Protein 2Q09 (pdb70)

Solvent-accessible surface area: 16206 Å² total

Nearest PDB structures (foldseek):
  2oof-assembly1_A  TM=1.002E+00  e=4.320E-77  unidentified
  2puz-assembly1_A  TM=9.728E-01  e=2.117E-51  Agrobacterium fabrum str. C58
  2g3f-assembly1_A  TM=9.228E-01  e=9.499E-41  Bacillus subtilis
  3qz6-assembly1_A  TM=4.431E-01  e=3.974E-03  Desulfitobacterium hafniense DCB-2
  4tv5-assembly1_A  TM=4.306E-01  e=1.084E-01  Staphylococcus aureus subsp. aureus str. Newman

Organism: Aeromonas hydrophila subsp. hydrophila (strain ATCC 7966 / DSM 30187 / BCRC 13018 / CCUG 14551 / JCM 1027 / KCTC 2358 / NCIMB 9240 / NCTC 8049) (NCBI:txid380703)

CATH classification: 2.30.40.10 (+1 more: 3.20.20.140)

B-factor: mean 30.78, std 9.33, range [15.66, 74.88]

Structure (mmCIF, N/CA/C/O backbone):
data_2Q09
#
_entry.id   2Q09
#
_cell.length_a   95.910
_cell.length_b   95.910
_cell.length_c   115.473
_cell.angle_alpha   90.00
_cell.angle_beta   90.00
_cell.angle_gamma   120.00
#
_symmetry.space_group_name_H-M   'P 32 2 1'
#
loop_
_entity.id
_entity.type
_entity.pdbx_description
1 polymer Imidazolonepropionase
2 non-polymer 'FE (III) ION'
3 non-polymer '3-[(4S)-2,5-DIOXOIMIDAZOLIDIN-4-YL]PROPANOIC ACID'
4 water water
#
loop_
_atom_site.group_PDB
_atom_site.id
_atom_site.type_symbol
_atom_site.label_atom_id
_atom_site.label_alt_id
_atom_site.label_comp_id
_atom_site.label_asym_id
_atom_site.label_entity_id
_atom_site.label_seq_id
_atom_site.pdbx_PDB_ins_code
_atom_site.Cartn_x
_atom_site.Cartn_y
_atom_site.Cartn_z
_atom_site.occupancy
_atom_site.B_iso_or_equiv
_atom_site.auth_seq_id
_atom_site.auth_comp_id
_atom_site.auth_asym_id
_atom_site.auth_atom_id
_atom_site.pdbx_PDB_model_num
ATOM 1 N N . ASN A 1 4 ? 30.770 6.709 25.206 1.00 58.06 4 ASN A N 1
ATOM 2 C CA . ASN A 1 4 ? 29.405 6.309 25.670 1.00 57.60 4 ASN A CA 1
ATOM 3 C C . ASN A 1 4 ? 28.368 7.396 25.376 1.00 56.99 4 ASN A C 1
ATOM 4 O O . ASN A 1 4 ? 27.912 8.102 26.272 1.00 56.93 4 ASN A O 1
ATOM 9 N N . CYS A 1 5 ? 27.994 7.510 24.104 1.00 55.63 5 CYS A N 1
ATOM 10 C CA . CYS A 1 5 ? 27.015 8.495 23.655 1.00 53.95 5 CYS A CA 1
ATOM 11 C C . CYS A 1 5 ? 26.104 7.948 22.551 1.00 52.39 5 CYS A C 1
ATOM 12 O O . CYS A 1 5 ? 26.510 7.085 21.772 1.00 52.06 5 CYS A O 1
ATOM 15 N N . GLU A 1 6 ? 24.876 8.455 22.490 1.00 51.02 6 GLU A N 1
ATOM 16 C CA . GLU A 1 6 ? 23.891 7.993 21.512 1.00 49.76 6 GLU A CA 1
ATOM 17 C C . GLU A 1 6 ? 24.190 8.213 20.034 1.00 48.26 6 GLU A C 1
ATOM 18 O O . GLU A 1 6 ? 23.900 7.344 19.211 1.00 47.48 6 GLU A O 1
ATOM 24 N N . ARG A 1 7 ? 24.767 9.359 19.692 1.00 46.76 7 ARG A N 1
ATOM 25 C CA . ARG A 1 7 ? 25.044 9.660 18.296 1.00 44.82 7 ARG A CA 1
ATOM 26 C C . ARG A 1 7 ? 26.507 10.014 18.084 1.00 42.48 7 ARG A C 1
ATOM 27 O O . ARG A 1 7 ? 27.138 10.618 18.944 1.00 41.67 7 ARG A O 1
ATOM 35 N N . VAL A 1 8 ? 27.048 9.622 16.934 1.00 40.07 8 VAL A N 1
ATOM 36 C CA . VAL A 1 8 ? 28.445 9.906 16.626 1.00 38.40 8 VAL A CA 1
ATOM 37 C C . VAL A 1 8 ? 28.657 10.268 15.161 1.00 37.10 8 VAL A C 1
ATOM 38 O O . VAL A 1 8 ? 28.139 9.609 14.259 1.00 36.61 8 VAL A O 1
ATOM 42 N N . TRP A 1 9 ? 29.408 11.341 14.948 1.00 35.63 9 TRP A N 1
ATOM 43 C CA . TRP A 1 9 ? 29.742 11.817 13.617 1.00 35.31 9 TRP A CA 1
ATOM 44 C C . TRP A 1 9 ? 31.208 11.478 13.393 1.00 34.50 9 TRP A C 1
ATOM 45 O O . TRP A 1 9 ? 32.089 12.040 14.043 1.00 34.21 9 TRP A O 1
ATOM 56 N N . LEU A 1 10 ? 31.466 10.546 12.485 1.00 34.21 10 LEU A N 1
ATOM 57 C CA . LEU A 1 10 ? 32.833 10.133 12.198 1.00 33.50 10 LEU A CA 1
ATOM 58 C C . LEU A 1 10 ? 33.479 10.956 11.092 1.00 33.86 10 LEU A C 1
ATOM 59 O O . LEU A 1 10 ? 32.803 11.477 10.203 1.00 33.20 10 LEU A O 1
ATOM 64 N N . ASN A 1 11 ? 34.802 11.048 11.158 1.00 32.80 11 ASN A N 1
ATOM 65 C CA . ASN A 1 11 ? 35.596 11.768 10.180 1.00 32.32 11 ASN A CA 1
ATOM 66 C C . ASN A 1 11 ? 35.148 13.192 9.873 1.00 30.27 11 ASN A C 1
ATOM 67 O O . ASN A 1 11 ? 34.876 13.525 8.723 1.00 29.07 11 ASN A O 1
ATOM 72 N N . VAL A 1 12 ? 35.064 14.023 10.901 1.00 30.26 12 VAL A N 1
ATOM 73 C CA . VAL A 1 12 ? 34.706 15.420 10.701 1.00 29.84 12 VAL A CA 1
ATOM 74 C C . VAL A 1 12 ? 35.978 16.244 10.880 1.00 28.89 12 VAL A C 1
ATOM 75 O O . VAL A 1 12 ? 36.805 15.930 11.736 1.00 27.95 12 VAL A O 1
ATOM 79 N N . THR A 1 13 ? 36.148 17.271 10.051 1.00 27.12 13 THR A N 1
ATOM 80 C CA . THR A 1 13 ? 37.299 18.167 10.155 1.00 26.31 13 THR A CA 1
ATOM 81 C C . THR A 1 13 ? 36.745 19.365 10.919 1.00 25.85 13 THR A C 1
ATOM 82 O O . THR A 1 13 ? 36.168 20.280 10.337 1.00 24.34 13 THR A O 1
ATOM 86 N N . PRO A 1 14 ? 36.941 19.379 12.242 1.00 26.14 14 PRO A N 1
ATOM 87 C CA . PRO A 1 14 ? 36.458 20.432 13.129 1.00 25.69 14 PRO A CA 1
ATOM 88 C C . PRO A 1 14 ? 37.135 21.791 13.166 1.00 25.90 14 PRO A C 1
ATOM 89 O 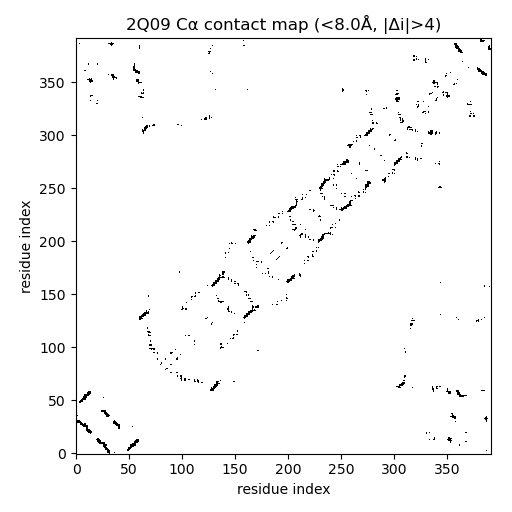O . PRO A 1 14 ? 38.338 21.896 13.383 1.00 25.31 14 PRO A O 1
ATOM 93 N N . ALA A 1 15 ? 36.336 22.826 12.934 1.00 23.79 15 ALA A N 1
ATOM 94 C CA . ALA A 1 15 ? 36.798 24.205 13.036 1.00 23.86 15 ALA A CA 1
ATOM 95 C C . ALA A 1 15 ? 36.143 24.511 14.375 1.00 23.33 15 ALA A C 1
ATOM 96 O O . ALA A 1 15 ? 35.014 24.992 14.420 1.00 22.73 15 ALA A O 1
ATOM 98 N N . THR A 1 16 ? 36.849 24.206 15.455 1.00 23.23 16 THR A N 1
ATOM 99 C CA . THR A 1 16 ? 36.313 24.364 16.798 1.00 23.30 16 THR A CA 1
ATOM 100 C C . THR A 1 16 ? 35.990 25.772 17.228 1.00 23.54 16 THR A C 1
ATOM 101 O O . THR A 1 16 ? 35.117 25.965 18.078 1.00 24.07 16 THR A O 1
ATOM 105 N N . LEU A 1 17 ? 36.681 26.751 16.652 1.00 22.68 17 LEU A N 1
ATOM 106 C CA . LEU A 1 17 ? 36.468 28.139 17.047 1.00 22.52 17 LEU A CA 1
ATOM 107 C C . LEU A 1 17 ? 36.691 28.261 18.561 1.00 24.49 17 LEU A C 1
ATOM 108 O O . LEU A 1 17 ? 36.080 29.102 19.231 1.00 24.40 17 LEU A O 1
ATOM 113 N N . ARG A 1 18 ? 37.575 27.419 19.094 1.00 25.87 18 ARG A N 1
ATOM 114 C CA . ARG A 1 18 ? 37.886 27.455 20.523 1.00 28.13 18 ARG A CA 1
ATOM 115 C C . ARG A 1 18 ? 38.564 28.778 20.881 1.00 28.16 18 ARG A C 1
ATOM 116 O O . ARG A 1 18 ? 39.431 29.260 20.154 1.00 27.66 18 ARG A O 1
ATOM 124 N N . SER A 1 19 ? 38.172 29.356 22.010 1.00 26.84 19 SER A N 1
ATOM 125 C CA . SER A 1 19 ? 38.734 30.627 22.461 1.00 28.90 19 SER A CA 1
ATOM 126 C C . SER A 1 19 ? 40.239 30.579 22.728 1.00 29.67 19 SER A C 1
ATOM 127 O O . SER A 1 19 ? 40.917 31.599 22.672 1.00 29.44 19 SER A O 1
ATOM 130 N N . ASP A 1 20 ? 40.764 29.393 23.006 1.00 31.25 20 ASP A N 1
ATOM 131 C CA . ASP A 1 20 ? 42.183 29.261 23.303 1.00 32.20 20 ASP A CA 1
ATOM 132 C C . ASP A 1 20 ? 42.999 28.776 22.114 1.00 31.72 20 ASP A C 1
ATOM 133 O O . ASP A 1 20 ? 44.201 28.531 22.246 1.00 32.12 20 ASP A O 1
ATOM 138 N N . LEU A 1 21 ? 42.352 28.634 20.959 1.00 30.47 21 LEU A N 1
ATOM 139 C CA . LEU A 1 21 ? 43.045 28.191 19.755 1.00 28.00 21 LEU A CA 1
ATOM 140 C C . LEU A 1 21 ? 43.081 29.295 18.707 1.00 28.78 21 LEU A C 1
ATOM 141 O O . LEU A 1 21 ? 42.110 30.036 18.542 1.00 28.45 21 LEU A O 1
ATOM 146 N N . ALA A 1 22 ? 44.196 29.388 17.992 1.00 26.91 22 ALA A N 1
ATOM 147 C CA . ALA A 1 22 ? 44.371 30.411 16.969 1.00 27.47 22 ALA A CA 1
ATOM 148 C C . ALA A 1 22 ? 43.417 30.272 15.786 1.00 26.58 22 ALA A C 1
ATOM 149 O O . ALA A 1 22 ? 42.952 29.177 15.463 1.00 24.99 22 ALA A O 1
ATOM 151 N N . ASP A 1 23 ? 43.138 31.406 15.152 1.00 25.82 23 ASP A N 1
ATOM 152 C CA . ASP A 1 23 ? 42.264 31.464 13.991 1.00 26.29 23 ASP A CA 1
ATOM 153 C C . ASP A 1 23 ? 40.933 30.734 14.185 1.00 22.97 23 ASP A C 1
ATOM 154 O O . ASP A 1 23 ? 40.139 31.097 15.058 1.00 25.48 23 ASP A O 1
ATOM 159 N N . TYR A 1 24 ? 40.698 29.712 13.368 1.00 20.93 24 TYR A N 1
ATOM 160 C CA . TYR A 1 24 ? 39.457 28.936 13.405 1.00 20.00 24 TYR A CA 1
ATOM 161 C C . TYR A 1 24 ? 39.495 27.759 14.369 1.00 22.34 24 TYR A C 1
ATOM 162 O O . TYR A 1 24 ? 38.487 27.072 14.554 1.00 19.65 24 TYR A O 1
ATOM 171 N N . GLY A 1 25 ? 40.652 27.516 14.975 1.00 20.60 25 GLY A N 1
ATOM 172 C CA . GLY A 1 25 ? 40.762 26.386 15.876 1.00 22.48 25 GLY A CA 1
ATOM 173 C C . GLY A 1 25 ? 40.529 25.092 15.114 1.00 23.22 25 GLY A C 1
ATOM 174 O O . GLY A 1 25 ? 39.924 24.160 15.641 1.00 23.72 25 GLY A O 1
ATOM 175 N N . LEU A 1 26 ? 40.998 25.041 13.866 1.00 23.86 26 LEU A N 1
ATOM 176 C CA . LEU A 1 26 ? 40.840 23.854 13.023 1.00 24.62 26 LEU A CA 1
ATOM 177 C C . LEU A 1 26 ? 41.746 22.730 13.512 1.00 26.12 26 LEU A C 1
ATOM 178 O O . LEU A 1 26 ? 42.896 22.974 13.883 1.00 25.40 26 LEU A O 1
ATOM 183 N N . LEU A 1 27 ? 41.226 21.506 13.497 1.00 26.15 27 LEU A N 1
ATOM 184 C CA . LEU A 1 27 ? 41.983 20.335 13.941 1.00 27.42 27 LEU A CA 1
ATOM 185 C C . LEU A 1 27 ? 41.950 19.245 12.875 1.00 28.45 27 LEU A C 1
ATOM 186 O O . LEU A 1 27 ? 41.220 19.352 11.879 1.00 27.12 27 LEU A O 1
ATOM 191 N N . GLU A 1 28 ? 42.744 18.199 13.097 1.00 28.89 28 GLU A N 1
ATOM 192 C CA . GLU A 1 28 ? 42.794 17.062 12.188 1.00 30.14 28 GLU A CA 1
ATOM 193 C C . GLU A 1 28 ? 41.431 16.385 12.295 1.00 28.74 28 GLU A C 1
ATOM 194 O O . GLU A 1 28 ? 40.655 16.700 13.186 1.00 27.71 28 GLU A O 1
ATOM 200 N N . PRO A 1 29 ? 41.122 15.445 11.393 1.00 29.36 29 PRO A N 1
ATOM 201 C CA . PRO A 1 29 ? 39.829 14.756 11.447 1.00 29.56 29 PRO A CA 1
ATOM 202 C C . PRO A 1 29 ? 39.550 14.169 12.832 1.00 30.71 29 PRO A C 1
ATOM 203 O O . PRO A 1 29 ? 40.436 13.589 13.468 1.00 30.43 29 PRO A O 1
ATOM 207 N N . HIS A 1 30 ? 38.318 14.337 13.300 1.00 29.96 30 HIS A N 1
ATOM 208 C CA . HIS A 1 30 ? 37.907 13.841 14.608 1.00 30.16 30 HIS A CA 1
ATOM 209 C C . HIS A 1 30 ? 36.592 13.086 14.532 1.00 31.32 30 HIS A C 1
ATOM 210 O O . HIS A 1 30 ? 35.971 12.978 13.479 1.00 32.51 30 HIS A O 1
ATOM 217 N N . ALA A 1 31 ? 36.179 12.577 15.686 1.00 31.66 31 ALA A N 1
ATOM 218 C CA . ALA A 1 31 ? 34.920 11.869 15.838 1.00 32.27 31 ALA A CA 1
ATOM 219 C C . ALA A 1 31 ? 34.176 12.708 16.867 1.00 31.73 31 ALA A C 1
ATOM 220 O O . ALA A 1 31 ? 34.727 13.021 17.921 1.00 33.03 31 ALA A O 1
ATOM 222 N N . LEU A 1 32 ? 32.945 13.095 16.560 1.00 32.10 32 LEU A N 1
ATOM 223 C CA . LEU A 1 32 ? 32.167 13.907 17.489 1.00 31.95 32 LEU A CA 1
ATOM 224 C C . LEU A 1 32 ? 30.959 13.122 17.988 1.00 32.08 32 LEU A C 1
ATOM 225 O O . LEU A 1 32 ? 30.096 12.730 17.205 1.00 32.23 32 LEU A O 1
ATOM 230 N N . GLY A 1 33 ? 30.911 12.892 19.297 1.00 32.64 33 GLY A N 1
ATOM 231 C CA . GLY A 1 33 ? 29.809 12.149 19.883 1.00 32.66 33 GLY A CA 1
ATOM 232 C C . GLY A 1 33 ? 28.969 13.040 20.775 1.00 32.60 33 GLY A C 1
ATOM 233 O O . GLY A 1 33 ? 29.494 13.916 21.460 1.00 33.22 33 GLY A O 1
ATOM 234 N N . VAL A 1 34 ? 27.660 12.836 20.766 1.00 32.84 34 VAL A N 1
ATOM 235 C CA . VAL A 1 34 ? 26.799 13.661 21.592 1.00 34.24 34 VAL A CA 1
ATOM 236 C C . VAL A 1 34 ? 26.045 12.834 22.621 1.00 35.24 34 VAL A C 1
ATOM 237 O O . VAL A 1 34 ? 25.725 11.668 22.395 1.00 35.98 34 VAL A O 1
ATOM 241 N N . HIS A 1 35 ? 25.780 13.445 23.768 1.00 36.64 35 HIS A N 1
ATOM 242 C CA . HIS A 1 35 ? 25.036 12.777 24.817 1.00 37.94 35 HIS A CA 1
ATOM 243 C C . HIS A 1 35 ? 24.131 13.784 25.496 1.00 37.47 35 HIS A C 1
ATOM 244 O O . HIS A 1 35 ? 24.593 14.800 26.013 1.00 36.69 35 HIS A O 1
ATOM 251 N N . GLU A 1 36 ? 22.838 13.497 25.479 1.00 37.77 36 GLU A N 1
ATOM 252 C CA . GLU A 1 36 ? 21.852 14.368 26.092 1.00 39.16 36 GLU A CA 1
ATOM 253 C C . GLU A 1 36 ? 22.013 15.825 25.663 1.00 37.45 36 GLU A C 1
ATOM 254 O O . GLU A 1 36 ? 22.184 16.722 26.491 1.00 37.49 36 GLU A O 1
ATOM 260 N N . GLY A 1 37 ? 21.961 16.037 24.351 1.00 35.80 37 GLY A N 1
ATOM 261 C CA . GLY A 1 37 ? 22.056 17.369 23.774 1.00 34.47 37 GLY A CA 1
ATOM 262 C C . GLY A 1 37 ? 23.384 18.100 23.859 1.00 33.00 37 GLY A C 1
ATOM 263 O O . GLY A 1 37 ? 23.462 19.265 23.481 1.00 31.01 37 GLY A O 1
ATOM 264 N N . ARG A 1 38 ? 24.428 17.435 24.344 1.00 32.38 38 ARG A N 1
ATOM 265 C CA . ARG A 1 38 ? 25.729 18.074 24.464 1.00 32.38 38 ARG A CA 1
ATOM 266 C C . ARG A 1 38 ? 26.850 17.294 23.806 1.00 32.55 38 ARG A C 1
ATOM 267 O O . ARG A 1 38 ? 26.733 16.091 23.568 1.00 30.56 38 ARG A O 1
ATOM 275 N N . ILE A 1 39 ? 27.938 17.999 23.505 1.00 31.67 39 ILE A N 1
ATOM 276 C CA . ILE A 1 39 ? 29.099 17.364 22.909 1.00 32.20 39 ILE A CA 1
ATOM 277 C C . ILE A 1 39 ? 29.710 16.549 24.046 1.00 33.95 39 ILE A C 1
ATOM 278 O O . ILE A 1 39 ? 30.176 17.107 25.048 1.00 33.10 39 ILE A O 1
ATOM 283 N N . HIS A 1 40 ? 29.681 15.233 23.891 1.00 35.94 40 HIS A N 1
ATOM 284 C CA . HIS A 1 40 ? 30.192 14.333 24.914 1.00 38.19 40 HIS A CA 1
ATOM 285 C C . HIS A 1 40 ? 31.664 14.008 24.733 1.00 38.13 40 HIS A C 1
ATOM 286 O O . HIS A 1 40 ? 32.387 13.788 25.704 1.00 38.76 40 HIS A O 1
ATOM 293 N N . ALA A 1 41 ? 32.110 13.973 23.483 1.00 37.71 41 ALA A N 1
ATOM 294 C CA . ALA A 1 41 ? 33.504 13.671 23.205 1.00 36.69 41 ALA A CA 1
ATOM 295 C C . ALA A 1 41 ? 33.961 14.108 21.817 1.00 36.25 41 ALA A C 1
ATOM 296 O O . ALA A 1 41 ? 33.184 14.124 20.860 1.00 35.55 41 ALA A O 1
ATOM 298 N N . LEU A 1 42 ? 35.237 14.472 21.742 1.00 35.51 42 LEU A N 1
ATOM 299 C CA . LEU A 1 42 ? 35.891 14.884 20.508 1.00 37.11 42 LEU A CA 1
ATOM 300 C C . LEU A 1 42 ? 37.216 14.148 20.483 1.00 36.97 42 LEU A C 1
ATOM 301 O O . LEU A 1 42 ? 38.158 14.514 21.183 1.00 38.55 42 LEU A O 1
ATOM 306 N N . VAL A 1 43 ? 37.282 13.107 19.662 1.00 37.69 43 VAL A N 1
ATOM 307 C CA . VAL A 1 43 ? 38.470 12.271 19.563 1.00 36.88 43 VAL A CA 1
ATOM 308 C C . VAL A 1 43 ? 39.053 12.170 18.158 1.00 35.81 43 VAL A C 1
ATOM 309 O O . VAL A 1 43 ? 38.345 11.857 17.203 1.00 35.76 43 VAL A O 1
ATOM 313 N N . PRO A 1 44 ? 40.358 12.433 18.014 1.00 36.03 44 PRO A N 1
ATOM 314 C CA . PRO A 1 44 ? 40.991 12.346 16.696 1.00 36.11 44 PRO A CA 1
ATOM 315 C C . PRO A 1 44 ? 40.755 10.966 16.095 1.00 37.30 44 PRO A C 1
ATOM 316 O O . PRO A 1 44 ? 40.734 9.969 16.813 1.00 38.33 44 PRO A O 1
ATOM 328 N N . GLN A 1 46 ? 42.695 9.144 14.303 1.00 45.48 46 GLN A N 1
ATOM 329 C CA . GLN A 1 46 ? 43.845 8.248 14.391 1.00 47.27 46 GLN A CA 1
ATOM 330 C C . GLN A 1 46 ? 43.795 7.402 15.659 1.00 48.22 46 GLN A C 1
ATOM 331 O O . GLN A 1 46 ? 44.412 6.343 15.733 1.00 49.18 46 GLN A O 1
ATOM 337 N N . ASP A 1 47 ? 43.056 7.873 16.659 1.00 48.02 47 ASP A N 1
ATOM 338 C CA . ASP A 1 47 ? 42.903 7.152 17.919 1.00 48.69 47 ASP A CA 1
ATOM 339 C C . ASP A 1 47 ? 41.725 6.192 17.824 1.00 49.18 47 ASP A C 1
ATOM 340 O O . ASP A 1 47 ? 41.199 5.754 18.843 1.00 50.19 47 ASP A O 1
ATOM 345 N N . LEU A 1 48 ? 41.304 5.874 16.606 1.00 49.26 48 LEU A N 1
ATOM 346 C CA . LEU A 1 48 ? 40.181 4.968 16.405 1.00 49.41 48 LEU A CA 1
ATOM 347 C C . LEU A 1 48 ? 40.358 4.112 15.159 1.00 49.90 48 LEU A C 1
ATOM 348 O O . LEU A 1 48 ? 41.014 4.513 14.205 1.00 50.46 48 LEU A O 1
ATOM 353 N N . LYS A 1 49 ? 39.761 2.924 15.165 1.00 50.24 49 LYS A N 1
ATOM 354 C CA . LYS A 1 49 ? 39.857 2.021 14.024 1.00 49.72 49 LYS A CA 1
ATOM 355 C C . LYS A 1 49 ? 38.697 1.027 13.992 1.00 49.46 49 LYS A C 1
ATOM 356 O O . LYS A 1 49 ? 37.716 1.158 14.721 1.00 48.28 49 LYS A O 1
ATOM 358 N N . TYR A 1 52 ? 30.436 0.173 13.470 1.00 46.55 52 TYR A N 1
ATOM 359 C CA . TYR A 1 52 ? 31.393 1.018 14.176 1.00 47.07 52 TYR A CA 1
ATOM 360 C C . TYR A 1 52 ? 30.920 1.377 15.585 1.00 47.63 52 TYR A C 1
ATOM 361 O O . TYR A 1 52 ? 31.729 1.793 16.415 1.00 50.20 52 TYR A O 1
ATOM 370 N N . PRO A 1 53 ? 29.612 1.249 15.883 1.00 46.72 53 PRO A N 1
ATOM 371 C CA . PRO A 1 53 ? 28.387 0.783 15.209 1.00 46.79 53 PRO A CA 1
ATOM 372 C C . PRO A 1 53 ? 28.009 1.419 13.862 1.00 47.34 53 PRO A C 1
ATOM 373 O O . PRO A 1 53 ? 28.656 2.353 13.387 1.00 48.53 53 PRO A O 1
ATOM 377 N N . ALA A 1 54 ? 26.936 0.901 13.266 1.00 47.32 54 ALA A N 1
ATOM 378 C CA . ALA A 1 54 ? 26.473 1.366 11.966 1.00 46.67 54 ALA A CA 1
ATOM 379 C C . ALA A 1 54 ? 25.549 2.575 11.959 1.00 45.41 54 ALA A C 1
ATOM 380 O O . ALA A 1 54 ? 25.264 3.118 10.897 1.00 45.49 54 ALA A O 1
ATOM 382 N N . HIS A 1 55 ? 25.064 3.000 13.120 1.00 44.77 55 HIS A N 1
ATOM 383 C CA . HIS A 1 55 ? 24.207 4.178 13.137 1.00 44.68 55 HIS A CA 1
ATOM 384 C C . HIS A 1 55 ? 25.106 5.404 13.239 1.00 44.34 55 HIS A C 1
ATOM 385 O O . HIS A 1 55 ? 24.636 6.539 13.239 1.00 45.10 55 HIS A O 1
ATOM 392 N N . TRP A 1 56 ? 26.409 5.149 13.335 1.00 43.49 56 TRP A N 1
ATOM 393 C CA . TRP A 1 56 ? 27.411 6.204 13.406 1.00 42.29 56 TRP A CA 1
ATOM 394 C C . TRP A 1 56 ? 27.575 6.744 11.995 1.00 42.25 56 TRP A C 1
ATOM 395 O O . TRP A 1 56 ? 27.813 5.984 11.057 1.00 42.10 56 TRP A O 1
ATOM 406 N N . GLN A 1 57 ? 27.447 8.055 11.839 1.00 42.06 57 GLN A N 1
ATOM 407 C CA . GLN A 1 57 ? 27.546 8.666 10.523 1.00 41.57 57 GLN A CA 1
ATOM 408 C C . GLN A 1 57 ? 28.934 9.140 10.116 1.00 40.99 57 GLN A C 1
ATOM 409 O O . GLN A 1 57 ? 29.552 9.948 10.797 1.00 41.14 57 GLN A O 1
ATOM 415 N N . ASP A 1 58 ? 29.407 8.629 8.982 1.00 40.08 58 ASP A N 1
ATOM 416 C CA . ASP A 1 58 ? 30.725 8.971 8.448 1.00 38.77 58 ASP A CA 1
ATOM 417 C C . ASP A 1 58 ? 30.635 10.205 7.556 1.00 36.60 58 ASP A C 1
ATOM 418 O O . ASP A 1 58 ? 30.116 10.135 6.452 1.00 35.44 58 ASP A O 1
ATOM 431 N N . LYS A 1 60 ? 33.057 11.636 6.176 1.00 32.20 60 LYS A N 1
ATOM 432 C CA . LYS A 1 60 ? 34.139 11.555 5.202 1.00 31.75 60 LYS A CA 1
ATOM 433 C C . LYS A 1 60 ? 35.039 12.787 5.111 1.00 30.35 60 LYS A C 1
ATOM 434 O O . LYS A 1 60 ? 35.431 13.200 4.013 1.00 29.90 60 LYS A O 1
ATOM 440 N N . GLY A 1 61 ? 35.371 13.371 6.255 1.00 29.08 61 GLY A N 1
ATOM 441 C CA . GLY A 1 61 ? 36.251 14.525 6.258 1.00 28.33 61 GLY A CA 1
ATOM 442 C C . GLY A 1 61 ? 35.625 15.899 6.088 1.00 28.66 61 GLY A C 1
ATOM 443 O O . GLY A 1 61 ? 36.351 16.892 6.109 1.00 27.45 61 GLY A O 1
ATOM 444 N N . LYS A 1 62 ? 34.303 15.969 5.931 1.00 27.39 62 LYS A N 1
ATOM 445 C CA . LYS A 1 62 ? 33.633 17.264 5.755 1.00 26.33 62 LYS A CA 1
ATOM 446 C C . LYS A 1 62 ? 33.900 18.188 6.935 1.00 24.38 62 LYS A C 1
ATOM 447 O O . LYS A 1 62 ? 33.989 17.760 8.087 1.00 22.78 62 LYS A O 1
ATOM 453 N N . LEU A 1 63 ? 33.989 19.474 6.632 1.00 24.47 63 LEU A N 1
ATOM 454 C CA . LEU A 1 63 ? 34.219 20.501 7.635 1.00 23.01 63 LEU A CA 1
ATOM 455 C C . LEU A 1 63 ? 33.017 20.631 8.579 1.00 22.83 63 LEU A C 1
ATOM 456 O O . LEU A 1 63 ? 31.863 20.618 8.136 1.00 23.05 63 LEU A O 1
ATOM 461 N N . VAL A 1 64 ? 33.286 20.766 9.874 1.00 23.14 64 VAL A N 1
ATOM 462 C CA . VAL A 1 64 ? 32.214 20.954 10.842 1.00 23.64 64 VAL A CA 1
ATOM 463 C C . VAL A 1 64 ? 32.529 22.198 11.666 1.00 23.80 64 VAL A C 1
ATOM 464 O O . VAL A 1 64 ? 33.680 22.449 12.012 1.00 23.51 64 VAL A O 1
ATOM 468 N N . THR A 1 65 ? 31.503 22.983 11.959 1.00 22.97 65 THR A N 1
ATOM 469 C CA . THR A 1 65 ? 31.674 24.211 12.730 1.00 21.15 65 THR A CA 1
ATOM 470 C C . THR A 1 65 ? 30.510 24.336 13.708 1.00 20.33 65 THR A C 1
ATOM 471 O O . THR A 1 65 ? 29.524 23.621 13.615 1.00 22.33 65 THR A O 1
ATOM 475 N N . PRO A 1 66 ? 30.618 25.256 14.667 1.00 19.42 66 PRO A N 1
ATOM 476 C CA . PRO A 1 66 ? 29.524 25.447 15.626 1.00 20.64 66 PRO A CA 1
ATOM 477 C C . PRO A 1 66 ? 28.373 26.050 14.811 1.00 20.84 66 PRO A C 1
ATOM 478 O O . PRO A 1 66 ? 28.610 26.555 13.701 1.00 20.88 66 PRO A O 1
ATOM 482 N N . GLY A 1 67 ? 27.144 25.970 15.318 1.00 20.43 67 GLY A N 1
ATOM 483 C CA . GLY A 1 67 ? 26.024 26.541 14.590 1.00 21.15 67 GLY A CA 1
ATOM 484 C C . GLY A 1 67 ? 26.192 28.047 14.603 1.00 20.40 67 GLY A C 1
ATOM 485 O O . GLY A 1 67 ? 26.725 28.590 15.570 1.00 21.90 67 GLY A O 1
ATOM 486 N N . LEU A 1 68 ? 25.741 28.736 13.563 1.00 20.28 68 LEU A N 1
ATOM 487 C CA . LEU A 1 68 ? 25.898 30.186 13.526 1.00 20.91 68 LEU A CA 1
ATOM 488 C C . LEU A 1 68 ? 24.871 30.859 14.436 1.00 21.84 68 LEU A C 1
ATOM 489 O O . LEU A 1 68 ? 23.789 30.317 14.694 1.00 20.40 68 LEU A O 1
ATOM 494 N N . ILE A 1 69 ? 25.236 32.037 14.928 1.00 20.49 69 ILE A N 1
ATOM 495 C CA . ILE A 1 69 ? 24.380 32.798 15.822 1.00 21.29 69 ILE A CA 1
ATOM 496 C C . ILE A 1 69 ? 24.192 34.234 15.327 1.00 21.20 69 ILE A C 1
ATOM 497 O O . ILE A 1 69 ? 25.180 34.933 15.090 1.00 22.20 69 ILE A O 1
ATOM 502 N N . ASP A 1 70 ? 22.934 34.657 15.192 1.00 21.32 70 ASP A N 1
ATOM 503 C CA . ASP A 1 70 ? 22.578 36.017 14.750 1.00 20.98 70 ASP A CA 1
ATOM 504 C C . ASP A 1 70 ? 22.015 36.681 16.007 1.00 21.46 70 ASP A C 1
ATOM 505 O O . ASP A 1 70 ? 20.840 36.511 16.341 1.00 21.62 70 ASP A O 1
ATOM 510 N N . CYS A 1 71 ? 22.858 37.440 16.697 1.00 19.34 71 CYS A N 1
ATOM 511 C CA . CYS A 1 71 ? 22.491 38.048 17.971 1.00 20.23 71 CYS A CA 1
ATOM 512 C C . CYS A 1 71 ? 21.772 39.391 17.991 1.00 21.27 71 CYS A C 1
ATOM 513 O O . CYS A 1 71 ? 21.622 39.978 19.063 1.00 21.82 71 CYS A O 1
ATOM 516 N N . HIS A 1 72 ? 21.317 39.872 16.839 1.00 20.81 72 HIS A N 1
ATOM 517 C CA . HIS A 1 72 ? 20.631 41.155 16.797 1.00 22.66 72 HIS A CA 1
ATOM 518 C C . HIS A 1 72 ? 19.675 41.255 15.616 1.00 23.66 72 HIS A C 1
ATOM 519 O O . HIS A 1 72 ? 20.082 41.613 14.512 1.00 23.73 72 HIS A O 1
ATOM 526 N N . THR A 1 73 ? 18.408 40.908 15.831 1.00 21.79 73 THR A N 1
ATOM 527 C CA . THR A 1 73 ? 17.438 41.033 14.750 1.00 21.39 73 THR A CA 1
ATOM 528 C C . THR A 1 73 ? 16.100 41.590 15.209 1.00 21.81 73 THR A C 1
ATOM 529 O O . THR A 1 73 ? 15.777 41.563 16.399 1.00 20.06 73 THR A O 1
ATOM 533 N N . HIS A 1 74 ? 15.352 42.109 14.240 1.00 19.82 74 HIS A N 1
ATOM 534 C CA . HIS A 1 74 ? 14.014 42.657 14.441 1.00 21.30 74 HIS A CA 1
ATOM 535 C C . HIS A 1 74 ? 13.186 41.930 13.377 1.00 20.38 74 HIS A C 1
ATOM 536 O O . HIS A 1 74 ? 12.364 42.555 12.725 1.00 21.23 74 HIS A O 1
ATOM 543 N N . LEU A 1 75 ? 13.384 40.625 13.201 1.00 19.25 75 LEU A N 1
ATOM 544 C CA . LEU A 1 75 ? 12.675 39.907 12.141 1.00 19.74 75 LEU A CA 1
ATOM 545 C C . LEU A 1 75 ? 11.162 39.772 12.273 1.00 19.75 75 LEU A C 1
ATOM 546 O O . LEU A 1 75 ? 10.496 39.366 11.315 1.00 20.71 75 LEU A O 1
ATOM 551 N N . ILE A 1 76 ? 10.618 40.103 13.439 1.00 18.66 76 ILE A N 1
ATOM 552 C CA . ILE A 1 76 ? 9.170 40.036 13.629 1.00 17.91 76 ILE A CA 1
ATOM 553 C C . ILE A 1 76 ? 8.558 41.404 13.323 1.00 18.69 76 ILE A C 1
ATOM 554 O O . ILE A 1 76 ? 8.859 42.393 14.004 1.00 19.19 76 ILE A O 1
ATOM 559 N N . PHE A 1 77 ? 7.706 41.462 12.307 1.00 18.53 77 PHE A N 1
ATOM 560 C CA . PHE A 1 77 ? 7.080 42.726 11.949 1.00 20.13 77 PHE A CA 1
ATOM 561 C C . PHE A 1 77 ? 6.081 42.517 10.828 1.00 19.65 77 PHE A C 1
ATOM 562 O O . PHE A 1 77 ? 6.137 41.505 10.116 1.00 19.84 77 PHE A O 1
ATOM 570 N N . ALA A 1 78 ? 5.167 43.474 10.692 1.00 19.68 78 ALA A N 1
ATOM 571 C CA . ALA A 1 78 ? 4.166 43.434 9.629 1.00 21.84 78 ALA A CA 1
ATOM 572 C C . ALA A 1 78 ? 4.365 44.653 8.738 1.00 21.35 78 ALA A C 1
ATOM 573 O O . ALA A 1 78 ? 5.164 45.535 9.055 1.00 21.08 78 ALA A O 1
ATOM 575 N N . GLY A 1 79 ? 3.637 44.701 7.628 1.00 22.18 79 GLY A N 1
ATOM 576 C CA . GLY A 1 79 ? 3.742 45.828 6.722 1.00 21.73 79 GLY A CA 1
ATOM 577 C C . GLY A 1 79 ? 4.980 45.801 5.846 1.00 23.07 79 GLY A C 1
ATOM 578 O O . GLY A 1 79 ? 5.810 44.882 5.931 1.00 24.00 79 GLY A O 1
ATOM 579 N N . SER A 1 80 ? 5.109 46.818 4.998 1.00 23.26 80 SER A N 1
ATOM 580 C CA . SER A 1 80 ? 6.254 46.928 4.103 1.00 24.33 80 SER A CA 1
ATOM 581 C C . SER A 1 80 ? 6.622 48.396 3.896 1.00 24.05 80 SER A C 1
ATOM 582 O O . SER A 1 80 ? 5.753 49.240 3.650 1.00 23.77 80 SER A O 1
ATOM 585 N N . ARG A 1 81 ? 7.916 48.691 3.985 1.00 23.23 81 ARG A N 1
ATOM 586 C CA . ARG A 1 81 ? 8.403 50.049 3.802 1.00 22.88 81 ARG A CA 1
ATOM 587 C C . ARG A 1 81 ? 8.967 50.206 2.385 1.00 23.03 81 ARG A C 1
ATOM 588 O O . ARG A 1 81 ? 9.603 51.213 2.070 1.00 23.14 81 ARG A O 1
ATOM 596 N N . ALA A 1 82 ? 8.727 49.208 1.538 1.00 21.80 82 ALA A N 1
ATOM 597 C CA . ALA A 1 82 ? 9.224 49.210 0.163 1.00 22.98 82 ALA A CA 1
ATOM 598 C C . ALA A 1 82 ? 8.717 50.385 -0.673 1.00 25.53 82 ALA A C 1
ATOM 599 O O . ALA A 1 82 ? 9.487 51.050 -1.374 1.00 23.94 82 ALA A O 1
ATOM 601 N N . GLU A 1 83 ? 7.411 50.632 -0.616 1.00 27.16 83 GLU A N 1
ATOM 602 C CA . GLU A 1 83 ? 6.831 51.727 -1.386 1.00 28.94 83 GLU A CA 1
ATOM 603 C C . GLU A 1 83 ? 7.398 53.062 -0.940 1.00 28.26 83 GLU A C 1
ATOM 604 O O . GLU A 1 83 ? 7.659 53.950 -1.750 1.00 28.29 83 GLU A O 1
ATOM 610 N N . GLU A 1 84 ? 7.580 5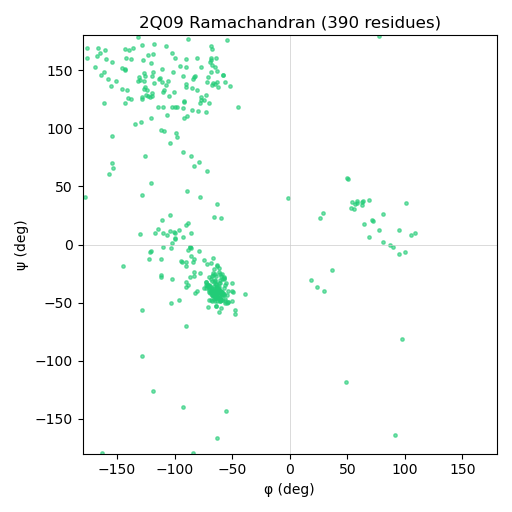3.198 0.365 1.00 26.39 84 GLU A N 1
ATOM 611 C CA . GLU A 1 84 ? 8.140 54.407 0.936 1.00 26.81 84 GLU A CA 1
ATOM 612 C C . GLU A 1 84 ? 9.554 54.598 0.381 1.00 26.40 84 GLU A C 1
ATOM 613 O O . GLU A 1 84 ? 9.952 55.717 0.038 1.00 24.82 84 GLU A O 1
ATOM 619 N N . PHE A 1 85 ? 10.312 53.503 0.314 1.00 24.07 85 PHE A N 1
ATOM 620 C CA . PHE A 1 85 ? 11.682 53.538 -0.203 1.00 21.76 85 PHE A CA 1
ATOM 621 C C . PHE A 1 85 ? 11.663 54.011 -1.656 1.00 21.55 85 PHE A C 1
ATOM 622 O O . PHE A 1 85 ? 12.444 54.872 -2.063 1.00 20.41 85 PHE A O 1
ATOM 630 N N . GLU A 1 86 ? 10.761 53.429 -2.437 1.00 22.44 86 GLU A N 1
ATOM 631 C CA . GLU A 1 86 ? 10.623 53.786 -3.840 1.00 23.63 86 GLU A CA 1
ATOM 632 C C . GLU A 1 86 ? 10.375 55.291 -3.988 1.00 23.60 86 GLU A C 1
ATOM 633 O O . GLU A 1 86 ? 11.004 55.959 -4.806 1.00 23.47 86 GLU A O 1
ATOM 639 N N . LEU A 1 87 ? 9.454 55.816 -3.188 1.00 24.94 87 LEU A N 1
ATOM 640 C CA . LEU A 1 87 ? 9.135 57.243 -3.242 1.00 25.93 87 LEU A CA 1
ATOM 641 C C . LEU A 1 87 ? 10.360 58.096 -2.971 1.00 26.25 87 LEU A C 1
ATOM 642 O O . LEU A 1 87 ? 10.574 59.120 -3.626 1.00 25.60 87 LEU A O 1
ATOM 647 N N . ARG A 1 88 ? 11.160 57.675 -1.995 1.00 24.85 88 ARG A N 1
ATOM 648 C CA . ARG A 1 88 ? 12.379 58.393 -1.659 1.00 24.85 88 ARG A CA 1
ATOM 649 C C . ARG A 1 88 ? 13.360 58.357 -2.821 1.00 23.20 88 ARG A C 1
ATOM 650 O O . ARG A 1 88 ? 13.991 59.360 -3.142 1.00 23.23 88 ARG A O 1
ATOM 658 N N . GLN A 1 89 ? 13.508 57.185 -3.429 1.00 21.58 89 GLN A N 1
ATOM 659 C CA . GLN A 1 89 ? 14.419 57.033 -4.556 1.00 21.45 89 GLN A CA 1
ATOM 660 C C . GLN A 1 89 ? 13.963 57.935 -5.704 1.00 21.21 89 GLN A C 1
ATOM 661 O O . GLN A 1 89 ? 14.787 58.442 -6.466 1.00 20.57 89 GLN A O 1
ATOM 667 N N . LYS A 1 90 ? 12.648 58.120 -5.820 1.00 21.38 90 LYS A N 1
ATOM 668 C CA . LYS A 1 90 ? 12.082 58.964 -6.869 1.00 25.32 90 LYS A CA 1
ATOM 669 C C . LYS A 1 90 ? 12.287 60.443 -6.563 1.00 25.19 90 LYS A C 1
ATOM 670 O O . LYS A 1 90 ? 12.084 61.288 -7.429 1.00 26.82 90 LYS A O 1
ATOM 676 N N . GLY A 1 91 ? 12.669 60.757 -5.327 1.00 24.59 91 GLY A N 1
ATOM 677 C CA . GLY A 1 91 ? 12.909 62.145 -4.975 1.00 25.22 91 GLY A CA 1
ATOM 678 C C . GLY A 1 91 ? 11.853 62.829 -4.119 1.00 26.01 91 GLY A C 1
ATOM 679 O O . GLY A 1 91 ? 11.907 64.043 -3.913 1.00 26.06 91 GLY A O 1
ATOM 680 N N . VAL A 1 92 ? 10.885 62.069 -3.625 1.00 25.93 92 VAL A N 1
ATOM 681 C CA . VAL A 1 92 ? 9.856 62.649 -2.770 1.00 27.78 92 VAL A CA 1
ATOM 682 C C . VAL A 1 92 ? 10.495 62.964 -1.410 1.00 30.32 92 VAL A C 1
ATOM 683 O O . VAL A 1 92 ? 11.143 62.109 -0.808 1.00 29.89 92 VAL A O 1
ATOM 687 N N . PRO A 1 93 ? 10.325 64.201 -0.917 1.00 31.91 93 PRO A N 1
ATOM 688 C CA . PRO A 1 93 ? 10.877 64.657 0.366 1.00 32.56 93 PRO A CA 1
ATOM 689 C C . PRO A 1 93 ? 10.430 63.776 1.526 1.00 32.83 93 PRO A C 1
ATOM 690 O O . PRO A 1 93 ? 9.276 63.365 1.587 1.00 30.69 93 PRO A O 1
ATOM 694 N N . TYR A 1 94 ? 11.342 63.493 2.453 1.00 36.57 94 TYR A N 1
ATOM 695 C CA . TYR A 1 94 ? 10.983 62.667 3.599 1.00 39.61 94 TYR A CA 1
ATOM 696 C C . TYR A 1 94 ? 9.868 63.320 4.414 1.00 39.51 94 TYR A C 1
ATOM 697 O O . TYR A 1 94 ? 9.053 62.632 5.024 1.00 39.72 94 TYR A O 1
ATOM 706 N N . ALA A 1 95 ? 9.829 64.650 4.420 1.00 39.56 95 ALA A N 1
ATOM 707 C CA . ALA A 1 95 ? 8.800 65.373 5.157 1.00 39.57 95 ALA A CA 1
ATOM 708 C C . ALA A 1 95 ? 7.419 64.946 4.684 1.00 39.92 95 ALA A C 1
ATOM 709 O O . ALA A 1 95 ? 6.521 64.728 5.489 1.00 39.47 95 ALA A O 1
ATOM 711 N N . GLU A 1 96 ? 7.252 64.820 3.373 1.00 39.25 96 GLU A N 1
ATOM 712 C CA . GLU A 1 96 ? 5.974 64.415 2.803 1.00 38.94 96 GLU A CA 1
ATOM 713 C C . GLU A 1 96 ? 5.653 62.978 3.206 1.00 39.05 96 GLU A C 1
ATOM 714 O O . GLU A 1 96 ? 4.519 62.668 3.571 1.00 39.04 96 GLU A O 1
ATOM 720 N N . ILE A 1 97 ? 6.650 62.103 3.133 1.00 39.98 97 ILE A N 1
ATOM 721 C CA . ILE A 1 97 ? 6.474 60.703 3.498 1.00 39.93 97 ILE A CA 1
ATOM 722 C C . ILE A 1 97 ? 6.100 60.603 4.972 1.00 40.94 97 ILE A C 1
ATOM 723 O O . ILE A 1 97 ? 5.204 59.850 5.346 1.00 40.81 97 ILE A O 1
ATOM 728 N N . ALA A 1 98 ? 6.789 61.374 5.804 1.00 41.05 98 ALA A N 1
ATOM 729 C CA . ALA A 1 98 ? 6.539 61.363 7.237 1.00 43.06 98 ALA A CA 1
ATOM 730 C C . ALA A 1 98 ? 5.179 61.947 7.607 1.00 43.82 98 ALA A C 1
ATOM 731 O O . ALA A 1 98 ? 4.439 61.339 8.376 1.00 43.95 98 ALA A O 1
ATOM 733 N N . ARG A 1 99 ? 4.836 63.112 7.065 1.00 45.41 99 ARG A N 1
ATOM 734 C CA . ARG A 1 99 ? 3.550 63.720 7.393 1.00 47.43 99 ARG A CA 1
ATOM 735 C C . ARG A 1 99 ? 2.394 62.780 7.073 1.00 47.48 99 ARG A C 1
ATOM 736 O O . ARG A 1 99 ? 1.342 62.848 7.699 1.00 46.97 99 ARG A O 1
ATOM 744 N N . LYS A 1 100 ? 2.591 61.894 6.100 1.00 47.77 100 LYS A N 1
ATOM 745 C CA . LYS A 1 100 ? 1.562 60.924 5.741 1.00 48.42 100 LYS A CA 1
ATOM 746 C C . LYS A 1 100 ? 1.739 59.650 6.568 1.00 48.37 100 LYS A C 1
ATOM 747 O O . LYS A 1 100 ? 1.205 58.600 6.226 1.00 48.73 100 LYS A O 1
ATOM 753 N N . GLY A 1 101 ? 2.510 59.748 7.647 1.00 47.18 101 GLY A N 1
ATOM 754 C CA . GLY A 1 101 ? 2.721 58.606 8.524 1.00 45.60 101 GLY A CA 1
ATOM 755 C C . GLY A 1 101 ? 3.755 57.565 8.130 1.00 44.96 101 GLY A C 1
ATOM 756 O O . GLY A 1 101 ? 3.640 56.408 8.527 1.00 45.11 101 GLY A O 1
ATOM 757 N N . GLY A 1 102 ? 4.762 57.953 7.355 1.00 43.13 102 GLY A N 1
ATOM 758 C CA . GLY A 1 102 ? 5.791 57.011 6.951 1.00 40.25 102 GLY A CA 1
ATOM 759 C C . GLY A 1 102 ? 6.871 56.870 8.008 1.00 38.58 102 GLY A C 1
ATOM 760 O O . GLY A 1 102 ? 6.799 57.506 9.065 1.00 39.19 102 GLY A O 1
ATOM 761 N N . GLY A 1 103 ? 7.871 56.035 7.732 1.00 35.47 103 GLY A N 1
ATOM 762 C CA . GLY A 1 103 ? 8.946 55.841 8.688 1.00 32.56 103 GLY A CA 1
ATOM 763 C C . GLY A 1 103 ? 8.666 54.683 9.626 1.00 29.97 103 GLY A C 1
ATOM 764 O O . GLY A 1 103 ? 7.794 53.858 9.360 1.00 29.36 103 GLY A O 1
ATOM 765 N N . ILE A 1 104 ? 9.397 54.615 10.731 1.00 27.92 104 ILE A N 1
ATOM 766 C CA . ILE A 1 104 ? 9.210 53.531 11.677 1.00 28.57 104 ILE A CA 1
ATOM 767 C C . ILE A 1 104 ? 7.785 53.461 12.224 1.00 27.19 104 ILE A C 1
ATOM 768 O O . ILE A 1 104 ? 7.333 52.395 12.629 1.00 25.93 104 ILE A O 1
ATOM 773 N N . ILE A 1 105 ? 7.073 54.582 12.235 1.00 26.08 105 ILE A N 1
ATOM 774 C CA . ILE A 1 105 ? 5.712 54.557 12.746 1.00 26.10 105 ILE A CA 1
ATOM 775 C C . ILE A 1 105 ? 4.795 53.706 11.866 1.00 25.57 105 ILE A C 1
ATOM 776 O O . ILE A 1 105 ? 3.867 53.075 12.377 1.00 24.48 105 ILE A O 1
ATOM 781 N N . SER A 1 106 ? 5.041 53.660 10.556 1.00 23.64 106 SER A N 1
ATOM 782 C CA . SER A 1 106 ? 4.180 52.834 9.717 1.00 23.31 106 SER A CA 1
ATOM 783 C C . SER A 1 106 ? 4.364 51.356 10.079 1.00 22.42 106 SER A C 1
ATOM 784 O O . SER A 1 106 ? 3.409 50.577 10.062 1.00 19.47 106 SER A O 1
ATOM 787 N N . THR A 1 107 ? 5.585 50.962 10.419 1.00 22.50 107 THR A N 1
ATOM 788 C CA . THR A 1 107 ? 5.820 49.575 10.800 1.00 21.32 107 THR A CA 1
ATOM 789 C C . THR A 1 107 ? 5.109 49.308 12.130 1.00 22.57 107 THR A C 1
ATOM 790 O O . THR A 1 107 ? 4.578 48.221 12.364 1.00 22.78 107 THR A O 1
ATOM 794 N N . VAL A 1 108 ? 5.117 50.301 13.011 1.00 21.82 108 VAL A N 1
ATOM 795 C CA . VAL A 1 108 ? 4.452 50.162 14.301 1.00 23.02 108 VAL A CA 1
ATOM 796 C C . VAL A 1 108 ? 2.939 49.986 14.121 1.00 22.24 108 VAL A C 1
ATOM 797 O O . VAL A 1 108 ? 2.318 49.106 14.725 1.00 22.02 108 VAL A O 1
ATOM 801 N N . ARG A 1 109 ? 2.338 50.813 13.274 1.00 23.64 109 ARG A N 1
ATOM 802 C CA . ARG A 1 109 ? 0.902 50.700 13.046 1.00 25.19 109 ARG A CA 1
ATOM 803 C C . ARG A 1 109 ? 0.553 49.356 12.404 1.00 24.38 109 ARG A C 1
ATOM 804 O O . ARG A 1 109 ? -0.408 48.694 12.803 1.00 23.52 109 ARG A O 1
ATOM 812 N N . ALA A 1 110 ? 1.331 48.953 11.410 1.00 22.74 110 ALA A N 1
ATOM 813 C CA . ALA A 1 110 ? 1.077 47.684 10.742 1.00 23.07 110 ALA A CA 1
ATOM 814 C C . ALA A 1 110 ? 1.240 46.515 11.714 1.00 21.96 110 ALA A C 1
ATOM 815 O O . ALA A 1 110 ? 0.466 45.554 11.683 1.00 21.27 110 ALA A O 1
ATOM 817 N N . THR A 1 111 ? 2.255 46.588 12.574 1.00 21.54 111 THR A N 1
ATOM 818 C CA . THR A 1 111 ? 2.510 45.505 13.519 1.00 21.49 111 THR A CA 1
ATOM 819 C C . THR A 1 111 ? 1.466 45.463 14.641 1.00 22.30 111 THR A C 1
ATOM 820 O O . THR A 1 111 ? 1.059 44.385 15.067 1.00 22.17 111 THR A O 1
ATOM 824 N N . ARG A 1 112 ? 1.018 46.625 15.107 1.00 23.24 112 ARG A N 1
ATOM 825 C CA . ARG A 1 112 ? -0.017 46.658 16.146 1.00 22.91 112 ARG A CA 1
ATOM 826 C C . ARG A 1 112 ? -1.293 46.046 15.575 1.00 24.36 112 ARG A C 1
ATOM 827 O O . ARG A 1 112 ? -1.995 45.281 16.238 1.00 22.95 112 ARG A O 1
ATOM 835 N N . ALA A 1 113 ? -1.589 46.409 14.333 1.00 24.37 113 ALA A N 1
ATOM 836 C CA . ALA A 1 113 ? -2.780 45.929 13.655 1.00 25.54 113 ALA A CA 1
ATOM 837 C C . ALA A 1 113 ? -2.724 44.449 13.294 1.00 25.89 113 ALA A C 1
ATOM 838 O O . ALA A 1 113 ? -3.766 43.791 13.198 1.00 24.18 113 ALA A O 1
ATOM 840 N N . ALA A 1 114 ? -1.520 43.926 13.092 1.00 23.66 114 ALA A N 1
ATOM 841 C CA . ALA A 1 114 ? -1.387 42.520 12.743 1.00 23.28 114 ALA A CA 1
ATOM 842 C C . ALA A 1 114 ? -1.716 41.666 13.957 1.00 23.97 114 ALA A C 1
ATOM 843 O O . ALA A 1 114 ? -1.395 42.034 15.085 1.00 26.00 114 ALA A O 1
ATOM 845 N N . SER A 1 115 ? -2.341 40.519 13.727 1.00 23.17 115 SER A N 1
ATOM 846 C CA . SER A 1 115 ? -2.671 39.617 14.820 1.00 23.28 115 SER A CA 1
ATOM 847 C C . SER A 1 115 ? -1.421 38.819 15.168 1.00 24.03 115 SER A C 1
ATOM 848 O O . SER A 1 115 ? -0.495 38.721 14.358 1.00 22.08 115 SER A O 1
ATOM 851 N N . GLU A 1 116 ? -1.404 38.243 16.366 1.00 23.31 116 GLU A N 1
ATOM 852 C CA . GLU A 1 116 ? -0.277 37.431 16.801 1.00 23.91 116 GLU A CA 1
ATOM 853 C C . GLU A 1 116 ? -0.055 36.292 15.803 1.00 24.18 116 GLU A C 1
ATOM 854 O O . GLU A 1 116 ? 1.079 35.994 15.431 1.00 21.96 116 GLU A O 1
ATOM 860 N N . ASP A 1 117 ? -1.146 35.663 15.364 1.00 22.51 117 ASP A N 1
ATOM 861 C CA . ASP A 1 117 ? -1.046 34.562 14.406 1.00 23.51 117 ASP A CA 1
ATOM 862 C C . ASP A 1 117 ? -0.486 35.037 13.067 1.00 23.21 117 ASP A C 1
ATOM 863 O O . ASP A 1 117 ? 0.245 34.299 12.405 1.00 24.00 117 ASP A O 1
ATOM 868 N N . GLN A 1 118 ? -0.839 36.255 12.662 1.00 22.11 118 GLN A N 1
ATOM 869 C CA . GLN A 1 118 ? -0.356 36.809 11.396 1.00 23.30 118 GLN A CA 1
ATOM 870 C C . GLN A 1 118 ? 1.150 37.107 11.450 1.00 22.65 118 GLN A C 1
ATOM 871 O O . GLN A 1 118 ? 1.868 36.866 10.484 1.00 22.14 118 GLN A O 1
ATOM 877 N N . LEU A 1 119 ? 1.622 37.653 12.568 1.00 21.65 119 LEU A N 1
ATOM 878 C CA . LEU A 1 119 ? 3.046 37.960 12.713 1.00 21.78 119 LEU A CA 1
ATOM 879 C C . LEU A 1 119 ? 3.874 36.681 12.665 1.00 22.33 119 LEU A C 1
ATOM 880 O O . LEU A 1 119 ? 4.967 36.657 12.102 1.00 24.30 119 LEU A O 1
ATOM 885 N N . PHE A 1 120 ? 3.337 35.617 13.252 1.00 22.43 120 PHE A N 1
ATOM 886 C CA . PHE A 1 120 ? 3.997 34.317 13.276 1.00 22.39 120 PHE A CA 1
ATOM 887 C C . PHE A 1 120 ? 4.157 33.791 11.852 1.00 23.41 120 PHE A C 1
ATOM 888 O O . PHE A 1 120 ? 5.239 33.354 11.456 1.00 23.01 120 PHE A O 1
ATOM 896 N N . GLU A 1 121 ? 3.069 33.836 11.088 1.00 23.02 121 GLU A N 1
ATOM 897 C CA . GLU A 1 121 ? 3.079 33.374 9.707 1.00 23.84 121 GLU A CA 1
ATOM 898 C C . GLU A 1 121 ? 4.013 34.223 8.837 1.00 23.15 121 GLU A C 1
ATOM 899 O O . GLU A 1 121 ? 4.624 33.716 7.900 1.00 23.06 121 GLU A O 1
ATOM 905 N N . LEU A 1 122 ? 4.101 35.516 9.134 1.00 23.34 122 LEU A N 1
ATOM 906 C CA . LEU A 1 122 ? 4.971 36.415 8.378 1.00 22.08 122 LEU A CA 1
ATOM 907 C C . LEU A 1 122 ? 6.446 36.167 8.697 1.00 22.13 122 LEU A C 1
ATOM 908 O O . LEU A 1 122 ? 7.320 36.333 7.839 1.00 20.92 122 LEU A O 1
ATOM 913 N N . ALA A 1 123 ? 6.714 35.769 9.932 1.00 21.00 123 ALA A N 1
ATOM 914 C CA . ALA A 1 123 ? 8.083 35.525 10.373 1.00 21.77 123 ALA A CA 1
ATOM 915 C C . ALA A 1 123 ? 8.644 34.151 10.012 1.00 21.28 123 ALA A C 1
ATOM 916 O O . ALA A 1 123 ? 9.863 34.002 9.893 1.00 21.06 123 ALA A O 1
ATOM 918 N N . LEU A 1 124 ? 7.774 33.150 9.869 1.00 21.84 124 LEU A N 1
ATOM 919 C CA . LEU A 1 124 ? 8.230 31.799 9.535 1.00 23.96 124 LEU A CA 1
ATOM 920 C C . LEU A 1 124 ? 9.232 31.743 8.375 1.00 23.15 124 LEU A C 1
ATOM 921 O O . LEU A 1 124 ? 10.350 31.274 8.545 1.00 24.92 124 LEU A O 1
ATOM 926 N N . PRO A 1 125 ? 8.839 32.215 7.179 1.00 22.86 125 PRO A N 1
ATOM 927 C CA . PRO A 1 125 ? 9.738 32.193 6.016 1.00 23.56 125 PRO A CA 1
ATOM 928 C C . PRO A 1 125 ? 11.057 32.931 6.230 1.00 22.51 125 PRO A C 1
ATOM 929 O O . PRO A 1 125 ? 12.074 32.574 5.633 1.00 21.81 125 PRO A O 1
ATOM 933 N N . ARG A 1 126 ? 11.040 33.960 7.070 1.00 22.43 126 ARG A N 1
ATOM 934 C CA . ARG A 1 126 ? 12.255 34.717 7.347 1.00 21.13 126 ARG A CA 1
ATOM 935 C C . ARG A 1 126 ? 13.212 33.848 8.165 1.00 22.53 126 ARG A C 1
ATOM 936 O O . ARG A 1 126 ? 14.398 33.749 7.852 1.00 20.60 126 ARG A O 1
ATOM 944 N N . VAL A 1 127 ? 12.695 33.215 9.210 1.00 21.08 127 VAL A N 1
ATOM 945 C CA . VAL A 1 127 ? 13.524 32.353 10.042 1.00 22.25 127 VAL A CA 1
ATOM 946 C C . VAL A 1 127 ? 14.035 31.155 9.248 1.00 22.20 127 VAL A C 1
ATOM 947 O O . VAL A 1 127 ? 15.149 30.692 9.476 1.00 22.49 127 VAL A O 1
ATOM 951 N N . LYS A 1 128 ? 13.235 30.662 8.308 1.00 22.89 128 LYS A N 1
ATOM 952 C CA . LYS A 1 128 ? 13.657 29.513 7.515 1.00 23.28 128 LYS A CA 1
ATOM 953 C C . LYS A 1 128 ? 14.865 29.838 6.651 1.00 22.92 128 LYS A C 1
ATOM 954 O O . LYS A 1 128 ? 15.694 28.967 6.378 1.00 22.96 128 LYS A O 1
ATOM 960 N N . SER A 1 129 ? 14.976 31.088 6.211 1.00 21.83 129 SER A N 1
ATOM 961 C CA . SER A 1 129 ? 16.130 31.468 5.405 1.00 23.10 129 SER A CA 1
ATOM 962 C C . SER A 1 129 ? 17.387 31.473 6.272 1.00 22.01 129 SER A C 1
ATOM 963 O O . SER A 1 129 ? 18.467 31.092 5.821 1.00 22.48 129 SER A O 1
ATOM 966 N N . LEU A 1 130 ? 17.252 31.913 7.516 1.00 19.73 130 LEU A N 1
ATOM 967 C CA . LEU A 1 130 ? 18.405 31.931 8.411 1.00 20.29 130 LEU A CA 1
ATOM 968 C C . LEU A 1 130 ? 18.790 30.483 8.726 1.00 21.53 130 LEU A C 1
ATOM 969 O O . LEU A 1 130 ? 19.971 30.136 8.767 1.00 21.42 130 LEU A O 1
ATOM 974 N N . ILE A 1 131 ? 17.787 29.639 8.951 1.00 21.48 131 ILE A N 1
ATOM 975 C CA . ILE A 1 131 ? 18.023 28.229 9.258 1.00 22.64 131 ILE A CA 1
ATOM 976 C C . ILE A 1 131 ? 18.894 27.541 8.203 1.00 23.30 131 ILE A C 1
ATOM 977 O O . ILE A 1 131 ? 19.887 26.890 8.539 1.00 22.67 131 ILE A O 1
ATOM 982 N N . ARG A 1 132 ? 18.541 27.694 6.935 1.00 21.96 132 ARG A N 1
ATOM 983 C CA . ARG A 1 132 ? 19.319 27.052 5.884 1.00 23.74 132 ARG A CA 1
ATO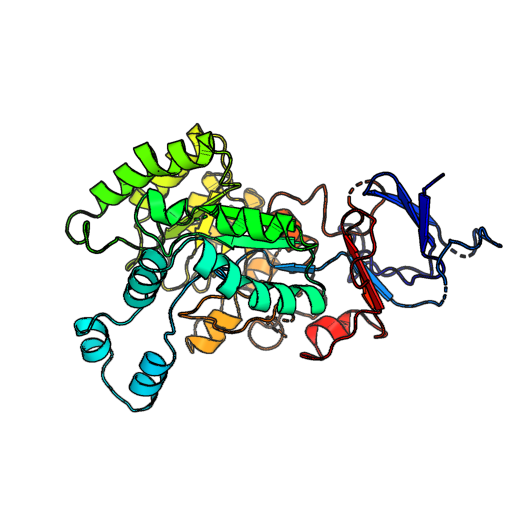M 984 C C . ARG A 1 132 ? 20.722 27.626 5.693 1.00 23.86 132 ARG A C 1
ATOM 985 O O . ARG A 1 132 ? 21.562 26.997 5.045 1.00 23.93 132 ARG A O 1
ATOM 993 N N . GLU A 1 133 ? 20.978 28.810 6.245 1.00 22.68 133 GLU A N 1
ATOM 994 C CA . GLU A 1 133 ? 22.306 29.409 6.164 1.00 23.37 133 GLU A CA 1
ATOM 995 C C . GLU A 1 133 ? 23.175 28.822 7.267 1.00 24.03 133 GLU A C 1
ATOM 996 O O . GLU A 1 133 ? 24.388 29.027 7.284 1.00 26.03 133 GLU A O 1
ATOM 1002 N N . GLY A 1 134 ? 22.545 28.131 8.212 1.00 22.80 134 GLY A N 1
ATOM 1003 C CA . GLY A 1 134 ? 23.291 27.540 9.308 1.00 21.83 134 GLY A CA 1
ATOM 1004 C C . GLY A 1 134 ? 23.081 28.225 10.651 1.00 19.80 134 GLY A C 1
ATOM 1005 O O . GLY A 1 134 ? 23.787 27.926 11.609 1.00 19.25 134 GLY A O 1
ATOM 1006 N N . VAL A 1 135 ? 22.119 29.139 10.740 1.00 18.60 135 VAL A N 1
ATOM 1007 C CA . VAL A 1 135 ? 21.873 29.822 12.012 1.00 19.56 135 VAL A CA 1
ATOM 1008 C C . VAL A 1 135 ? 21.098 28.885 12.942 1.00 19.55 135 VAL A C 1
ATOM 1009 O O . VAL A 1 135 ? 20.029 28.392 12.583 1.00 21.41 135 VAL A O 1
ATOM 1013 N N . THR A 1 136 ? 21.639 28.636 14.130 1.00 19.62 136 THR A N 1
ATOM 1014 C CA . THR A 1 136 ? 20.993 27.731 15.078 1.00 20.90 136 THR A CA 1
ATOM 1015 C C . THR A 1 136 ? 20.458 28.450 16.308 1.00 20.75 136 THR A C 1
ATOM 1016 O O . THR A 1 136 ? 19.694 27.879 17.085 1.00 21.46 136 THR A O 1
ATOM 1020 N N . THR A 1 137 ? 20.867 29.702 16.486 1.00 20.67 137 THR A N 1
ATOM 1021 C CA . THR A 1 137 ? 20.384 30.534 17.587 1.00 21.36 137 THR A CA 1
ATOM 1022 C C . THR A 1 137 ? 20.186 31.939 17.031 1.00 21.78 137 THR A C 1
ATOM 1023 O O . THR A 1 137 ? 21.101 32.510 16.426 1.00 20.80 137 THR A O 1
ATOM 1027 N N . VAL A 1 138 ? 18.992 32.488 17.212 1.00 19.54 138 VAL A N 1
ATOM 1028 C CA . VAL A 1 138 ? 18.703 33.832 16.726 1.00 20.18 138 VAL A CA 1
ATOM 1029 C C . VAL A 1 138 ? 18.075 34.662 17.839 1.00 21.67 138 VAL A C 1
ATOM 1030 O O . VAL A 1 138 ? 17.294 34.151 18.636 1.00 21.44 138 VAL A O 1
ATOM 1034 N N . GLU A 1 139 ? 18.450 35.936 17.906 1.00 22.03 139 GLU A N 1
ATOM 1035 C CA . GLU A 1 139 ? 17.898 36.853 18.896 1.00 21.27 139 GLU A CA 1
ATOM 1036 C C . GLU A 1 139 ? 16.841 37.690 18.174 1.00 22.80 139 GLU A C 1
ATOM 1037 O O . GLU A 1 139 ? 17.098 38.216 17.082 1.00 21.78 139 GLU A O 1
ATOM 1043 N N . ILE A 1 140 ? 15.658 37.801 18.772 1.00 21.57 140 ILE A N 1
ATOM 1044 C CA . ILE A 1 140 ? 14.568 38.566 18.179 1.00 20.44 140 ILE A CA 1
ATOM 1045 C C . ILE A 1 140 ? 14.064 39.614 19.167 1.00 22.23 140 ILE A C 1
ATOM 1046 O O . ILE A 1 140 ? 13.755 39.302 20.321 1.00 21.65 140 ILE A O 1
ATOM 1051 N N . LYS A 1 141 ? 13.984 40.856 18.710 1.00 22.14 141 LYS A N 1
ATOM 1052 C CA . LYS A 1 141 ? 13.534 41.950 19.561 1.00 23.09 141 LYS A CA 1
ATOM 1053 C C . LYS A 1 141 ? 12.074 42.315 19.330 1.00 23.49 141 LYS A C 1
ATOM 1054 O O . LYS A 1 141 ? 11.486 41.960 18.302 1.00 23.91 141 LYS A O 1
ATOM 1060 N N . SER A 1 142 ? 11.487 43.000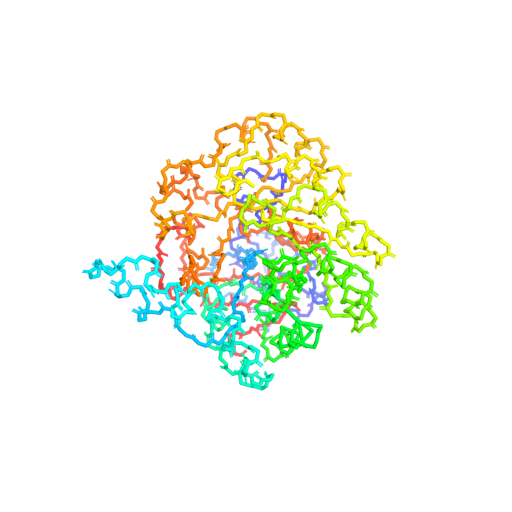 20.307 1.00 23.77 142 SER A N 1
ATOM 1061 C CA . SER A 1 142 ? 10.121 43.489 20.173 1.00 24.42 142 SER A CA 1
ATOM 1062 C C . SER A 1 142 ? 10.404 44.894 19.632 1.00 24.89 142 SER A C 1
ATOM 1063 O O . SER A 1 142 ? 11.289 45.051 18.795 1.00 26.57 142 SER A O 1
ATOM 1066 N N . GLY A 1 143 ? 9.679 45.912 20.074 1.00 23.90 143 GLY A N 1
ATOM 1067 C CA . GLY A 1 143 ? 9.984 47.249 19.592 1.00 23.65 143 GLY A CA 1
ATOM 1068 C C . GLY A 1 143 ? 9.130 47.845 18.487 1.00 24.30 143 GLY A C 1
ATOM 1069 O O . GLY A 1 143 ? 9.317 49.005 18.126 1.00 25.47 143 GLY A O 1
ATOM 1070 N N . TYR A 1 144 ? 8.220 47.068 17.919 1.00 23.04 144 TYR A N 1
ATOM 1071 C CA . TYR A 1 144 ? 7.339 47.591 16.879 1.00 22.65 144 TYR A CA 1
ATOM 1072 C C . TYR A 1 144 ? 5.888 47.596 17.369 1.00 23.41 144 TYR A C 1
ATOM 1073 O O . TYR A 1 144 ? 4.954 47.764 16.574 1.00 22.53 144 TYR A O 1
ATOM 1082 N N . GLY A 1 145 ? 5.718 47.412 18.681 1.00 23.06 145 GLY A N 1
ATOM 1083 C CA . GLY A 1 145 ? 4.388 47.397 19.266 1.00 23.99 145 GLY A CA 1
ATOM 1084 C C . GLY A 1 145 ? 4.115 48.716 19.967 1.00 23.70 145 GLY A C 1
ATOM 1085 O O . GLY A 1 145 ? 3.088 49.356 19.744 1.00 23.35 145 GLY A O 1
ATOM 1086 N N . LEU A 1 146 ? 5.055 49.128 20.809 1.00 22.67 146 LEU A N 1
ATOM 1087 C CA . LEU A 1 146 ? 4.947 50.380 21.549 1.00 23.49 146 LEU A CA 1
ATOM 1088 C C . LEU A 1 146 ? 3.659 50.552 22.374 1.00 24.91 146 LEU A C 1
ATOM 1089 O O . LEU A 1 146 ? 3.098 51.655 22.475 1.00 24.02 146 LEU A O 1
ATOM 1094 N N . THR A 1 147 ? 3.200 49.437 22.938 1.00 24.65 147 THR A N 1
ATOM 1095 C CA . THR A 1 147 ? 2.046 49.382 23.845 1.00 25.97 147 THR A CA 1
ATOM 1096 C C . THR A 1 147 ? 2.388 48.133 24.644 1.00 25.64 147 THR A C 1
ATOM 1097 O O . THR A 1 147 ? 3.153 47.297 24.163 1.00 25.73 147 THR A O 1
ATOM 1101 N N . LEU A 1 148 ? 1.851 47.987 25.848 1.00 25.51 148 LEU A N 1
ATOM 1102 C CA . LEU A 1 148 ? 2.168 46.801 26.629 1.00 24.18 148 LEU A CA 1
ATOM 1103 C C . LEU A 1 148 ? 1.749 45.523 25.906 1.00 24.23 148 LEU A C 1
ATOM 1104 O O . LEU A 1 148 ? 2.570 44.621 25.712 1.00 22.31 148 LEU A O 1
ATOM 1109 N N . GLU A 1 149 ? 0.483 45.439 25.510 1.00 23.69 149 GLU A N 1
ATOM 1110 C CA . GLU A 1 149 ? -0.006 44.239 24.837 1.00 23.86 149 GLU A CA 1
ATOM 1111 C C . GLU A 1 149 ? 0.721 43.908 23.534 1.00 23.65 149 GLU A C 1
ATOM 1112 O O . GLU A 1 149 ? 1.004 42.745 23.251 1.00 23.09 149 GLU A O 1
ATOM 1118 N N . ASP A 1 150 ? 1.013 44.921 22.729 1.00 23.26 150 ASP A N 1
ATOM 1119 C CA . ASP A 1 150 ? 1.678 44.654 21.459 1.00 24.80 150 ASP A CA 1
ATOM 1120 C C . ASP A 1 150 ? 3.142 44.246 21.620 1.00 24.38 150 ASP A C 1
ATOM 1121 O O . ASP A 1 150 ? 3.634 43.406 20.872 1.00 25.91 150 ASP A O 1
ATOM 1126 N N . GLU A 1 151 ? 3.841 44.818 22.597 1.00 24.52 151 GLU A N 1
ATOM 1127 C CA . GLU A 1 151 ? 5.231 44.430 22.832 1.00 24.23 151 GLU A CA 1
ATOM 1128 C C . GLU A 1 151 ? 5.298 42.952 23.257 1.00 24.32 151 GLU A C 1
ATOM 1129 O O . GLU A 1 151 ? 6.116 42.188 22.751 1.00 23.82 151 GLU A O 1
ATOM 1135 N N . LEU A 1 152 ? 4.436 42.549 24.186 1.00 22.81 152 LEU A N 1
ATOM 1136 C CA . LEU A 1 152 ? 4.424 41.156 24.639 1.00 22.95 152 LEU A CA 1
ATOM 1137 C C . LEU A 1 152 ? 3.930 40.222 23.538 1.00 22.61 152 LEU A C 1
ATOM 1138 O O . LEU A 1 152 ? 4.323 39.056 23.480 1.00 21.66 152 LEU A O 1
ATOM 1143 N N . LYS A 1 153 ? 3.067 40.737 22.664 1.00 22.00 153 LYS A N 1
ATOM 1144 C CA . LYS A 1 153 ? 2.550 39.947 21.552 1.00 23.69 153 LYS A CA 1
ATOM 1145 C C . LYS A 1 153 ? 3.738 39.509 20.694 1.00 21.59 153 LYS A C 1
ATOM 1146 O O . LYS A 1 153 ? 3.815 38.375 20.246 1.00 21.47 153 LYS A O 1
ATOM 1160 N N . LEU A 1 155 ? 6.894 39.250 21.658 1.00 19.49 155 LEU A N 1
ATOM 1161 C CA . LEU A 1 155 ? 7.705 38.298 22.411 1.00 20.59 155 LEU A CA 1
ATOM 1162 C C . LEU A 1 155 ? 7.071 36.914 22.372 1.00 20.27 155 LEU A C 1
ATOM 1163 O O . LEU A 1 155 ? 7.777 35.908 22.322 1.00 19.99 155 LEU A O 1
ATOM 1168 N N . ARG A 1 156 ? 5.741 36.857 22.400 1.00 21.48 156 ARG A N 1
ATOM 1169 C CA . ARG A 1 156 ? 5.067 35.566 22.341 1.00 22.72 156 ARG A CA 1
ATOM 1170 C C . ARG A 1 156 ? 5.281 34.921 20.977 1.00 21.02 156 ARG A C 1
ATOM 1171 O O . ARG A 1 156 ? 5.455 33.714 20.883 1.00 19.85 156 ARG A O 1
ATOM 1179 N N . VAL A 1 157 ? 5.246 35.720 19.914 1.00 20.23 157 VAL A N 1
ATOM 1180 C CA . VAL A 1 157 ? 5.465 35.177 18.579 1.00 20.86 157 VAL A CA 1
ATOM 1181 C C . VAL A 1 157 ? 6.889 34.617 18.512 1.00 20.42 157 VAL A C 1
ATOM 1182 O O . VAL A 1 157 ? 7.123 33.571 17.907 1.00 20.63 157 VAL A O 1
ATOM 1186 N N . ALA A 1 158 ? 7.831 35.322 19.131 1.00 20.46 158 ALA A N 1
ATOM 1187 C CA . ALA A 1 158 ? 9.221 34.875 19.137 1.00 21.62 158 ALA A CA 1
ATOM 1188 C C . ALA A 1 158 ? 9.322 33.497 19.809 1.00 21.96 158 ALA A C 1
ATOM 1189 O O . ALA A 1 158 ? 9.947 32.584 19.270 1.00 22.45 158 ALA A O 1
ATOM 1191 N N . ARG A 1 159 ? 8.703 33.349 20.977 1.00 22.06 159 ARG A N 1
ATOM 1192 C CA . ARG A 1 159 ? 8.712 32.064 21.673 1.00 23.54 159 ARG A CA 1
ATOM 1193 C C . ARG A 1 159 ? 8.074 31.001 20.782 1.00 23.71 159 ARG A C 1
ATOM 1194 O O . ARG A 1 159 ? 8.545 29.868 20.742 1.00 24.38 159 ARG A O 1
ATOM 1202 N N . ARG A 1 160 ? 6.989 31.359 20.094 1.00 23.55 160 ARG A N 1
ATOM 1203 C CA . ARG A 1 160 ? 6.302 30.416 19.202 1.00 25.12 160 ARG A CA 1
ATOM 1204 C C . ARG A 1 160 ? 7.223 29.917 18.097 1.00 24.35 160 ARG A C 1
ATOM 1205 O O . ARG A 1 160 ? 7.200 28.741 17.730 1.00 24.28 160 ARG A O 1
ATOM 1213 N N . LEU A 1 161 ? 8.031 30.821 17.550 1.00 23.15 161 LEU A N 1
ATOM 1214 C CA . LEU A 1 161 ? 8.954 30.452 16.485 1.00 23.69 161 LEU A CA 1
ATOM 1215 C C . LEU A 1 161 ? 9.977 29.448 16.998 1.00 23.45 161 LEU A C 1
ATOM 1216 O O . LEU A 1 161 ? 10.303 28.480 16.309 1.00 24.83 161 LEU A O 1
ATOM 1221 N N . GLY A 1 162 ? 10.464 29.678 18.214 1.00 24.75 162 GLY A N 1
ATOM 1222 C CA . GLY A 1 162 ? 11.447 28.786 18.805 1.00 26.43 162 GLY A CA 1
ATOM 1223 C C . GLY A 1 162 ? 10.875 27.410 19.096 1.00 27.58 162 GLY A C 1
ATOM 1224 O O . GLY A 1 162 ? 11.605 26.426 19.168 1.00 28.01 162 GLY A O 1
ATOM 1225 N N . GLU A 1 163 ? 9.561 27.337 19.263 1.00 29.10 163 GLU A N 1
ATOM 1226 C CA . GLU A 1 163 ? 8.907 26.061 19.542 1.00 30.07 163 GLU A CA 1
ATOM 1227 C C . GLU A 1 163 ? 8.535 25.331 18.259 1.00 28.72 163 GLU A C 1
ATOM 1228 O O . GLU A 1 163 ? 8.594 24.102 18.196 1.00 28.23 163 GLU A O 1
ATOM 1234 N N . ALA A 1 164 ? 8.164 26.091 17.236 1.00 27.33 164 ALA A N 1
ATOM 1235 C CA . ALA A 1 164 ? 7.752 25.507 15.965 1.00 27.38 164 ALA A CA 1
ATOM 1236 C C . ALA A 1 164 ? 8.885 25.127 15.014 1.00 27.14 164 ALA A C 1
ATOM 1237 O O . ALA A 1 164 ? 8.703 24.254 14.158 1.00 26.87 164 ALA A O 1
ATOM 1239 N N . LEU A 1 165 ? 10.045 25.761 15.155 1.00 27.11 165 LEU A N 1
ATOM 1240 C CA . LEU A 1 165 ? 11.171 25.478 14.268 1.00 26.43 165 LEU A CA 1
ATOM 1241 C C . LEU A 1 165 ? 12.392 24.991 15.044 1.00 26.50 165 LEU A C 1
ATOM 1242 O O . LEU A 1 165 ? 12.533 25.280 16.234 1.00 25.73 165 LEU A O 1
ATOM 1247 N N . PRO A 1 166 ? 13.289 24.247 14.375 1.00 25.86 166 PRO A N 1
ATOM 1248 C CA . PRO A 1 166 ? 14.500 23.725 15.018 1.00 26.32 166 PRO A CA 1
ATOM 1249 C C . PRO A 1 166 ? 15.568 24.814 15.132 1.00 25.34 166 PRO A C 1
ATOM 1250 O O . PRO A 1 166 ? 16.590 24.777 14.441 1.00 26.40 166 PRO A O 1
ATOM 1254 N N . ILE A 1 167 ? 15.326 25.772 16.020 1.00 24.81 167 ILE A N 1
ATOM 1255 C CA . ILE A 1 167 ? 16.249 26.886 16.195 1.00 24.49 167 ILE A CA 1
ATOM 1256 C C . ILE A 1 167 ? 16.041 27.491 17.585 1.00 24.26 167 ILE A C 1
ATOM 1257 O O . ILE A 1 167 ? 14.911 27.556 18.071 1.00 23.52 167 ILE A O 1
ATOM 1262 N N . ARG A 1 168 ? 17.126 27.916 18.229 1.00 23.08 168 ARG A N 1
ATOM 1263 C CA . ARG A 1 168 ? 17.028 28.520 19.553 1.00 22.45 168 ARG A CA 1
ATOM 1264 C C . ARG A 1 168 ? 16.72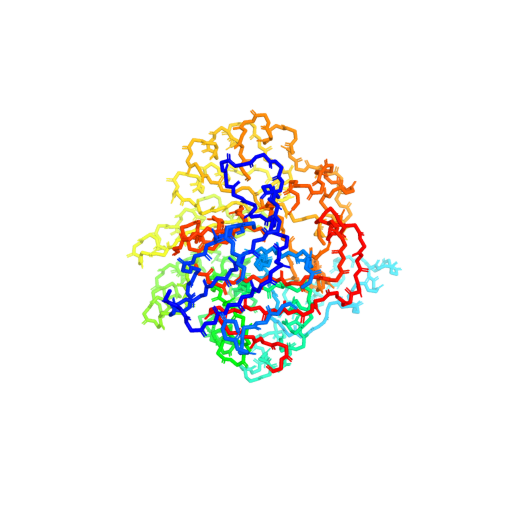2 30.008 19.406 1.00 23.16 168 ARG A C 1
ATOM 1265 O O . ARG A 1 168 ? 17.337 30.706 18.592 1.00 23.31 168 ARG A O 1
ATOM 1273 N N . VAL A 1 169 ? 15.770 30.494 20.190 1.00 21.53 169 VAL A N 1
ATOM 1274 C CA . VAL A 1 169 ? 15.402 31.899 20.123 1.00 21.27 169 VAL A CA 1
ATOM 1275 C C . VAL A 1 169 ? 15.612 32.598 21.451 1.00 22.43 169 VAL A C 1
ATOM 1276 O O . VAL A 1 169 ? 15.177 32.109 22.491 1.00 23.51 169 VAL A O 1
ATOM 1280 N N . LYS A 1 170 ? 16.294 33.734 21.414 1.00 22.35 170 LYS A N 1
ATOM 1281 C CA . LYS A 1 170 ? 16.506 34.535 22.609 1.00 22.64 170 LYS A CA 1
ATOM 1282 C C . LYS A 1 170 ? 15.638 35.762 22.354 1.00 23.49 170 LYS A C 1
ATOM 1283 O O . LYS A 1 170 ? 15.690 36.353 21.267 1.00 23.83 170 LYS A O 1
ATOM 1289 N N . THR A 1 171 ? 14.830 36.142 23.334 1.00 22.19 171 THR A N 1
ATOM 1290 C CA . THR A 1 171 ? 13.960 37.295 23.154 1.00 22.23 171 THR A CA 1
ATOM 1291 C C . THR A 1 171 ? 14.503 38.529 23.842 1.00 22.98 171 THR A C 1
ATOM 1292 O O . THR A 1 171 ? 15.151 38.437 24.885 1.00 21.99 171 THR A O 1
ATOM 1296 N N . THR A 1 172 ? 14.211 39.687 23.267 1.00 21.63 172 THR A N 1
ATOM 1297 C CA . THR A 1 172 ? 14.676 40.935 23.830 1.00 23.24 172 THR A CA 1
ATOM 1298 C C . THR A 1 172 ? 13.578 41.985 23.772 1.00 23.95 172 THR A C 1
ATOM 1299 O O . THR A 1 172 ? 13.026 42.264 22.704 1.00 23.45 172 THR A O 1
ATOM 1303 N N . LEU A 1 173 ? 13.261 42.561 24.926 1.00 23.61 173 LEU A N 1
ATOM 1304 C CA . LEU A 1 173 ? 12.237 43.590 25.008 1.00 23.76 173 LEU A CA 1
ATOM 1305 C C . LEU A 1 173 ? 12.819 44.928 24.566 1.00 24.30 173 LEU A C 1
ATOM 1306 O O . LEU A 1 173 ? 13.708 45.469 25.221 1.00 23.53 173 LEU A O 1
ATOM 1311 N N . LEU A 1 174 ? 12.313 45.457 23.457 1.00 24.86 174 LEU A N 1
ATOM 1312 C CA . LEU A 1 174 ? 12.794 46.732 22.943 1.00 26.62 174 LEU A CA 1
ATOM 1313 C C . LEU A 1 174 ? 11.651 47.742 22.867 1.00 27.32 174 LEU A C 1
ATOM 1314 O O . LEU A 1 174 ? 11.400 48.334 21.818 1.00 28.21 174 LEU A O 1
ATOM 1319 N N . ALA A 1 175 ? 10.946 47.926 23.980 1.00 28.32 175 ALA A N 1
ATOM 1320 C CA . ALA A 1 175 ? 9.833 48.869 24.025 1.00 28.76 175 ALA A CA 1
ATOM 1321 C C . ALA A 1 175 ? 10.362 50.292 23.879 1.00 30.33 175 ALA A C 1
ATOM 1322 O O . ALA A 1 175 ? 9.656 51.184 23.407 1.00 30.56 175 ALA A O 1
ATOM 1324 N N . ALA A 1 176 ? 11.611 50.499 24.284 1.00 31.07 176 ALA A N 1
ATOM 1325 C CA . ALA A 1 176 ? 12.237 51.817 24.185 1.00 32.69 176 ALA A CA 1
ATOM 1326 C C . ALA A 1 176 ? 12.930 51.988 22.829 1.00 33.94 176 ALA A C 1
ATOM 1327 O O . ALA A 1 176 ? 14.066 52.444 22.747 1.00 34.35 176 ALA A O 1
ATOM 1329 N N . HIS A 1 177 ? 12.228 51.613 21.763 1.00 33.85 177 HIS A N 1
ATOM 1330 C CA . HIS A 1 177 ? 12.752 51.718 20.401 1.00 35.16 177 HIS A CA 1
ATOM 1331 C C . HIS A 1 177 ? 12.455 53.111 19.860 1.00 36.23 177 HIS A C 1
ATOM 1332 O O . HIS A 1 177 ? 13.174 53.640 19.009 1.00 36.38 177 HIS A O 1
ATOM 1339 N N . ALA A 1 178 ? 11.384 53.697 20.379 1.00 35.72 178 ALA A N 1
ATOM 1340 C CA . ALA A 1 178 ? 10.929 55.023 19.995 1.00 35.13 178 ALA A CA 1
ATOM 1341 C C . ALA A 1 178 ? 9.740 55.351 20.892 1.00 34.74 178 ALA A C 1
ATOM 1342 O O . ALA A 1 178 ? 9.232 54.482 21.597 1.00 34.48 178 ALA A O 1
ATOM 1344 N N . VAL A 1 179 ? 9.306 56.605 20.875 1.00 33.55 179 VAL A N 1
ATOM 1345 C CA . VAL A 1 179 ? 8.171 57.042 21.685 1.00 33.19 179 VAL A CA 1
ATOM 1346 C C . VAL A 1 179 ? 6.901 56.898 20.847 1.00 32.43 179 VAL A C 1
ATOM 1347 O O . VAL A 1 179 ? 6.798 57.461 19.752 1.00 32.32 179 VAL A O 1
ATOM 1351 N N . PRO A 1 180 ? 5.919 56.122 21.331 1.00 31.88 180 PRO A N 1
ATOM 1352 C CA . PRO A 1 180 ? 4.696 55.977 20.538 1.00 31.28 180 PRO A CA 1
ATOM 1353 C C . PRO A 1 180 ? 3.953 57.301 20.377 1.00 31.37 180 PRO A C 1
ATOM 1354 O O . PRO A 1 180 ? 4.176 58.242 21.140 1.00 31.63 180 PRO A O 1
ATOM 1358 N N . PRO A 1 181 ? 3.069 57.389 19.368 1.00 32.07 181 PRO A N 1
ATOM 1359 C CA . PRO A 1 181 ? 2.281 58.597 19.087 1.00 32.38 181 PRO A CA 1
ATOM 1360 C C . PRO A 1 181 ? 1.503 59.106 20.294 1.00 33.16 181 PRO A C 1
ATOM 1361 O O . PRO A 1 181 ? 1.420 60.312 20.533 1.00 34.18 181 PRO A O 1
ATOM 1365 N N . GLU A 1 182 ? 0.941 58.175 21.057 1.00 32.28 182 GLU A N 1
ATOM 1366 C CA . GLU A 1 182 ? 0.144 58.517 22.228 1.00 32.95 182 GLU A CA 1
ATOM 1367 C C . GLU A 1 182 ? 0.932 59.238 23.324 1.00 34.38 182 GLU A C 1
ATOM 1368 O O . GLU A 1 182 ? 0.348 59.862 24.201 1.00 33.57 182 GLU A O 1
ATOM 1374 N N . TYR A 1 183 ? 2.260 59.147 23.273 1.00 34.03 183 TYR A N 1
ATOM 1375 C CA . TYR A 1 183 ? 3.121 59.790 24.268 1.00 35.55 183 TYR A CA 1
ATOM 1376 C C . TYR A 1 183 ? 4.017 60.853 23.647 1.00 37.17 183 TYR A C 1
ATOM 1377 O O . TYR A 1 183 ? 4.929 61.353 24.297 1.00 37.25 183 TYR A O 1
ATOM 1386 N N . ARG A 1 184 ? 3.752 61.184 22.389 1.00 39.93 184 ARG A N 1
ATOM 1387 C CA . ARG A 1 184 ? 4.528 62.172 21.643 1.00 42.95 184 ARG A CA 1
ATOM 1388 C C . ARG A 1 184 ? 4.972 63.391 22.453 1.00 44.49 184 ARG A C 1
ATOM 1389 O O . ARG A 1 184 ? 6.113 63.839 22.336 1.00 44.46 184 ARG A O 1
ATOM 1397 N N . ASP A 1 185 ? 4.070 63.923 23.270 1.00 44.70 185 ASP A N 1
ATOM 1398 C CA . ASP A 1 185 ? 4.368 65.103 24.075 1.00 45.95 185 ASP A CA 1
ATOM 1399 C C . ASP A 1 185 ? 4.736 64.820 25.523 1.00 45.73 185 ASP A C 1
ATOM 1400 O O . ASP A 1 185 ? 4.826 65.732 26.339 1.00 46.34 185 ASP A O 1
ATOM 1405 N N . ASP A 1 186 ? 4.954 63.554 25.852 1.00 43.91 186 ASP A N 1
ATOM 1406 C CA . ASP A 1 186 ? 5.325 63.203 27.212 1.00 42.86 186 ASP A CA 1
ATOM 1407 C C . ASP A 1 186 ? 6.135 61.909 27.215 1.00 41.68 186 ASP A C 1
ATOM 1408 O O . ASP A 1 186 ? 5.700 60.886 27.748 1.00 40.82 186 ASP A O 1
ATOM 1413 N N . PRO A 1 187 ? 7.338 61.953 26.617 1.00 41.05 187 PRO A N 1
ATOM 1414 C CA . PRO A 1 187 ? 8.288 60.842 26.494 1.00 40.09 187 PRO A CA 1
ATOM 1415 C C . PRO A 1 187 ? 8.578 60.130 27.811 1.00 39.18 187 PRO A C 1
ATOM 1416 O O . PRO A 1 187 ? 8.702 58.903 27.856 1.00 38.55 187 PRO A O 1
ATOM 1420 N N . ASP A 1 188 ? 8.691 60.912 28.879 1.00 38.37 188 ASP A N 1
ATOM 1421 C CA . ASP A 1 188 ? 8.980 60.371 30.201 1.00 37.64 188 ASP A CA 1
ATOM 1422 C C . ASP A 1 188 ? 7.848 59.519 30.741 1.00 37.17 188 ASP A C 1
ATOM 1423 O O . ASP A 1 188 ? 8.061 58.622 31.551 1.00 36.80 188 ASP A O 1
ATOM 1428 N N . SER A 1 189 ? 6.636 59.802 30.282 1.00 36.74 189 SER A N 1
ATOM 1429 C CA . SER A 1 189 ? 5.474 59.049 30.712 1.00 37.49 189 SER A CA 1
ATOM 1430 C C . SER A 1 189 ? 5.574 57.655 30.099 1.00 36.08 189 SER A C 1
ATOM 1431 O O . SER A 1 189 ? 5.198 56.661 30.723 1.00 36.24 189 SER A O 1
ATOM 1434 N N . TRP A 1 190 ? 6.096 57.594 28.877 1.00 34.88 190 TRP A N 1
ATOM 1435 C CA . TRP A 1 190 ? 6.260 56.324 28.178 1.00 33.68 190 TRP A CA 1
ATOM 1436 C C . TRP A 1 190 ? 7.339 55.520 28.900 1.00 33.95 190 TRP A C 1
ATOM 1437 O O . TRP A 1 190 ? 7.219 54.311 29.071 1.00 34.19 190 TRP A O 1
ATOM 1448 N N . VAL A 1 191 ? 8.397 56.195 29.330 1.00 35.18 191 VAL A N 1
ATOM 1449 C CA . VAL A 1 191 ? 9.469 55.523 30.048 1.00 35.23 191 VAL A CA 1
ATOM 1450 C C . VAL A 1 191 ? 8.920 54.917 31.343 1.00 35.82 191 VAL A C 1
ATOM 1451 O O . VAL A 1 191 ? 9.271 53.792 31.701 1.00 35.17 191 VAL A O 1
ATOM 1455 N N . GLU A 1 192 ? 8.052 55.650 32.038 1.00 35.66 192 GLU A N 1
ATOM 1456 C CA . GLU A 1 192 ? 7.469 55.125 33.272 1.00 36.07 192 GLU A CA 1
ATOM 1457 C C . GLU A 1 192 ? 6.663 53.858 33.000 1.00 34.25 192 GLU A C 1
ATOM 1458 O O . GLU A 1 192 ? 6.701 52.905 33.773 1.00 33.84 192 GLU A O 1
ATOM 1464 N N . THR A 1 193 ? 5.925 53.860 31.897 1.00 32.57 193 THR A N 1
ATOM 1465 C CA . THR A 1 193 ? 5.108 52.714 31.516 1.00 31.52 193 THR A CA 1
ATOM 1466 C C . THR A 1 193 ? 5.961 51.466 31.311 1.00 29.92 193 THR A C 1
ATOM 1467 O O . THR A 1 193 ? 5.613 50.378 31.773 1.00 28.55 193 THR A O 1
ATOM 1471 N N . ILE A 1 194 ? 7.076 51.633 30.605 1.00 29.30 194 ILE A N 1
ATOM 1472 C CA . ILE A 1 194 ? 7.996 50.534 30.333 1.00 28.49 194 ILE A CA 1
ATOM 1473 C C . ILE A 1 194 ? 8.541 49.971 31.638 1.00 28.36 194 ILE A C 1
ATOM 1474 O O . ILE A 1 194 ? 8.554 48.760 31.854 1.00 26.62 194 ILE A O 1
ATOM 1479 N N . CYS A 1 195 ? 9.001 50.868 32.501 1.00 28.64 195 CYS A N 1
ATOM 1480 C CA . CYS A 1 195 ? 9.582 50.476 33.776 1.00 30.11 195 CYS A CA 1
ATOM 1481 C C . CYS A 1 195 ? 8.592 49.910 34.795 1.00 30.60 195 CYS A C 1
ATOM 1482 O O . CYS A 1 195 ? 8.884 48.929 35.476 1.00 29.23 195 CYS A O 1
ATOM 1485 N N . GLN A 1 196 ? 7.413 50.512 34.892 1.00 31.73 196 GLN A N 1
ATOM 1486 C CA . GLN A 1 196 ? 6.443 50.065 35.885 1.00 33.44 196 GLN A CA 1
ATOM 1487 C C . GLN A 1 196 ? 5.400 49.064 35.423 1.00 32.02 196 GLN A C 1
ATOM 1488 O O . GLN A 1 196 ? 4.730 48.438 36.250 1.00 31.38 196 GLN A O 1
ATOM 1494 N N . GLU A 1 197 ? 5.259 48.891 34.116 1.00 30.02 197 GLU A N 1
ATOM 1495 C CA . GLU A 1 197 ? 4.243 47.981 33.616 1.00 28.22 197 GLU A CA 1
ATOM 1496 C C . GLU A 1 197 ? 4.728 46.937 32.621 1.00 26.51 197 GLU A C 1
ATOM 1497 O O . GLU A 1 197 ? 4.559 45.739 32.840 1.00 26.36 197 GLU A O 1
ATOM 1503 N N . ILE A 1 198 ? 5.335 47.385 31.527 1.00 25.51 198 ILE A N 1
ATOM 1504 C CA . ILE A 1 198 ? 5.787 46.452 30.507 1.00 25.30 198 ILE A CA 1
ATOM 1505 C C . ILE A 1 198 ? 6.875 45.474 30.957 1.00 24.73 198 ILE A C 1
ATOM 1506 O O . ILE A 1 198 ? 6.723 44.260 30.797 1.00 25.22 198 ILE A O 1
ATOM 1511 N N . ILE A 1 199 ? 7.966 45.983 31.513 1.00 25.22 199 ILE A N 1
ATOM 1512 C CA . ILE A 1 199 ? 9.024 45.090 31.972 1.00 25.81 199 ILE A CA 1
ATOM 1513 C C . ILE A 1 199 ? 8.468 44.109 33.017 1.00 26.06 199 ILE A C 1
ATOM 1514 O O . ILE A 1 199 ? 8.694 42.903 32.928 1.00 27.04 199 ILE A O 1
ATOM 1519 N N . PRO A 1 200 ? 7.713 44.609 34.010 1.00 27.20 200 PRO A N 1
ATOM 1520 C CA . PRO A 1 200 ? 7.162 43.691 35.018 1.00 26.29 200 PRO A CA 1
ATOM 1521 C C . PRO A 1 200 ? 6.258 42.608 34.421 1.00 25.96 200 PRO A C 1
ATOM 1522 O O . PRO A 1 200 ? 6.358 41.435 34.790 1.00 26.75 200 PRO A O 1
ATOM 1526 N N . ALA A 1 201 ? 5.381 42.995 33.496 1.00 24.65 201 ALA A N 1
ATOM 1527 C CA . ALA A 1 201 ? 4.473 42.029 32.877 1.00 24.73 201 ALA A CA 1
ATOM 1528 C C . ALA A 1 201 ? 5.242 41.025 32.018 1.00 24.72 201 ALA A C 1
ATOM 1529 O O . ALA A 1 201 ? 4.929 39.830 31.996 1.00 21.96 201 ALA A O 1
ATOM 1531 N N . ALA A 1 202 ? 6.248 41.520 31.307 1.00 25.04 202 ALA A N 1
ATOM 1532 C CA . ALA A 1 202 ? 7.053 40.663 30.446 1.00 25.99 202 ALA A CA 1
ATOM 1533 C C . ALA A 1 202 ? 7.821 39.643 31.274 1.00 25.77 202 ALA A C 1
ATOM 1534 O O . ALA A 1 202 ? 7.888 38.469 30.919 1.00 25.46 202 ALA A O 1
ATOM 1536 N N . ALA A 1 203 ? 8.401 40.102 32.377 1.00 26.61 203 ALA A N 1
ATOM 1537 C CA . ALA A 1 203 ? 9.173 39.238 33.264 1.00 26.85 203 ALA A CA 1
ATOM 1538 C C . ALA A 1 203 ? 8.276 38.204 33.938 1.00 27.37 203 ALA A C 1
ATOM 1539 O O . ALA A 1 203 ? 8.621 37.024 34.017 1.00 28.60 203 ALA A O 1
ATOM 1541 N N . GLU A 1 204 ? 7.122 38.653 34.419 1.00 28.59 204 GLU A N 1
ATOM 1542 C CA . GLU A 1 204 ? 6.171 37.765 35.078 1.00 28.10 204 GLU A CA 1
ATOM 1543 C C . GLU A 1 204 ? 5.777 36.623 34.146 1.00 28.61 204 GLU A C 1
ATOM 1544 O O . GLU A 1 204 ? 5.605 35.482 34.584 1.00 28.04 204 GLU A O 1
ATOM 1550 N N . ALA A 1 205 ? 5.638 36.926 32.858 1.00 26.91 205 ALA A N 1
ATOM 1551 C CA . ALA A 1 205 ? 5.251 35.909 31.889 1.00 25.86 205 ALA A CA 1
ATOM 1552 C C . ALA A 1 205 ? 6.452 35.129 31.345 1.00 26.41 205 ALA A C 1
ATOM 1553 O O . ALA A 1 205 ? 6.281 34.209 30.547 1.00 26.67 205 ALA A O 1
ATOM 1555 N N . GLY A 1 206 ? 7.656 35.497 31.779 1.00 25.95 206 GLY A N 1
ATOM 1556 C CA . GLY A 1 206 ? 8.856 34.819 31.307 1.00 27.36 206 GLY A CA 1
ATOM 1557 C C . GLY A 1 206 ? 9.040 35.007 29.809 1.00 27.83 206 GLY A C 1
ATOM 1558 O O . GLY A 1 206 ? 9.541 34.118 29.115 1.00 28.96 206 GLY A O 1
ATOM 1559 N N . LEU A 1 207 ? 8.648 36.174 29.309 1.00 27.04 207 LEU A N 1
ATOM 1560 C CA . LEU A 1 207 ? 8.737 36.461 27.881 1.00 25.78 207 LEU A CA 1
ATOM 1561 C C . LEU A 1 207 ? 10.002 37.168 27.395 1.00 25.33 207 LEU A C 1
ATOM 1562 O O . LEU A 1 207 ? 10.265 37.192 26.189 1.00 24.09 207 LEU A O 1
ATOM 1567 N N . ALA A 1 208 ? 10.784 37.739 28.309 1.00 24.34 208 ALA A N 1
ATOM 1568 C CA . ALA A 1 208 ? 11.987 38.461 27.902 1.00 26.64 208 ALA A CA 1
ATOM 1569 C C . ALA A 1 208 ? 13.290 37.942 28.504 1.00 26.57 208 ALA A C 1
ATOM 1570 O O . ALA A 1 208 ? 13.408 37.809 29.719 1.00 28.47 208 ALA A O 1
ATOM 1572 N N . ASP A 1 209 ? 14.265 37.656 27.649 1.00 26.63 209 ASP A N 1
ATOM 1573 C CA . ASP A 1 209 ? 15.563 37.180 28.111 1.00 26.62 209 ASP A CA 1
ATOM 1574 C C . ASP A 1 209 ? 16.482 38.375 28.338 1.00 27.16 209 ASP A C 1
ATOM 1575 O O . ASP A 1 209 ? 17.484 38.265 29.045 1.00 29.72 209 ASP A O 1
ATOM 1580 N N . ALA A 1 210 ? 16.137 39.512 27.744 1.00 25.15 210 ALA A N 1
ATOM 1581 C CA . ALA A 1 210 ? 16.943 40.722 27.892 1.00 24.73 210 ALA A CA 1
ATOM 1582 C C . ALA A 1 210 ? 16.142 41.975 27.557 1.00 25.29 210 ALA A C 1
ATOM 1583 O O . ALA A 1 210 ? 15.036 41.884 27.013 1.00 24.82 210 ALA A O 1
ATOM 1585 N N . VAL A 1 211 ? 16.700 43.134 27.910 1.00 24.64 211 VAL A N 1
ATOM 1586 C CA . VAL A 1 211 ? 16.072 44.426 27.645 1.00 27.10 211 VAL A CA 1
ATOM 1587 C C . VAL A 1 211 ? 17.039 45.293 26.842 1.00 27.36 211 VAL A C 1
ATOM 1588 O O . VAL A 1 211 ? 18.213 45.408 27.191 1.00 28.80 211 VAL A O 1
ATOM 1592 N N . ASP A 1 212 ? 16.522 45.903 25.778 1.00 28.19 212 ASP A N 1
ATOM 1593 C CA . ASP A 1 212 ? 17.300 46.733 24.855 1.00 29.99 212 ASP A CA 1
ATOM 1594 C C . ASP A 1 212 ? 16.758 48.166 24.864 1.00 30.40 212 ASP A C 1
ATOM 1595 O O . ASP A 1 212 ? 15.638 48.406 25.319 1.00 29.93 212 ASP A O 1
ATOM 1600 N N . VAL A 1 213 ? 17.546 49.104 24.347 1.00 31.10 213 VAL A N 1
ATOM 1601 C CA . VAL A 1 213 ? 17.151 50.512 24.297 1.00 32.05 213 VAL A CA 1
ATOM 1602 C C . VAL A 1 213 ? 17.785 51.255 23.125 1.00 32.70 213 VAL A C 1
ATOM 1603 O O . VAL A 1 213 ? 18.945 51.033 22.792 1.00 31.48 213 VAL A O 1
ATOM 1607 N N . PHE A 1 214 ? 17.017 52.138 22.498 1.00 32.40 214 PHE A N 1
ATOM 1608 C CA . PHE A 1 214 ? 17.534 52.948 21.405 1.00 33.54 214 PHE A CA 1
ATOM 1609 C C . PHE A 1 214 ? 17.904 54.301 22.002 1.00 35.12 214 PHE A C 1
ATOM 1610 O O . PHE A 1 214 ? 17.070 55.200 22.111 1.00 33.97 214 PHE A O 1
ATOM 1618 N N . CYS A 1 215 ? 19.166 54.434 22.401 1.00 36.38 215 CYS A N 1
ATOM 1619 C CA . CYS A 1 215 ? 19.672 55.657 23.001 1.00 37.41 215 CYS A CA 1
ATOM 1620 C C . CYS A 1 215 ? 20.262 56.569 21.935 1.00 38.88 215 CYS A C 1
ATOM 1621 O O . CYS A 1 215 ? 21.332 56.294 21.391 1.00 38.51 215 CYS A O 1
ATOM 1624 N N . GLU A 1 216 ? 19.571 57.666 21.650 1.00 40.19 216 GLU A N 1
ATOM 1625 C CA . GLU A 1 216 ? 20.024 58.583 20.614 1.00 41.42 216 GLU A CA 1
ATOM 1626 C C . GLU A 1 216 ? 19.261 59.903 20.725 1.00 42.97 216 GLU A C 1
ATOM 1627 O O . GLU A 1 216 ? 18.289 59.995 21.476 1.00 42.09 216 GLU A O 1
ATOM 1633 N N . HIS A 1 217 ? 19.700 60.926 19.994 1.00 44.24 217 HIS A N 1
ATOM 1634 C CA . HIS A 1 217 ? 19.028 62.219 20.035 1.00 47.15 217 HIS A CA 1
ATOM 1635 C C . HIS A 1 217 ? 17.586 62.102 19.564 1.00 46.96 217 HIS A C 1
ATOM 1636 O O . HIS A 1 217 ? 16.695 62.734 20.125 1.00 48.52 217 HIS A O 1
ATOM 1643 N N . ILE A 1 218 ? 17.354 61.294 18.535 1.00 46.52 218 ILE A N 1
ATOM 1644 C CA . ILE A 1 218 ? 16.001 61.094 18.029 1.00 46.34 218 ILE A CA 1
ATOM 1645 C C . ILE A 1 218 ? 15.429 59.822 18.655 1.00 45.82 218 ILE A C 1
ATOM 1646 O O . ILE A 1 218 ? 14.394 59.309 18.232 1.00 45.75 218 ILE A O 1
ATOM 1651 N N . GLY A 1 219 ? 16.124 59.324 19.675 1.00 44.23 219 GLY A N 1
ATOM 1652 C CA . GLY A 1 219 ? 15.694 58.129 20.374 1.00 42.45 219 GLY A CA 1
ATOM 1653 C C . GLY A 1 219 ? 15.441 58.474 21.826 1.00 41.87 219 GLY A C 1
ATOM 1654 O O . GLY A 1 219 ? 14.682 59.398 22.123 1.00 42.56 219 GLY A O 1
ATOM 1655 N N . PHE A 1 220 ? 16.072 57.737 22.730 1.00 40.27 220 PHE A N 1
ATOM 1656 C CA . PHE A 1 220 ? 15.911 57.988 24.155 1.00 38.94 220 PHE A CA 1
ATOM 1657 C C . PHE A 1 220 ? 17.213 58.527 24.727 1.00 38.54 220 PHE A C 1
ATOM 1658 O O . PHE A 1 220 ? 18.295 58.088 24.349 1.00 37.05 220 PHE A O 1
ATOM 1666 N N . SER A 1 221 ? 17.100 59.499 25.624 1.00 38.70 221 SER A N 1
ATOM 1667 C CA . SER A 1 221 ? 18.273 60.110 26.239 1.00 38.05 221 SER A CA 1
ATOM 1668 C C . SER A 1 221 ? 18.995 59.137 27.157 1.00 37.55 221 SER A C 1
ATOM 1669 O O . SER A 1 221 ? 18.504 58.046 27.446 1.00 36.71 221 SER A O 1
ATOM 1672 N N . LEU A 1 222 ? 20.172 59.550 27.610 1.00 37.05 222 LEU A N 1
ATOM 1673 C CA . LEU A 1 222 ? 20.986 58.746 28.505 1.00 36.70 222 LEU A CA 1
ATOM 1674 C C . LEU A 1 222 ? 20.235 58.561 29.827 1.00 36.45 222 LEU A C 1
ATOM 1675 O O . LEU A 1 222 ? 20.240 57.481 30.412 1.00 36.39 222 LEU A O 1
ATOM 1680 N N . ALA A 1 223 ? 19.578 59.619 30.285 1.00 36.44 223 ALA A N 1
ATOM 1681 C CA . ALA A 1 223 ? 18.824 59.570 31.535 1.00 35.85 223 ALA A CA 1
ATOM 1682 C C . ALA A 1 223 ? 17.646 58.605 31.429 1.00 35.61 223 ALA A C 1
ATOM 1683 O O . ALA A 1 223 ? 17.423 57.796 32.323 1.00 35.33 223 ALA A O 1
ATOM 1685 N N . GLN A 1 224 ? 16.899 58.692 30.336 1.00 35.58 224 GLN A N 1
ATOM 1686 C CA . GLN A 1 224 ? 15.755 57.813 30.138 1.00 35.19 224 GLN A CA 1
ATOM 1687 C C . GLN A 1 224 ? 16.225 56.378 29.951 1.00 34.60 224 GLN A C 1
ATOM 1688 O O . GLN A 1 224 ? 15.533 55.435 30.332 1.00 34.06 224 GLN A O 1
ATOM 1694 N N . THR A 1 225 ? 17.402 56.216 29.361 1.00 33.83 225 THR A N 1
ATOM 1695 C CA . THR A 1 225 ? 17.967 54.891 29.140 1.00 34.07 225 THR A CA 1
ATOM 1696 C C . THR A 1 225 ? 18.325 54.278 30.488 1.00 34.17 225 THR A C 1
ATOM 1697 O O . THR A 1 225 ? 18.118 53.090 30.717 1.00 33.08 225 THR A O 1
ATOM 1701 N N . GLU A 1 226 ? 18.851 55.101 31.387 1.00 34.36 226 GLU A N 1
ATOM 1702 C CA . GLU A 1 226 ? 19.230 54.623 32.706 1.00 35.81 226 GLU A CA 1
ATOM 1703 C C . GLU A 1 226 ? 18.024 54.131 33.493 1.00 34.11 226 GLU A C 1
ATOM 1704 O O . GLU A 1 226 ? 18.118 53.152 34.226 1.00 34.44 226 GLU A O 1
ATOM 1710 N N . GLN A 1 227 ? 16.895 54.817 33.342 1.00 35.13 227 GLN A N 1
ATOM 1711 C CA . GLN A 1 227 ? 15.674 54.432 34.036 1.00 36.17 227 GLN A CA 1
ATOM 1712 C C . GLN A 1 227 ? 15.268 53.019 33.634 1.00 35.87 227 GLN A C 1
ATOM 1713 O O . GLN A 1 227 ? 14.861 52.214 34.468 1.00 35.52 227 GLN A O 1
ATOM 1719 N N . VAL A 1 228 ? 15.382 52.717 32.346 1.00 35.71 228 VAL A N 1
ATOM 1720 C CA . VAL A 1 228 ? 15.034 51.394 31.850 1.00 34.92 228 VAL A CA 1
ATOM 1721 C C . VAL A 1 228 ? 15.939 50.310 32.424 1.00 33.93 228 VAL A C 1
ATOM 1722 O O . VAL A 1 228 ? 15.446 49.328 32.971 1.00 33.86 228 VAL A O 1
ATOM 1726 N N . TYR A 1 229 ? 17.253 50.480 32.300 1.00 34.20 229 TYR A N 1
ATOM 1727 C CA . TYR A 1 229 ? 18.194 49.489 32.823 1.00 34.95 229 TYR A CA 1
ATOM 1728 C C . TYR A 1 229 ? 17.963 49.217 34.305 1.00 33.81 229 TYR A C 1
ATOM 1729 O O . TYR A 1 229 ? 18.168 48.098 34.780 1.00 33.53 229 TYR A O 1
ATOM 1738 N N . LEU A 1 230 ? 17.542 50.244 35.033 1.00 34.74 230 LEU A N 1
ATOM 1739 C CA . LEU A 1 230 ? 17.276 50.093 36.461 1.00 36.43 230 LEU A CA 1
ATOM 1740 C C . LEU A 1 230 ? 16.129 49.118 36.688 1.00 36.36 230 LEU A C 1
ATOM 1741 O O . LEU A 1 230 ? 16.193 48.254 37.562 1.00 36.19 230 LEU A O 1
ATOM 1746 N N . ALA A 1 231 ? 15.079 49.266 35.891 1.00 35.79 231 ALA A N 1
ATOM 1747 C CA . ALA A 1 231 ? 13.916 48.397 35.991 1.00 35.00 231 ALA A CA 1
ATOM 1748 C C . ALA A 1 231 ? 14.299 46.971 35.601 1.00 35.25 231 ALA A C 1
ATOM 1749 O O . ALA A 1 231 ? 13.954 46.011 36.291 1.00 33.68 231 ALA A O 1
ATOM 1751 N N . ALA A 1 232 ? 15.019 46.842 34.492 1.00 35.48 232 ALA A N 1
ATOM 1752 C CA . ALA A 1 232 ? 15.457 45.535 34.020 1.00 35.26 232 ALA A CA 1
ATOM 1753 C C . ALA A 1 232 ? 16.195 44.873 35.175 1.00 36.17 232 ALA A C 1
ATOM 1754 O O . ALA A 1 232 ? 15.927 43.725 35.531 1.00 35.24 232 ALA A O 1
ATOM 1756 N N . ASP A 1 233 ? 17.121 45.630 35.756 1.00 37.43 233 ASP A N 1
ATOM 1757 C CA . ASP A 1 233 ? 17.931 45.177 36.882 1.00 40.55 233 ASP A CA 1
ATOM 1758 C C . ASP A 1 233 ? 17.063 44.581 37.992 1.00 40.30 233 ASP A C 1
ATOM 1759 O O . ASP A 1 233 ? 17.346 43.501 38.498 1.00 39.00 233 ASP A O 1
ATOM 1764 N N . GLN A 1 234 ? 16.010 45.297 38.365 1.00 40.59 234 GLN A N 1
ATOM 1765 C CA . GLN A 1 234 ? 15.102 44.865 39.424 1.00 42.16 234 GLN A CA 1
ATOM 1766 C C . GLN A 1 234 ? 14.424 43.527 39.149 1.00 40.92 234 GLN A C 1
ATOM 1767 O O . GLN A 1 234 ? 14.059 42.814 40.081 1.00 40.72 234 GLN A O 1
ATOM 1773 N N . TYR A 1 235 ? 14.251 43.180 37.877 1.00 39.65 235 TYR A N 1
ATOM 1774 C CA . TYR A 1 235 ? 13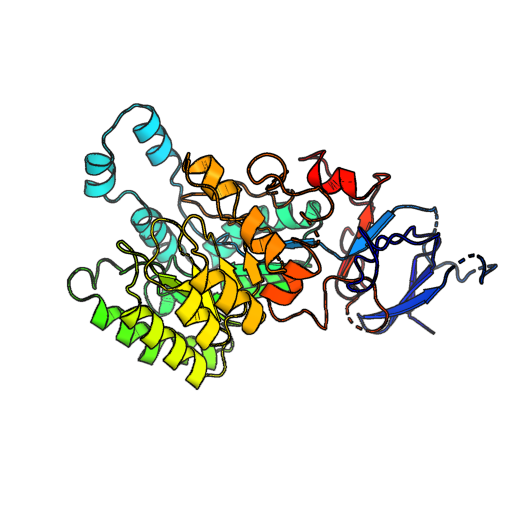.611 41.916 37.528 1.00 38.04 235 TYR A CA 1
ATOM 1775 C C . TYR A 1 235 ? 14.600 40.859 37.068 1.00 37.78 235 TYR A C 1
ATOM 1776 O O . TYR A 1 235 ? 14.215 39.813 36.552 1.00 38.30 235 TYR A O 1
ATOM 1785 N N . GLY A 1 236 ? 15.883 41.135 37.274 1.00 37.65 236 GLY A N 1
ATOM 1786 C CA . GLY A 1 236 ? 16.919 40.191 36.899 1.00 36.52 236 GLY A CA 1
ATOM 1787 C C . GLY A 1 236 ? 17.026 39.896 35.420 1.00 36.10 236 GLY A C 1
ATOM 1788 O O . GLY A 1 236 ? 17.291 38.761 35.023 1.00 35.79 236 GLY A O 1
ATOM 1789 N N . LEU A 1 237 ? 16.824 40.918 34.596 1.00 34.44 237 LEU A N 1
ATOM 1790 C CA . LEU A 1 237 ? 16.915 40.761 33.152 1.00 33.52 237 LEU A CA 1
ATOM 1791 C C . LEU A 1 237 ? 18.189 41.419 32.643 1.00 32.52 237 LEU A C 1
ATOM 1792 O O . LEU A 1 237 ? 18.537 42.516 33.070 1.00 31.07 237 LEU A O 1
ATOM 1797 N N . ALA A 1 238 ? 18.872 40.743 31.726 1.00 30.44 238 ALA A N 1
ATOM 1798 C CA . ALA A 1 238 ? 20.106 41.256 31.139 1.00 30.13 238 ALA A CA 1
ATOM 1799 C C . ALA A 1 238 ? 19.775 42.473 30.281 1.00 29.90 238 ALA A C 1
ATOM 1800 O O . ALA A 1 238 ? 18.649 42.605 29.799 1.00 27.99 238 ALA A O 1
ATOM 1802 N N . VAL A 1 239 ? 20.742 43.370 30.094 1.00 29.26 239 VAL A N 1
ATOM 1803 C CA . VAL A 1 239 ? 20.503 44.558 29.281 1.00 29.96 239 VAL A CA 1
ATOM 1804 C C . VAL A 1 239 ? 21.494 44.686 28.121 1.00 30.31 239 VAL A C 1
ATOM 1805 O O . VAL A 1 239 ? 22.547 44.036 28.098 1.00 30.57 239 VAL A O 1
ATOM 1809 N N . LYS A 1 240 ? 21.133 45.523 27.152 1.00 29.32 240 LYS A N 1
ATOM 1810 C CA . LYS A 1 240 ? 21.957 45.782 25.977 1.00 30.19 240 LYS A CA 1
ATOM 1811 C C . LYS A 1 240 ? 21.409 47.073 25.380 1.00 30.72 240 LYS A C 1
ATOM 1812 O O . LYS A 1 240 ? 20.470 47.659 25.925 1.00 30.69 240 LYS A O 1
ATOM 1818 N N . GLY A 1 241 ? 21.979 47.530 24.272 1.00 31.82 241 GLY A N 1
ATOM 1819 C CA . GLY A 1 241 ? 21.467 48.755 23.686 1.00 33.32 241 GLY A CA 1
ATOM 1820 C C . GLY A 1 241 ? 21.948 49.124 22.298 1.00 34.53 241 GLY A C 1
ATOM 1821 O O . GLY A 1 241 ? 23.044 48.743 21.875 1.00 33.47 241 GLY A O 1
ATOM 1822 N N . HIS A 1 242 ? 21.099 49.858 21.584 1.00 33.33 242 HIS A N 1
ATOM 1823 C CA . HIS A 1 242 ? 21.429 50.356 20.252 1.00 34.28 242 HIS A CA 1
ATOM 1824 C C . HIS A 1 242 ? 22.202 51.638 20.548 1.00 34.99 242 HIS A C 1
ATOM 1825 O O . HIS A 1 242 ? 21.600 52.684 20.789 1.00 35.75 242 HIS A O 1
ATOM 1840 N N . ASP A 1 244 ? 25.397 54.656 19.892 1.00 32.82 244 ASP A N 1
ATOM 1841 C CA . ASP A 1 244 ? 26.238 55.429 18.987 1.00 33.46 244 ASP A CA 1
ATOM 1842 C C . ASP A 1 244 ? 26.060 55.170 17.495 1.00 33.48 244 ASP A C 1
ATOM 1843 O O . ASP A 1 244 ? 27.042 55.123 16.750 1.00 33.40 244 ASP A O 1
ATOM 1848 N N . GLN A 1 245 ? 24.818 55.002 17.054 1.00 33.63 245 GLN A N 1
ATOM 1849 C CA . GLN A 1 245 ? 24.565 54.768 15.637 1.00 33.33 245 GLN A CA 1
ATOM 1850 C C . GLN A 1 245 ? 24.552 56.089 14.862 1.00 34.14 245 GLN A C 1
ATOM 1851 O O . GLN A 1 245 ? 25.099 56.171 13.760 1.00 32.84 245 GLN A O 1
ATOM 1857 N N . LEU A 1 246 ? 23.926 57.116 15.441 1.00 34.78 246 LEU A N 1
ATOM 1858 C CA . LEU A 1 246 ? 23.839 58.421 14.789 1.00 35.84 246 LEU A CA 1
ATOM 1859 C C . LEU A 1 246 ? 24.664 59.494 15.505 1.00 36.76 246 LEU A C 1
ATOM 1860 O O . LEU A 1 246 ? 25.077 60.478 14.891 1.00 35.86 246 LEU A O 1
ATOM 1865 N N . SER A 1 247 ? 24.885 59.309 16.805 1.00 37.06 247 SER A N 1
ATOM 1866 C CA . SER A 1 247 ? 25.681 60.247 17.591 1.00 38.08 247 SER A CA 1
ATOM 1867 C C . SER A 1 247 ? 26.061 59.600 18.914 1.00 38.30 247 SER A C 1
ATOM 1868 O O . SER A 1 247 ? 25.492 58.584 19.300 1.00 37.87 247 SER A O 1
ATOM 1871 N N . ASN A 1 248 ? 27.027 60.189 19.609 1.00 38.16 248 ASN A N 1
ATOM 1872 C CA . ASN A 1 248 ? 27.469 59.648 20.888 1.00 38.94 248 ASN A CA 1
ATOM 1873 C C . ASN A 1 248 ? 26.895 60.456 22.048 1.00 39.94 248 ASN A C 1
ATOM 1874 O O . ASN A 1 248 ? 27.165 61.650 22.176 1.00 39.51 248 ASN A O 1
ATOM 1879 N N . LEU A 1 249 ? 26.093 59.801 22.881 1.00 39.67 249 LEU A N 1
ATOM 1880 C CA . LEU A 1 249 ? 25.504 60.456 24.039 1.00 40.87 249 LEU A CA 1
ATOM 1881 C C . LEU A 1 249 ? 26.130 59.898 25.311 1.00 40.53 249 LEU A C 1
ATOM 1882 O O . LEU A 1 249 ? 25.807 60.340 26.421 1.00 40.21 249 LEU A O 1
ATOM 1887 N N . GLY A 1 250 ? 27.031 58.933 25.143 1.00 39.73 250 GLY A N 1
ATOM 1888 C CA . GLY A 1 250 ? 27.685 58.313 26.281 1.00 39.39 250 GLY A CA 1
ATOM 1889 C C . GLY A 1 250 ? 26.961 57.043 26.681 1.00 38.69 250 GLY A C 1
ATOM 1890 O O . GLY A 1 250 ? 27.208 56.480 27.741 1.00 38.43 250 GLY A O 1
ATOM 1891 N N . GLY A 1 251 ? 26.061 56.593 25.814 1.00 37.93 251 GLY A N 1
ATOM 1892 C CA . GLY A 1 251 ? 25.288 55.395 26.079 1.00 36.81 251 GLY A CA 1
ATOM 1893 C C . GLY A 1 251 ? 26.100 54.132 26.284 1.00 36.80 251 GLY A C 1
ATOM 1894 O O . GLY A 1 251 ? 25.774 53.320 27.146 1.00 37.38 251 GLY A O 1
ATOM 1895 N N . SER A 1 252 ? 27.156 53.950 25.498 1.00 36.50 252 SER A N 1
ATOM 1896 C CA . SER A 1 252 ? 27.977 52.754 25.627 1.00 36.27 252 SER A CA 1
ATOM 1897 C C . SER A 1 252 ? 28.607 52.654 27.016 1.00 36.28 252 SER A C 1
ATOM 1898 O O . SER A 1 252 ? 28.717 51.567 27.573 1.00 35.91 252 SER A O 1
ATOM 1901 N N . THR A 1 253 ? 29.023 53.787 27.575 1.00 37.49 253 THR A N 1
ATOM 1902 C CA . THR A 1 253 ? 29.630 53.788 28.907 1.00 37.30 253 THR A CA 1
ATOM 1903 C C . THR A 1 253 ? 28.595 53.476 29.982 1.00 37.01 253 THR A C 1
ATOM 1904 O O . THR A 1 253 ? 28.902 52.831 30.983 1.00 38.01 253 THR A O 1
ATOM 1908 N N . LEU A 1 254 ? 27.367 53.934 29.774 1.00 36.62 254 LEU A N 1
ATOM 1909 C CA . LEU A 1 254 ? 26.295 53.675 30.727 1.00 35.99 254 LEU A CA 1
ATOM 1910 C C . LEU A 1 254 ? 25.981 52.183 30.717 1.00 35.76 254 LEU A C 1
ATOM 1911 O O . LEU A 1 254 ? 25.890 51.540 31.768 1.00 34.12 254 LEU A O 1
ATOM 1916 N N . ALA A 1 255 ? 25.819 51.636 29.517 1.00 35.57 255 ALA A N 1
ATOM 1917 C CA . ALA A 1 255 ? 25.523 50.221 29.355 1.00 35.41 255 ALA A CA 1
ATOM 1918 C C . ALA A 1 255 ? 26.621 49.376 29.988 1.00 35.42 255 ALA A C 1
ATOM 1919 O O . ALA A 1 255 ? 26.341 48.385 30.666 1.00 35.64 255 ALA A O 1
ATOM 1921 N N . ALA A 1 256 ? 27.872 49.770 29.772 1.00 35.83 256 ALA A N 1
ATOM 1922 C CA . ALA A 1 256 ? 28.995 49.035 30.339 1.00 36.71 256 ALA A CA 1
ATOM 1923 C C . ALA A 1 256 ? 28.933 49.053 31.866 1.00 37.62 256 ALA A C 1
ATOM 1924 O O . ALA A 1 256 ? 29.283 48.072 32.520 1.00 38.61 256 ALA A O 1
ATOM 1926 N N . ASN A 1 257 ? 28.486 50.169 32.437 1.00 38.81 257 ASN A N 1
ATOM 1927 C CA . ASN A 1 257 ? 28.390 50.285 33.888 1.00 39.90 257 ASN A CA 1
ATOM 1928 C C . ASN A 1 257 ? 27.253 49.449 34.451 1.00 40.30 257 ASN A C 1
ATOM 1929 O O . ASN A 1 257 ? 27.207 49.171 35.646 1.00 40.06 257 ASN A O 1
ATOM 1934 N N . PHE A 1 258 ? 26.337 49.045 33.580 1.00 38.61 258 PHE A N 1
ATOM 1935 C CA . PHE A 1 258 ? 25.201 48.225 33.972 1.00 38.14 258 PHE A CA 1
ATOM 1936 C C . PHE A 1 258 ? 25.457 46.761 33.637 1.00 37.44 258 PHE A C 1
ATOM 1937 O O . PHE A 1 258 ? 24.576 45.919 33.796 1.00 37.35 258 PHE A O 1
ATOM 1945 N N . GLY A 1 259 ? 26.669 46.463 33.173 1.00 36.59 259 GLY A N 1
ATOM 1946 C CA . GLY A 1 259 ? 27.008 45.095 32.827 1.00 34.64 259 GLY A CA 1
ATOM 1947 C C . GLY A 1 259 ? 26.262 44.601 31.597 1.00 33.68 259 GLY A C 1
ATOM 1948 O O . GLY A 1 259 ? 25.841 43.444 31.540 1.00 32.95 259 GLY A O 1
ATOM 1949 N N . ALA A 1 260 ? 26.097 45.476 30.612 1.00 31.73 260 ALA A N 1
ATOM 1950 C CA . ALA A 1 260 ? 25.393 45.111 29.388 1.00 31.01 260 ALA A CA 1
ATOM 1951 C C . ALA A 1 260 ? 26.063 43.919 28.718 1.00 29.84 260 ALA A C 1
ATOM 1952 O O . ALA A 1 260 ? 27.281 43.764 28.777 1.00 29.70 260 ALA A O 1
ATOM 1954 N N . LEU A 1 261 ? 25.262 43.066 28.087 1.00 30.27 261 LEU A N 1
ATOM 1955 C CA . LEU A 1 261 ? 25.792 41.908 27.377 1.00 27.99 261 LEU A CA 1
ATOM 1956 C C . LEU A 1 261 ? 26.512 42.417 26.128 1.00 27.66 261 LEU A C 1
ATOM 1957 O O . LEU A 1 261 ? 27.534 41.868 25.709 1.00 25.88 261 LEU A O 1
ATOM 1962 N N . SER A 1 262 ? 25.973 43.486 25.546 1.00 26.44 262 SER A N 1
ATOM 1963 C CA . SER A 1 262 ? 26.556 44.062 24.338 1.00 27.11 262 SER A CA 1
ATOM 1964 C C . SER A 1 262 ? 25.980 45.438 24.027 1.00 26.51 262 SER A C 1
ATOM 1965 O O . SER A 1 262 ? 24.930 45.820 24.552 1.00 26.05 262 SER A O 1
ATOM 1968 N N . VAL A 1 263 ? 26.690 46.179 23.182 1.00 25.32 263 VAL A N 1
ATOM 1969 C CA . VAL A 1 263 ? 26.248 47.490 22.714 1.00 26.24 263 VAL A CA 1
ATOM 1970 C C . VAL A 1 263 ? 26.311 47.314 21.206 1.00 26.90 263 VAL A C 1
ATOM 1971 O O . VAL A 1 263 ? 27.284 46.763 20.688 1.00 25.75 263 VAL A O 1
ATOM 1975 N N . ASP A 1 264 ? 25.283 47.771 20.497 1.00 28.28 264 ASP A N 1
ATOM 1976 C CA . ASP A 1 264 ? 25.228 47.560 19.052 1.00 29.97 264 ASP A CA 1
ATOM 1977 C C . ASP A 1 264 ? 25.187 48.805 18.160 1.00 30.25 264 ASP A C 1
ATOM 1978 O O . ASP A 1 264 ? 24.564 49.802 18.500 1.00 30.60 264 ASP A O 1
ATOM 1983 N N . HIS A 1 265 ? 25.843 48.695 16.998 1.00 30.99 265 HIS A N 1
ATOM 1984 C CA . HIS A 1 265 ? 25.998 49.746 15.977 1.00 30.28 265 HIS A CA 1
ATOM 1985 C C . HIS A 1 265 ? 27.360 50.401 16.192 1.00 30.87 265 HIS A C 1
ATOM 1986 O O . HIS A 1 265 ? 28.320 50.077 15.495 1.00 29.99 265 HIS A O 1
ATOM 1993 N N . LEU A 1 266 ? 27.443 51.332 17.142 1.00 31.63 266 LEU A N 1
ATOM 1994 C CA . LEU A 1 266 ? 28.713 51.957 17.497 1.00 31.68 266 LEU A CA 1
ATOM 1995 C C . LEU A 1 266 ? 29.453 52.823 16.477 1.00 32.54 266 LEU A C 1
ATOM 1996 O O . LEU A 1 266 ? 30.646 53.072 16.652 1.00 32.73 266 LEU A O 1
ATOM 2001 N N . GLU A 1 267 ? 28.783 53.284 15.425 1.00 31.90 267 GLU A N 1
ATOM 2002 C CA . GLU A 1 267 ? 29.461 54.124 14.437 1.00 32.71 267 GLU A CA 1
ATOM 2003 C C . GLU A 1 267 ? 30.232 55.269 15.105 1.00 32.74 267 GLU A C 1
ATOM 2004 O O . GLU A 1 267 ? 31.349 55.595 14.702 1.00 31.56 267 GLU A O 1
ATOM 2010 N N . TYR A 1 268 ? 29.629 55.868 16.131 1.00 32.28 268 TYR A N 1
ATOM 2011 C CA . TYR A 1 268 ? 30.236 56.996 16.842 1.00 32.99 268 TYR A CA 1
ATOM 2012 C C . TYR A 1 268 ? 30.847 56.685 18.208 1.00 32.73 268 TYR A C 1
ATOM 2013 O O . TYR A 1 268 ? 30.961 57.571 19.055 1.00 32.43 268 TYR A O 1
ATOM 2022 N N . LEU A 1 269 ? 31.246 55.441 18.432 1.00 33.13 269 LEU A N 1
ATOM 2023 C CA . LEU A 1 269 ? 31.843 55.070 19.712 1.00 33.80 269 LEU A CA 1
ATOM 2024 C C . LEU A 1 269 ? 33.194 55.769 19.878 1.00 34.35 269 LEU A C 1
ATOM 2025 O O . LEU A 1 269 ? 33.972 55.869 18.930 1.00 34.39 269 LEU A O 1
ATOM 2030 N N . ASP A 1 270 ? 33.463 56.258 21.087 1.00 36.11 270 ASP A N 1
ATOM 2031 C CA . ASP A 1 270 ? 34.715 56.960 21.383 1.00 37.34 270 ASP A CA 1
ATOM 2032 C C . ASP A 1 270 ? 35.662 56.113 22.247 1.00 37.47 270 ASP A C 1
ATOM 2033 O O . ASP A 1 270 ? 35.277 55.059 22.749 1.00 36.27 270 ASP A O 1
ATOM 2038 N N . PRO A 1 271 ? 36.919 56.568 22.428 1.00 38.05 271 PRO A N 1
ATOM 2039 C CA . PRO A 1 271 ? 37.937 55.871 23.225 1.00 38.45 271 PRO A CA 1
ATOM 2040 C C . PRO A 1 271 ? 37.490 55.543 24.645 1.00 38.22 271 PRO A C 1
ATOM 2041 O O . PRO A 1 271 ? 37.641 54.411 25.105 1.00 39.27 271 PRO A O 1
ATOM 2045 N N . GLU A 1 272 ? 36.947 56.538 25.336 1.00 38.19 272 GLU A N 1
ATOM 2046 C CA . GLU A 1 272 ? 36.483 56.353 26.705 1.00 38.97 272 GLU A CA 1
ATOM 2047 C C . GLU A 1 272 ? 35.495 55.197 26.771 1.00 37.00 272 GLU A C 1
ATOM 2048 O O . GLU A 1 272 ? 35.550 54.369 27.678 1.00 36.10 272 GLU A O 1
ATOM 2054 N N . GLY A 1 273 ? 34.585 55.152 25.805 1.00 35.93 273 GLY A N 1
ATOM 2055 C CA . GLY A 1 273 ? 33.605 54.083 25.768 1.00 34.91 273 GLY A CA 1
ATOM 2056 C C . GLY A 1 273 ? 34.274 52.750 25.516 1.00 34.28 273 GLY A C 1
ATOM 2057 O O . GLY A 1 273 ? 33.952 51.748 26.156 1.00 34.99 273 GLY A O 1
ATOM 2058 N N . ILE A 1 274 ? 35.217 52.736 24.582 1.00 34.53 274 ILE A N 1
ATOM 2059 C CA . ILE A 1 274 ? 35.937 51.516 24.248 1.00 33.28 274 ILE A CA 1
ATOM 2060 C C . ILE A 1 274 ? 36.644 50.979 25.486 1.00 33.35 274 ILE A C 1
ATOM 2061 O O . ILE A 1 274 ? 36.644 49.772 25.734 1.00 31.58 274 ILE A O 1
ATOM 2066 N N . GLN A 1 275 ? 37.226 51.881 26.266 1.00 35.24 275 GLN A N 1
ATOM 2067 C CA . GLN A 1 275 ? 37.923 51.494 27.485 1.00 36.39 275 GLN A CA 1
ATOM 2068 C C . GLN A 1 275 ? 36.941 50.866 28.471 1.00 35.74 275 GLN A C 1
ATOM 2069 O O . GLN A 1 275 ? 37.273 49.910 29.166 1.00 35.20 275 GLN A O 1
ATOM 2075 N N . ALA A 1 276 ? 35.725 51.409 28.520 1.00 35.43 276 ALA A N 1
ATOM 2076 C CA . ALA A 1 276 ? 34.696 50.901 29.418 1.00 35.27 276 ALA A CA 1
ATOM 2077 C C . ALA A 1 276 ? 34.270 49.512 28.978 1.00 35.29 276 ALA A C 1
ATOM 2078 O O . ALA A 1 276 ? 34.101 48.617 29.804 1.00 35.19 276 ALA A O 1
ATOM 2080 N N . LEU A 1 277 ? 34.082 49.333 27.673 1.00 33.74 277 LEU A N 1
ATOM 2081 C CA . LEU A 1 277 ? 33.680 48.037 27.146 1.00 33.09 277 LEU A CA 1
ATOM 2082 C C . LEU A 1 277 ? 34.731 46.979 27.461 1.00 32.19 277 LEU A C 1
ATOM 2083 O O . LEU A 1 277 ? 34.400 45.880 27.895 1.00 32.33 277 LEU A O 1
ATOM 2088 N N . ALA A 1 278 ? 35.997 47.312 27.237 1.00 31.80 278 ALA A N 1
ATOM 2089 C CA . ALA A 1 278 ? 37.095 46.384 27.489 1.00 33.57 278 ALA A CA 1
ATOM 2090 C C . ALA A 1 278 ? 37.125 45.939 28.946 1.00 34.73 278 ALA A C 1
ATOM 2091 O O . ALA A 1 278 ? 37.315 44.765 29.246 1.00 36.08 278 ALA A O 1
ATOM 2093 N N . HIS A 1 279 ? 36.919 46.894 29.843 1.00 36.52 279 HIS A N 1
ATOM 2094 C CA . HIS A 1 279 ? 36.939 46.625 31.273 1.00 38.57 279 HIS A CA 1
ATOM 2095 C C . HIS A 1 279 ? 35.756 45.807 31.788 1.00 38.79 279 HIS A C 1
ATOM 2096 O O . HIS A 1 279 ? 35.926 44.948 32.653 1.00 38.41 279 HIS A O 1
ATOM 2103 N N . ARG A 1 280 ? 34.562 46.070 31.266 1.00 38.06 280 ARG A N 1
ATOM 2104 C CA . ARG A 1 280 ? 33.366 45.356 31.706 1.00 37.49 280 ARG A CA 1
ATOM 2105 C C . ARG A 1 280 ? 33.047 44.121 30.864 1.00 36.15 280 ARG A C 1
ATOM 2106 O O . ARG A 1 280 ? 32.007 43.495 31.035 1.00 35.46 280 ARG A O 1
ATOM 2114 N N . GLY A 1 281 ? 33.949 43.777 29.952 1.00 34.86 281 GLY A N 1
ATOM 2115 C CA . GLY A 1 281 ? 33.754 42.609 29.108 1.00 32.27 281 GLY A CA 1
ATOM 2116 C C . GLY A 1 281 ? 32.491 42.639 28.264 1.00 31.22 281 GLY A C 1
ATOM 2117 O O . GLY A 1 281 ? 31.863 41.604 28.042 1.00 30.84 281 GLY A O 1
ATOM 2118 N N . VAL A 1 282 ? 32.121 43.822 27.791 1.00 28.96 282 VAL A N 1
ATOM 2119 C CA . VAL A 1 282 ? 30.934 43.979 26.964 1.00 26.98 282 VAL A CA 1
ATOM 2120 C C . VAL A 1 282 ? 31.298 43.635 25.517 1.00 25.57 282 VAL A C 1
ATOM 2121 O O . VAL A 1 282 ? 32.407 43.918 25.066 1.00 23.43 282 VAL A O 1
ATOM 2125 N N . VAL A 1 283 ? 30.376 43.012 24.793 1.00 23.94 283 VAL A N 1
ATOM 2126 C CA . VAL A 1 283 ? 30.639 42.671 23.401 1.00 22.82 283 VAL A CA 1
ATOM 2127 C C . VAL A 1 283 ? 30.183 43.824 22.512 1.00 23.28 283 VAL A C 1
ATOM 2128 O O . VAL A 1 283 ? 29.131 44.426 22.751 1.00 22.44 283 VAL A O 1
ATOM 2132 N N . ALA A 1 284 ? 30.981 44.146 21.500 1.00 21.81 284 ALA A N 1
ATOM 2133 C CA . ALA A 1 284 ? 30.625 45.210 20.568 1.00 22.36 284 ALA A CA 1
ATOM 2134 C C . ALA A 1 284 ? 30.013 44.525 19.347 1.00 22.28 284 ALA A C 1
ATOM 2135 O O . ALA A 1 284 ? 30.676 43.735 18.671 1.00 22.46 284 ALA A O 1
ATOM 2137 N N . THR A 1 285 ? 28.749 44.819 19.066 1.00 21.96 285 THR A N 1
ATOM 2138 C CA . THR A 1 285 ? 28.090 44.192 17.933 1.00 21.07 285 THR A CA 1
ATOM 2139 C C . THR A 1 285 ? 28.057 45.099 16.708 1.00 20.34 285 THR A C 1
ATOM 2140 O O . THR A 1 285 ? 27.491 46.192 16.734 1.00 20.84 285 THR A O 1
ATOM 2144 N N . LEU A 1 286 ? 28.685 44.638 15.638 1.00 18.92 286 LEU A N 1
ATOM 2145 C CA . LEU A 1 286 ? 28.734 45.388 14.388 1.00 18.79 286 LEU A CA 1
ATOM 2146 C C . LEU A 1 286 ? 27.543 45.014 13.514 1.00 18.33 286 LEU A C 1
ATOM 2147 O O . LEU A 1 286 ? 27.206 43.836 13.372 1.00 18.69 286 LEU A O 1
ATOM 2152 N N . LEU A 1 287 ? 26.911 46.026 12.928 1.00 17.82 287 LEU A N 1
ATOM 2153 C CA . LEU A 1 287 ? 25.737 45.821 12.083 1.00 17.82 287 LEU A CA 1
ATOM 2154 C C . LEU A 1 287 ? 26.024 46.491 10.746 1.00 18.51 287 LEU A C 1
ATOM 2155 O O . LEU A 1 287 ? 25.525 47.582 10.459 1.00 17.42 287 LEU A O 1
ATOM 2160 N N . PRO A 1 288 ? 26.855 45.839 9.915 1.00 19.88 288 PRO A N 1
ATOM 2161 C CA . PRO A 1 288 ? 27.265 46.326 8.593 1.00 20.81 288 PRO A CA 1
ATOM 2162 C C . PRO A 1 288 ? 26.147 46.551 7.579 1.00 22.51 288 PRO A C 1
ATOM 2163 O O . PRO A 1 288 ? 26.234 47.447 6.743 1.00 22.55 288 PRO A O 1
ATOM 2167 N N . THR A 1 289 ? 25.102 45.738 7.648 1.00 22.77 289 THR A N 1
ATOM 2168 C CA . THR A 1 289 ? 23.994 45.858 6.705 1.00 24.32 289 THR A CA 1
ATOM 2169 C C . THR A 1 289 ? 23.229 47.170 6.846 1.00 23.71 289 THR A C 1
ATOM 2170 O O . THR A 1 289 ? 22.834 47.771 5.845 1.00 23.14 289 THR A O 1
ATOM 2174 N N . ALA A 1 290 ? 23.027 47.616 8.084 1.00 22.40 290 ALA A N 1
ATOM 2175 C CA . ALA A 1 290 ? 22.328 48.875 8.328 1.00 22.56 290 ALA A CA 1
ATOM 2176 C C . ALA A 1 290 ? 23.220 50.024 7.847 1.00 22.15 290 ALA A C 1
ATOM 2177 O O . ALA A 1 290 ? 22.738 51.045 7.346 1.00 22.47 290 ALA A O 1
ATOM 2179 N N . PHE A 1 291 ? 24.523 49.851 8.020 1.00 21.11 291 PHE A N 1
ATOM 2180 C CA . PHE A 1 291 ? 25.504 50.849 7.607 1.00 20.69 291 PHE A CA 1
ATOM 2181 C C . PHE A 1 291 ? 25.417 50.995 6.079 1.00 20.26 291 PHE A C 1
ATOM 2182 O O . PHE A 1 291 ? 25.429 52.110 5.533 1.00 20.35 291 PHE A O 1
ATOM 2190 N N . TYR A 1 292 ? 25.348 49.855 5.399 1.00 19.76 292 TYR A N 1
ATOM 2191 C CA . TYR A 1 292 ? 25.235 49.807 3.940 1.00 19.38 292 TYR A CA 1
ATOM 2192 C C . TYR A 1 292 ? 23.951 50.485 3.429 1.00 19.88 292 TYR A C 1
ATOM 2193 O O . TYR A 1 292 ? 23.985 51.430 2.630 1.00 18.59 292 TYR A O 1
ATOM 2202 N N . PHE A 1 293 ? 22.817 49.978 3.903 1.00 20.30 293 PHE A N 1
ATOM 2203 C CA . PHE A 1 293 ? 21.516 50.465 3.469 1.00 20.43 293 PHE A CA 1
ATOM 2204 C C . PHE A 1 293 ? 21.249 51.934 3.766 1.00 22.33 293 PHE A C 1
ATOM 2205 O O . PHE A 1 293 ? 20.624 52.635 2.955 1.00 22.33 293 PHE A O 1
ATOM 2213 N N . LEU A 1 294 ? 21.726 52.405 4.916 1.00 22.03 294 LEU A N 1
ATOM 2214 C CA . LEU A 1 294 ? 21.533 53.805 5.291 1.00 21.29 294 LEU A CA 1
ATOM 2215 C C . LEU A 1 294 ? 22.537 54.703 4.562 1.00 23.75 294 LEU A C 1
ATOM 2216 O O . LEU A 1 294 ? 22.477 55.929 4.670 1.00 21.13 294 LEU A O 1
ATOM 2221 N N . LYS A 1 295 ? 23.458 54.086 3.821 1.00 21.50 295 LYS A N 1
ATOM 2222 C CA . LYS A 1 295 ? 24.475 54.825 3.072 1.00 23.43 295 LYS A CA 1
ATOM 2223 C C . LYS A 1 295 ? 25.320 55.709 3.988 1.00 25.39 295 LYS A C 1
ATOM 2224 O O . LYS A 1 295 ? 25.722 56.817 3.632 1.00 25.39 295 LYS A O 1
ATOM 2230 N N . GLU A 1 296 ? 25.606 55.188 5.173 1.00 25.22 296 GLU A N 1
ATOM 2231 C CA . GLU A 1 296 ? 26.393 55.895 6.173 1.00 26.96 296 GLU A CA 1
ATOM 2232 C C . GLU A 1 296 ? 27.845 56.005 5.716 1.00 26.54 296 GLU A C 1
ATOM 2233 O O . GLU A 1 296 ? 28.303 55.215 4.886 1.00 25.94 296 GLU A O 1
ATOM 2239 N N . THR A 1 297 ? 28.566 56.987 6.246 1.00 26.15 297 THR A N 1
ATOM 2240 C CA . THR A 1 297 ? 29.964 57.156 5.884 1.00 28.71 297 THR A CA 1
ATOM 2241 C C . THR A 1 297 ? 30.875 57.097 7.104 1.00 28.10 297 THR A C 1
ATOM 2242 O O . THR A 1 297 ? 32.087 56.978 6.968 1.00 28.62 297 THR A O 1
ATOM 2246 N N . LYS A 1 298 ? 30.284 57.170 8.291 1.00 26.20 298 LYS A N 1
ATOM 2247 C CA . LYS A 1 298 ? 31.054 57.103 9.532 1.00 27.84 298 LYS A CA 1
ATOM 2248 C C . LYS A 1 298 ? 31.183 55.643 9.951 1.00 25.96 298 LYS A C 1
ATOM 2249 O O . LYS A 1 298 ? 30.208 55.007 10.345 1.00 24.87 298 LYS A O 1
ATOM 2255 N N . LEU A 1 299 ? 32.397 55.116 9.849 1.00 25.66 299 LEU A N 1
ATOM 2256 C CA . LEU A 1 299 ? 32.670 53.721 10.193 1.00 27.17 299 LEU A CA 1
ATOM 2257 C C . LEU A 1 299 ? 32.879 53.499 11.686 1.00 26.04 299 LEU A C 1
ATOM 2258 O O . LEU A 1 299 ? 33.412 54.358 12.379 1.00 24.86 299 LEU A O 1
ATOM 2263 N N . PRO A 1 300 ? 32.430 52.347 12.201 1.00 26.47 300 PRO A N 1
ATOM 2264 C CA . PRO A 1 300 ? 32.593 52.032 13.624 1.00 25.18 300 PRO A CA 1
ATOM 2265 C C . PRO A 1 300 ? 34.104 51.954 13.862 1.00 23.96 300 PRO A C 1
ATOM 2266 O O . PRO A 1 300 ? 34.862 51.617 12.957 1.00 24.53 300 PRO A O 1
ATOM 2270 N N . PRO A 1 301 ? 34.570 52.296 15.070 1.00 25.51 301 PRO A N 1
ATOM 2271 C CA . PRO A 1 301 ? 36.004 52.256 15.378 1.00 24.19 301 PRO A CA 1
ATOM 2272 C C . PRO A 1 301 ? 36.589 50.846 15.515 1.00 24.19 301 PRO A C 1
ATOM 2273 O O . PRO A 1 301 ? 37.088 50.458 16.580 1.00 22.04 301 PRO A O 1
ATOM 2277 N N . VAL A 1 302 ? 36.543 50.096 14.420 1.00 23.64 302 VAL A N 1
ATOM 2278 C CA . VAL A 1 302 ? 37.044 48.715 14.390 1.00 23.59 302 VAL A CA 1
ATOM 2279 C C . VAL A 1 302 ? 38.511 48.595 14.816 1.00 24.87 302 VAL A C 1
ATOM 2280 O O . VAL A 1 302 ? 38.862 47.771 15.665 1.00 23.59 302 VAL A O 1
ATOM 2284 N N . VAL A 1 303 ? 39.371 49.414 14.223 1.00 23.55 303 VAL A N 1
ATOM 2285 C CA . VAL A 1 303 ? 40.788 49.365 14.563 1.00 25.69 303 VAL A CA 1
ATOM 2286 C C . VAL A 1 303 ? 40.994 49.570 16.065 1.00 23.83 303 VAL A C 1
ATOM 2287 O O . VAL A 1 303 ? 41.709 48.811 16.707 1.00 24.36 303 VAL A O 1
ATOM 2291 N N . ALA A 1 304 ? 40.359 50.594 16.623 1.00 23.06 304 ALA A N 1
ATOM 2292 C CA . ALA A 1 304 ? 40.488 50.871 18.053 1.00 23.20 304 ALA A CA 1
ATOM 2293 C C . ALA A 1 304 ? 39.917 49.745 18.915 1.00 23.99 304 ALA A C 1
ATOM 2294 O O . ALA A 1 304 ? 40.493 49.395 19.950 1.00 24.05 304 ALA A O 1
ATOM 2296 N N . LEU A 1 305 ? 38.788 49.180 18.499 1.00 22.91 305 LEU A N 1
ATOM 2297 C CA . LEU A 1 305 ? 38.184 48.083 19.250 1.00 24.42 305 LEU A CA 1
ATOM 2298 C C . LEU A 1 305 ? 39.141 46.897 19.264 1.00 23.91 305 LEU A C 1
ATOM 2299 O O . LEU A 1 305 ? 39.276 46.206 20.272 1.00 24.12 305 LEU A O 1
ATOM 2304 N N . ARG A 1 306 ? 39.798 46.658 18.137 1.00 23.79 306 ARG A N 1
ATOM 2305 C CA . ARG A 1 306 ? 40.749 45.565 18.059 1.00 26.47 306 ARG A CA 1
ATOM 2306 C C . ARG A 1 306 ? 41.925 45.825 18.987 1.00 26.36 306 ARG A C 1
ATOM 2307 O O . ARG A 1 306 ? 42.322 44.947 19.756 1.00 26.49 306 ARG A O 1
ATOM 2315 N N . LYS A 1 307 ? 42.486 47.031 18.913 1.00 25.25 307 LYS A N 1
ATOM 2316 C CA . LYS A 1 307 ? 43.621 47.373 19.763 1.00 25.67 307 LYS A CA 1
ATOM 2317 C C . LYS A 1 307 ? 43.301 47.179 21.237 1.00 23.75 307 LYS A C 1
ATOM 2318 O O . LYS A 1 307 ? 44.173 46.787 22.013 1.00 23.83 307 LYS A O 1
ATOM 2324 N N . ALA A 1 308 ? 42.056 47.449 21.622 1.00 22.95 308 ALA A N 1
ATOM 2325 C CA . ALA A 1 308 ? 41.634 47.307 23.017 1.00 21.21 308 ALA A CA 1
ATOM 2326 C C . ALA A 1 308 ? 41.193 45.887 23.355 1.00 22.53 308 ALA A C 1
ATOM 2327 O O . ALA A 1 308 ? 40.859 45.596 24.500 1.00 24.38 308 ALA A O 1
ATOM 2329 N N . GLY A 1 309 ? 41.186 45.005 22.363 1.00 22.12 309 GLY A N 1
ATOM 2330 C CA . GLY A 1 309 ? 40.798 43.627 22.615 1.00 23.32 309 GLY A CA 1
ATOM 2331 C C . GLY A 1 309 ? 39.315 43.408 22.869 1.00 24.97 309 GLY A C 1
ATOM 2332 O O . GLY A 1 309 ? 38.926 42.397 23.450 1.00 24.21 309 GLY A O 1
ATOM 2333 N N . VAL A 1 310 ? 38.479 44.346 22.440 1.00 23.21 310 VAL A N 1
ATOM 2334 C CA . VAL A 1 310 ? 37.040 44.198 22.640 1.00 23.76 310 VAL A CA 1
ATOM 2335 C C . VAL A 1 310 ? 36.504 43.220 21.602 1.00 23.10 310 VAL A C 1
ATOM 2336 O O . VAL A 1 310 ? 36.665 43.429 20.401 1.00 24.37 310 VAL A O 1
ATOM 2340 N N . PRO A 1 311 ? 35.876 42.123 22.052 1.00 23.01 311 PRO A N 1
ATOM 2341 C CA . PRO A 1 311 ? 35.331 41.139 21.112 1.00 22.78 311 PRO A CA 1
ATOM 2342 C C . PRO A 1 311 ? 34.223 41.759 20.264 1.00 22.01 311 PRO A C 1
ATOM 2343 O O . PRO A 1 311 ? 33.370 42.481 20.771 1.00 19.95 311 PRO A O 1
ATOM 2355 N N . ALA A 1 313 ? 31.072 41.120 17.671 1.00 20.47 313 ALA A N 1
ATOM 2356 C CA . ALA A 1 313 ? 30.127 40.188 17.086 1.00 20.22 313 ALA A CA 1
ATOM 2357 C C . ALA A 1 313 ? 29.637 40.835 15.794 1.00 19.77 313 ALA A C 1
ATOM 2358 O O . ALA A 1 313 ? 29.764 42.049 15.618 1.00 19.98 313 ALA A O 1
ATOM 2360 N N . VAL A 1 314 ? 29.106 40.022 14.890 1.00 17.11 314 VAL A N 1
ATOM 2361 C CA . VAL A 1 314 ? 28.568 40.524 13.631 1.00 19.09 314 VAL A CA 1
ATOM 2362 C C . VAL A 1 314 ? 27.144 39.984 13.528 1.00 18.95 314 VAL A C 1
ATOM 2363 O O . VAL A 1 314 ? 26.915 38.795 13.781 1.00 18.51 314 VAL A O 1
ATOM 2367 N N . SER A 1 315 ? 26.194 40.846 13.164 1.00 18.11 315 SER A N 1
ATOM 2368 C CA . SER A 1 315 ? 24.801 40.426 13.059 1.00 19.27 315 SER A CA 1
ATOM 2369 C C . SER A 1 315 ? 24.103 41.092 11.872 1.00 19.24 315 SER A C 1
ATOM 2370 O O . SER A 1 315 ? 24.558 42.120 11.382 1.00 18.01 315 SER A O 1
ATOM 2373 N N . SER A 1 316 ? 22.989 40.508 11.438 1.00 19.93 316 SER A N 1
ATOM 2374 C CA . SER A 1 316 ? 22.225 41.004 10.293 1.00 22.69 316 SER A CA 1
ATOM 2375 C C . SER A 1 316 ? 21.341 42.226 10.557 1.00 23.31 316 SER A C 1
ATOM 2376 O O . SER A 1 316 ? 21.026 42.985 9.630 1.00 21.91 316 SER A O 1
ATOM 2379 N N . ASP A 1 317 ? 20.948 42.413 11.815 1.00 21.94 317 ASP A N 1
ATOM 2380 C CA . ASP A 1 317 ? 20.072 43.523 12.194 1.00 23.13 317 ASP A CA 1
ATOM 2381 C C . ASP A 1 317 ? 18.813 43.522 11.327 1.00 21.83 317 ASP A C 1
ATOM 2382 O O . ASP A 1 317 ? 18.249 44.577 11.043 1.00 22.55 317 ASP A O 1
ATOM 2387 N N . ILE A 1 318 ? 18.372 42.337 10.913 1.00 21.82 318 ILE A N 1
ATOM 2388 C CA . ILE A 1 318 ? 17.172 42.225 10.070 1.00 22.89 318 ILE A CA 1
ATOM 2389 C C . ILE A 1 318 ? 16.043 43.111 10.586 1.00 22.61 318 ILE A C 1
ATOM 2390 O O . ILE A 1 318 ? 15.574 42.925 11.708 1.00 20.32 318 ILE A O 1
ATOM 2395 N N . ASN A 1 319 ? 15.610 44.066 9.772 1.00 23.26 319 ASN A N 1
ATOM 2396 C CA . ASN A 1 319 ? 14.524 44.951 10.165 1.00 22.50 319 ASN A CA 1
ATOM 2397 C C . ASN A 1 319 ? 13.997 45.642 8.913 1.00 24.07 319 ASN A C 1
ATOM 2398 O O . ASN A 1 319 ? 14.760 45.944 7.977 1.00 22.22 319 ASN A O 1
ATOM 2403 N N . PRO A 1 320 ? 12.680 45.903 8.885 1.00 22.89 320 PRO A N 1
ATOM 2404 C CA . PRO A 1 320 ? 12.008 46.541 7.751 1.00 23.51 320 PRO A CA 1
ATOM 2405 C C . PRO A 1 320 ? 12.429 47.957 7.396 1.00 23.19 320 PRO A C 1
ATOM 2406 O O . PRO A 1 320 ? 12.160 48.420 6.286 1.00 25.61 320 PRO A O 1
ATOM 2410 N N . GLY A 1 321 ? 13.081 48.643 8.323 1.00 21.79 321 GLY A N 1
ATOM 2411 C CA . GLY A 1 321 ? 13.468 50.011 8.044 1.00 22.72 321 GLY A CA 1
ATOM 2412 C C . GLY A 1 321 ? 14.872 50.302 7.531 1.00 24.10 321 GLY A C 1
ATOM 2413 O O . GLY A 1 321 ? 15.028 51.039 6.555 1.00 22.85 321 GLY A O 1
ATOM 2414 N N . THR A 1 322 ? 15.891 49.728 8.170 1.00 22.16 322 THR A N 1
ATOM 2415 C CA . THR A 1 322 ? 17.277 50.000 7.795 1.00 21.55 322 THR A CA 1
ATOM 2416 C C . THR A 1 322 ? 18.126 48.810 7.354 1.00 21.36 322 THR A C 1
ATOM 2417 O O . THR A 1 322 ? 19.273 48.995 6.957 1.00 20.42 322 THR A O 1
ATOM 2421 N N . ALA A 1 323 ? 17.587 47.602 7.440 1.00 19.94 323 ALA A N 1
ATOM 2422 C CA . ALA A 1 323 ? 18.346 46.428 7.023 1.00 21.91 323 ALA A CA 1
ATOM 2423 C C . ALA A 1 323 ? 17.404 45.301 6.615 1.00 20.72 323 ALA A C 1
ATOM 2424 O O . ALA A 1 323 ? 17.306 44.293 7.302 1.00 20.78 323 ALA A O 1
ATOM 2426 N N . PRO A 1 324 ? 16.706 45.466 5.481 1.00 21.68 324 PRO A N 1
ATOM 2427 C CA . PRO A 1 324 ? 15.754 44.481 4.954 1.00 21.18 324 PRO A CA 1
ATOM 2428 C C . PRO A 1 324 ? 16.415 43.313 4.254 1.00 21.00 324 PRO A C 1
ATOM 2429 O O . PRO A 1 324 ? 15.931 42.871 3.222 1.00 19.94 324 PRO A O 1
ATOM 2433 N N . ILE A 1 325 ? 17.511 42.818 4.821 1.00 20.87 325 ILE A N 1
ATOM 2434 C CA . ILE A 1 325 ? 18.240 41.715 4.216 1.00 20.75 325 ILE A CA 1
ATOM 2435 C C . ILE A 1 325 ? 18.316 40.525 5.159 1.00 21.49 325 ILE A C 1
ATOM 2436 O O . ILE A 1 325 ? 19.017 40.548 6.166 1.00 21.92 325 ILE A O 1
ATOM 2441 N N . VAL A 1 326 ? 17.578 39.478 4.818 1.00 20.83 326 VAL A N 1
ATOM 2442 C CA . VAL A 1 326 ? 17.522 38.280 5.636 1.00 21.74 326 VAL A CA 1
ATOM 2443 C C . VAL A 1 326 ? 18.657 37.329 5.304 1.00 22.04 326 VAL A C 1
ATOM 2444 O O . VAL A 1 326 ? 18.469 36.317 4.628 1.00 21.59 326 VAL A O 1
ATOM 2448 N N . SER A 1 327 ? 19.841 37.677 5.785 1.00 22.07 327 SER A N 1
ATOM 2449 C CA . SER A 1 327 ? 21.024 36.872 5.549 1.00 22.51 327 SER A CA 1
ATOM 2450 C C . SER A 1 327 ? 22.101 37.234 6.566 1.00 23.05 327 SER A C 1
ATOM 2451 O O . SER A 1 327 ? 22.512 38.395 6.664 1.00 20.82 327 SER A O 1
ATOM 2454 N N . LEU A 1 328 ? 22.552 36.249 7.333 1.00 21.79 328 LEU A N 1
ATOM 2455 C CA . LEU A 1 328 ? 23.610 36.498 8.302 1.00 21.20 328 LEU A CA 1
ATOM 2456 C C . LEU A 1 328 ? 24.937 36.487 7.551 1.00 19.68 328 LEU A C 1
ATOM 2457 O O . LEU A 1 328 ? 25.825 37.294 7.813 1.00 19.61 328 LEU A O 1
ATOM 2462 N N . ARG A 1 329 ? 25.064 35.559 6.611 1.00 18.89 329 ARG A N 1
ATOM 2463 C CA . ARG A 1 329 ? 26.297 35.456 5.845 1.00 21.33 329 ARG A CA 1
ATOM 2464 C C . ARG A 1 329 ? 26.592 36.691 5.003 1.00 20.11 329 ARG A C 1
ATOM 2465 O O . ARG A 1 329 ? 27.753 37.048 4.819 1.00 19.52 329 ARG A O 1
ATOM 2481 N N . ALA A 1 331 ? 25.887 39.566 5.930 1.00 18.11 331 ALA A N 1
ATOM 2482 C CA . ALA A 1 331 ? 26.383 40.493 6.942 1.00 19.07 331 ALA A CA 1
ATOM 2483 C C . ALA A 1 331 ? 27.864 40.235 7.208 1.00 17.79 331 ALA A C 1
ATOM 2484 O O . ALA A 1 331 ? 28.645 41.164 7.430 1.00 17.70 331 ALA A O 1
ATOM 2494 N N . ASN A 1 333 ? 29.986 38.966 5.057 1.00 17.88 333 ASN A N 1
ATOM 2495 C CA . ASN A 1 333 ? 30.686 39.446 3.870 1.00 16.20 333 ASN A CA 1
ATOM 2496 C C . ASN A 1 333 ? 30.844 40.967 3.952 1.00 17.48 333 ASN A C 1
ATOM 2497 O O . ASN A 1 333 ? 31.901 41.514 3.638 1.00 16.49 333 ASN A O 1
ATOM 2510 N N . ALA A 1 335 ? 30.801 42.823 6.748 1.00 17.65 335 ALA A N 1
ATOM 2511 C CA . ALA A 1 335 ? 31.679 43.198 7.851 1.00 19.42 335 ALA A CA 1
ATOM 2512 C C . ALA A 1 335 ? 33.118 43.194 7.325 1.00 19.22 335 ALA A C 1
ATOM 2513 O O . ALA A 1 335 ? 33.911 44.071 7.656 1.00 20.26 335 ALA A O 1
ATOM 2515 N N . CYS A 1 336 ? 33.440 42.212 6.491 1.00 19.08 336 CYS A N 1
ATOM 2516 C CA . CYS A 1 336 ? 34.783 42.113 5.929 1.00 20.08 336 CYS A CA 1
ATOM 2517 C C . CYS A 1 336 ? 35.030 43.222 4.914 1.00 20.79 336 CYS A C 1
ATOM 2518 O O . CYS A 1 336 ? 35.991 43.979 5.021 1.00 20.99 336 CYS A O 1
ATOM 2521 N N . THR A 1 337 ? 34.140 43.323 3.933 1.00 20.56 337 THR A N 1
ATOM 2522 C CA . THR A 1 337 ? 34.286 44.307 2.866 1.00 19.10 337 THR A CA 1
ATOM 2523 C C . THR A 1 337 ? 34.143 45.767 3.301 1.00 20.02 337 THR A C 1
ATOM 2524 O O . THR A 1 337 ? 34.942 46.609 2.888 1.00 20.16 337 THR A O 1
ATOM 2528 N N . LEU A 1 338 ? 33.153 46.062 4.135 1.00 18.04 338 LEU A N 1
ATOM 2529 C CA . LEU A 1 338 ? 32.911 47.432 4.563 1.00 19.10 338 LEU A CA 1
ATOM 2530 C C . LEU A 1 338 ? 33.640 47.854 5.831 1.00 21.08 338 LEU A C 1
ATOM 2531 O O . LEU A 1 338 ? 34.066 49.005 5.940 1.00 21.32 338 LEU A O 1
ATOM 2536 N N . PHE A 1 339 ? 33.769 46.947 6.794 1.00 19.05 339 PHE A N 1
ATOM 2537 C CA . PHE A 1 339 ? 34.426 47.296 8.052 1.00 21.57 339 PHE A CA 1
ATOM 2538 C C . PHE A 1 339 ? 35.849 46.770 8.152 1.00 21.15 339 PHE A C 1
ATOM 2539 O O . PHE A 1 339 ? 36.538 47.027 9.138 1.00 21.71 339 PHE A O 1
ATOM 2547 N N . GLY A 1 340 ? 36.279 46.028 7.138 1.00 21.33 340 GLY A N 1
ATOM 2548 C CA . GLY A 1 340 ? 37.638 45.510 7.133 1.00 21.93 340 GLY A CA 1
ATOM 2549 C C . GLY A 1 340 ? 37.956 44.296 7.993 1.00 22.97 340 GLY A C 1
ATOM 2550 O O . GLY A 1 340 ? 39.130 43.983 8.198 1.00 21.71 340 GLY A O 1
ATOM 2551 N N . LEU A 1 341 ? 36.939 43.615 8.514 1.00 21.50 341 LEU A N 1
ATOM 2552 C CA . LEU A 1 341 ? 37.197 42.435 9.325 1.00 21.24 341 LEU A CA 1
ATOM 2553 C C . LEU A 1 341 ? 37.762 41.321 8.452 1.00 20.73 341 LEU A C 1
ATOM 2554 O O . LEU A 1 341 ? 37.594 41.320 7.235 1.00 19.90 341 LEU A O 1
ATOM 2559 N N . THR A 1 342 ? 38.446 40.373 9.081 1.00 20.37 342 THR A N 1
ATOM 2560 C CA . THR A 1 342 ? 38.987 39.229 8.358 1.00 19.87 342 THR A CA 1
ATOM 2561 C C . THR A 1 342 ? 37.905 38.158 8.396 1.00 21.18 342 THR A C 1
ATOM 2562 O O . THR A 1 342 ? 37.003 38.214 9.234 1.00 19.44 342 THR A O 1
ATOM 2566 N N . PRO A 1 343 ? 37.962 37.181 7.478 1.00 20.34 343 PRO A N 1
ATOM 2567 C CA . PRO A 1 343 ? 36.920 36.151 7.534 1.00 20.84 343 PRO A CA 1
ATOM 2568 C C . PRO A 1 343 ? 36.915 35.426 8.885 1.00 21.98 343 PRO A C 1
ATOM 2569 O O . PRO A 1 343 ? 35.873 34.956 9.339 1.00 20.10 343 PRO A O 1
ATOM 2573 N N . VAL A 1 344 ? 38.078 35.337 9.530 1.00 22.24 344 VAL A N 1
ATOM 2574 C CA . VAL A 1 344 ? 38.147 34.652 10.812 1.00 22.21 344 VAL A CA 1
ATOM 2575 C C . VAL A 1 344 ? 37.497 35.495 11.919 1.00 22.03 344 VAL A C 1
ATOM 2576 O O . VAL A 1 344 ? 36.859 34.948 12.820 1.00 19.52 344 VAL A O 1
ATOM 2580 N N . GLU A 1 345 ? 37.632 36.819 11.844 1.00 21.21 345 GLU A N 1
ATOM 2581 C CA . GLU A 1 345 ? 36.996 37.680 12.843 1.00 21.54 345 GLU A CA 1
ATOM 2582 C C . GLU A 1 345 ? 35.475 37.598 12.649 1.00 21.09 345 GLU A C 1
ATOM 2583 O O . GLU A 1 345 ? 34.703 37.606 13.613 1.00 21.24 345 GLU A O 1
ATOM 2589 N N . ALA A 1 346 ? 35.046 37.514 11.395 1.00 20.61 346 ALA A N 1
ATOM 2590 C CA . ALA A 1 346 ? 33.621 37.425 11.093 1.00 21.50 346 ALA A CA 1
ATOM 2591 C C . ALA A 1 346 ? 33.043 36.117 11.629 1.00 20.84 346 ALA A C 1
ATOM 2592 O O . ALA A 1 346 ? 31.962 36.105 12.202 1.00 20.47 346 ALA A O 1
ATOM 2602 N N . ALA A 1 348 ? 34.237 34.225 14.122 1.00 19.93 348 ALA A N 1
ATOM 2603 C CA . ALA A 1 348 ? 34.189 34.289 15.577 1.00 20.28 348 ALA A CA 1
ATOM 2604 C C . ALA A 1 348 ? 33.042 35.226 15.943 1.00 20.45 348 ALA A C 1
ATOM 2605 O O . ALA A 1 348 ? 32.397 35.062 16.981 1.00 19.48 348 ALA A O 1
ATOM 2607 N N . GLY A 1 349 ? 32.791 36.199 15.064 1.00 19.80 349 GLY A N 1
ATOM 2608 C CA . GLY A 1 349 ? 31.728 37.161 15.291 1.00 19.50 349 GLY A CA 1
ATOM 2609 C C . GLY A 1 349 ? 30.333 36.554 15.296 1.00 20.49 349 GLY A C 1
ATOM 2610 O O . GLY A 1 349 ? 29.424 37.113 15.907 1.00 22.18 349 GLY A O 1
ATOM 2611 N N . VAL A 1 350 ? 30.146 35.423 14.615 1.00 19.52 350 VAL A N 1
ATOM 2612 C CA . VAL A 1 350 ? 28.832 34.781 14.580 1.00 20.71 350 VAL A CA 1
ATOM 2613 C C . VAL A 1 350 ? 28.804 33.474 15.371 1.00 20.93 350 VAL A C 1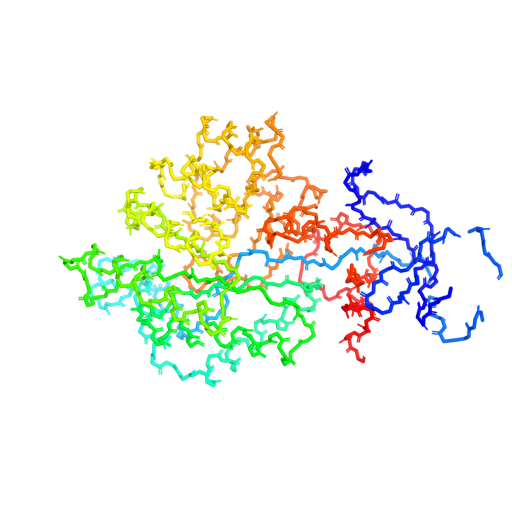
ATOM 2614 O O . VAL A 1 350 ? 27.849 32.697 15.276 1.00 19.85 350 VAL A O 1
ATOM 2618 N N . THR A 1 351 ? 29.865 33.219 16.131 1.00 20.00 351 THR A N 1
ATOM 2619 C CA . THR A 1 351 ? 29.913 32.026 16.963 1.00 21.43 351 THR A CA 1
ATOM 2620 C C . THR A 1 351 ? 30.259 32.423 18.390 1.00 22.38 351 THR A C 1
ATOM 2621 O O . THR A 1 351 ? 29.383 32.817 19.162 1.00 23.07 351 THR A O 1
ATOM 2625 N N . ARG A 1 352 ? 31.545 32.336 18.714 1.00 22.30 352 ARG A N 1
ATOM 2626 C CA . ARG A 1 352 ? 32.075 32.669 20.032 1.00 23.92 352 ARG A CA 1
ATOM 2627 C C . ARG A 1 352 ? 31.581 34.002 20.603 1.00 23.72 352 ARG A C 1
ATOM 2628 O O . ARG A 1 352 ? 31.019 34.056 21.702 1.00 23.89 352 ARG A O 1
ATOM 2636 N N . HIS A 1 353 ? 31.799 35.078 19.856 1.00 21.84 353 HIS A N 1
ATOM 2637 C CA . HIS A 1 353 ? 31.412 36.406 20.307 1.00 22.14 353 HIS A CA 1
ATOM 2638 C C . HIS A 1 353 ? 29.907 36.634 20.299 1.00 21.64 353 HIS A C 1
ATOM 2639 O O . HIS A 1 353 ? 29.384 37.338 21.159 1.00 21.03 353 HIS A O 1
ATOM 2646 N N . ALA A 1 354 ? 29.214 36.034 19.337 1.00 21.34 354 ALA A N 1
ATOM 2647 C CA . ALA A 1 354 ? 27.762 36.165 19.258 1.00 21.89 354 ALA A CA 1
ATOM 2648 C C . ALA A 1 354 ? 27.155 35.465 20.468 1.00 22.54 354 ALA A C 1
ATOM 2649 O O . ALA A 1 354 ? 26.189 35.946 21.057 1.00 23.23 354 ALA A O 1
ATOM 2651 N N . ALA A 1 355 ? 27.719 34.315 20.831 1.00 22.62 355 ALA A N 1
ATOM 2652 C CA . ALA A 1 355 ? 27.228 33.564 21.980 1.00 22.96 355 ALA A CA 1
ATOM 2653 C C . ALA A 1 355 ? 27.347 34.422 23.239 1.00 22.97 355 ALA A C 1
ATOM 2654 O O . ALA A 1 355 ? 26.410 34.508 24.032 1.00 24.09 355 ALA A O 1
ATOM 2656 N N . ARG A 1 356 ? 28.506 35.050 23.412 1.00 22.35 356 ARG A N 1
ATOM 2657 C CA . ARG A 1 356 ? 28.758 35.898 24.572 1.00 22.59 356 ARG A CA 1
ATOM 2658 C C . ARG A 1 356 ? 27.789 37.078 24.614 1.00 23.50 356 ARG A C 1
ATOM 2659 O O . ARG A 1 356 ? 27.315 37.461 25.686 1.00 22.57 356 ARG A O 1
ATOM 2667 N N . ALA A 1 357 ? 27.510 37.659 23.452 1.00 21.42 357 ALA A N 1
ATOM 2668 C CA . ALA A 1 357 ? 26.589 38.793 23.365 1.00 23.20 357 ALA A CA 1
ATOM 2669 C C . ALA A 1 357 ? 25.187 38.411 23.849 1.00 22.35 357 ALA A C 1
ATOM 2670 O O . ALA A 1 357 ? 24.385 39.274 24.198 1.00 23.82 357 ALA A O 1
ATOM 2672 N N . LEU A 1 358 ? 24.895 37.116 23.861 1.00 24.47 358 LEU A N 1
ATOM 2673 C CA . LEU A 1 358 ? 23.593 36.633 24.308 1.00 25.19 358 LEU A CA 1
ATOM 2674 C C . LEU A 1 358 ? 23.705 35.983 25.683 1.00 26.62 358 LEU A C 1
ATOM 2675 O O . LEU A 1 358 ? 22.749 35.379 26.164 1.00 26.42 358 LEU A O 1
ATOM 2680 N N . GLY A 1 359 ? 24.876 36.113 26.298 1.00 26.99 359 GLY A N 1
ATOM 2681 C CA . GLY A 1 359 ? 25.113 35.542 27.614 1.00 26.87 359 GLY A CA 1
ATOM 2682 C C . GLY A 1 359 ? 25.221 34.030 27.608 1.00 26.72 359 GLY A C 1
ATOM 2683 O O . GLY A 1 359 ? 25.034 33.383 28.642 1.00 27.69 359 GLY A O 1
ATOM 2684 N N . GLU A 1 360 ? 25.531 33.461 26.449 1.00 26.01 360 GLU A N 1
ATOM 2685 C CA . GLU A 1 360 ? 25.650 32.014 26.318 1.00 26.18 360 GLU A CA 1
ATOM 2686 C C . GLU A 1 360 ? 27.086 31.537 26.085 1.00 25.57 360 GLU A C 1
ATOM 2687 O O . GLU A 1 360 ? 27.300 30.433 25.579 1.00 25.71 360 GLU A O 1
ATOM 2693 N N . GLN A 1 361 ? 28.063 32.362 26.453 1.00 26.47 361 GLN A N 1
ATOM 2694 C CA . GLN A 1 361 ? 29.469 32.015 26.251 1.00 28.02 361 GLN A CA 1
ATOM 2695 C C . GLN A 1 361 ? 29.858 30.629 26.774 1.00 28.49 361 GLN A C 1
ATOM 2696 O O . GLN A 1 361 ? 30.727 29.970 26.199 1.00 27.11 361 GLN A O 1
ATOM 2702 N N . GLU A 1 362 ? 29.223 30.188 27.856 1.00 30.42 362 GLU A N 1
ATOM 2703 C CA . GLU A 1 362 ? 29.549 28.889 28.444 1.00 32.61 362 GLU A CA 1
ATOM 2704 C C . GLU A 1 362 ? 28.831 27.706 27.796 1.00 32.35 362 GLU A C 1
ATOM 2705 O O . GLU A 1 362 ? 29.224 26.556 27.997 1.00 31.30 362 GLU A O 1
ATOM 2711 N N . GLN A 1 363 ? 27.795 27.982 27.010 1.00 30.34 363 GLN A N 1
ATOM 2712 C CA . GLN A 1 363 ? 26.998 26.918 26.401 1.00 31.71 363 GLN A CA 1
ATOM 2713 C C . GLN A 1 363 ? 27.067 26.736 24.885 1.00 30.63 363 GLN A C 1
ATOM 2714 O O . GLN A 1 363 ? 26.866 25.630 24.387 1.00 30.19 363 GLN A O 1
ATOM 2720 N N . LEU A 1 364 ? 27.338 27.817 24.159 1.00 28.94 364 LEU A N 1
ATOM 2721 C CA . LEU A 1 364 ? 27.365 27.780 22.696 1.00 27.75 364 LEU A CA 1
ATOM 2722 C C . LEU A 1 364 ? 28.530 28.518 22.049 1.00 26.28 364 LEU A C 1
ATOM 2723 O O . LEU A 1 364 ? 29.259 29.255 22.709 1.00 26.41 364 LEU A O 1
ATOM 2728 N N . GLY A 1 365 ? 28.692 28.309 20.746 1.00 27.00 365 GLY A N 1
ATOM 2729 C CA . GLY A 1 365 ? 29.728 29.005 20.011 1.00 25.51 365 GLY A CA 1
ATOM 2730 C C . GLY A 1 365 ? 31.064 28.327 19.799 1.00 25.85 365 GLY A C 1
ATOM 2731 O O . GLY A 1 365 ? 31.898 28.859 19.055 1.00 25.23 365 GLY A O 1
ATOM 2732 N N . GLN A 1 366 ? 31.284 27.179 20.440 1.00 24.58 366 GLN A N 1
ATOM 2733 C CA . GLN A 1 366 ? 32.553 26.467 20.289 1.00 25.70 366 GLN A CA 1
ATOM 2734 C C . GLN A 1 366 ? 32.337 24.960 20.286 1.00 24.34 366 GLN A C 1
ATOM 2735 O O . GLN A 1 366 ? 31.400 24.459 20.902 1.00 24.94 366 GLN A O 1
ATOM 2741 N N . LEU A 1 367 ? 33.207 24.238 19.587 1.00 25.08 367 LEU A N 1
ATOM 2742 C CA . LEU A 1 367 ? 33.108 22.787 19.551 1.00 25.39 367 LEU A CA 1
ATOM 2743 C C . LEU A 1 367 ? 33.997 22.266 20.677 1.00 26.92 367 LEU A C 1
ATOM 2744 O O . LEU A 1 367 ? 35.146 21.872 20.463 1.00 25.68 367 LEU A O 1
ATOM 2749 N N . ARG A 1 368 ? 33.459 22.312 21.891 1.00 27.91 368 ARG A N 1
ATOM 2750 C CA . ARG A 1 368 ? 34.161 21.838 23.075 1.00 30.04 368 ARG A CA 1
ATOM 2751 C C . ARG A 1 368 ? 33.304 20.832 23.819 1.00 30.19 368 ARG A C 1
ATOM 2752 O O . ARG A 1 368 ? 32.081 20.944 23.852 1.00 28.93 368 ARG A O 1
ATOM 2760 N N . VAL A 1 369 ? 33.957 19.870 24.457 1.00 30.57 369 VAL A N 1
ATOM 2761 C CA . VAL A 1 369 ? 33.238 18.881 25.242 1.00 30.98 369 VAL A CA 1
ATOM 2762 C C . VAL A 1 369 ? 32.517 19.603 26.368 1.00 29.62 3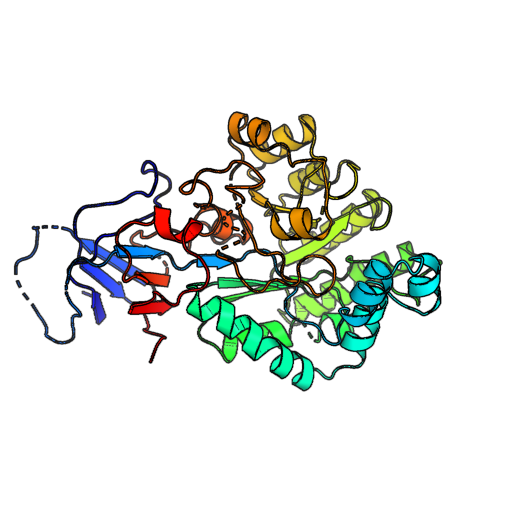69 VAL A C 1
ATOM 2763 O O . VAL A 1 369 ? 33.075 20.486 27.005 1.00 30.37 369 VAL A O 1
ATOM 2767 N N . GLY A 1 370 ? 31.263 19.240 26.595 1.00 30.64 370 GLY A N 1
ATOM 2768 C CA . GLY A 1 370 ? 30.496 19.876 27.651 1.00 30.76 370 GLY A CA 1
ATOM 2769 C C . GLY A 1 370 ? 29.525 20.948 27.177 1.00 31.64 370 GLY A C 1
ATOM 2770 O O . GLY A 1 370 ? 28.563 21.270 27.876 1.00 30.41 370 GLY A O 1
ATOM 2779 N N . LEU A 1 372 ? 26.688 22.679 24.385 1.00 27.24 372 LEU A N 1
ATOM 2780 C CA . LEU A 1 372 ? 25.552 22.166 23.626 1.00 26.19 372 LEU A CA 1
ATOM 2781 C C . LEU A 1 372 ? 25.954 21.700 22.235 1.00 26.23 372 LEU A C 1
ATOM 2782 O O . LEU A 1 372 ? 26.838 22.290 21.598 1.00 25.57 372 LEU A O 1
ATOM 2787 N N . ALA A 1 373 ? 25.296 20.644 21.764 1.00 24.62 373 ALA A N 1
ATOM 2788 C CA . ALA A 1 373 ? 25.601 20.075 20.460 1.00 24.35 373 ALA A CA 1
ATOM 2789 C C . ALA A 1 373 ? 24.903 20.793 19.306 1.00 23.94 373 ALA A C 1
ATOM 2790 O O . ALA A 1 373 ? 24.014 20.229 18.659 1.00 23.68 373 ALA A O 1
ATOM 2792 N N . ASP A 1 374 ? 25.315 22.034 19.069 1.00 24.63 374 ASP A N 1
ATOM 2793 C CA . ASP A 1 374 ? 24.775 22.848 17.983 1.00 24.41 374 ASP A CA 1
ATOM 2794 C C . ASP A 1 374 ? 25.926 23.002 17.000 1.00 23.64 374 ASP A C 1
ATOM 2795 O O . ASP A 1 374 ? 26.810 23.839 17.197 1.00 25.96 374 ASP A O 1
ATOM 2800 N N . PHE A 1 375 ? 25.933 22.183 15.956 1.00 23.35 375 PHE A N 1
ATOM 2801 C CA . PHE A 1 375 ? 27.011 22.260 14.985 1.00 22.80 375 PHE A CA 1
ATOM 2802 C C . PHE A 1 375 ? 26.531 22.022 13.566 1.00 23.38 375 PHE A C 1
ATOM 2803 O O . PHE A 1 375 ? 25.397 21.567 13.342 1.00 22.68 375 PHE A O 1
ATOM 2811 N N . LEU A 1 376 ? 27.402 22.319 12.607 1.00 22.00 376 LEU A N 1
ATOM 2812 C CA . LEU A 1 376 ? 27.057 22.195 11.202 1.00 21.67 376 LEU A CA 1
ATOM 2813 C C . LEU A 1 376 ? 28.109 21.451 10.392 1.00 21.86 376 LEU A C 1
ATOM 2814 O O . LEU A 1 376 ? 29.307 21.648 10.594 1.00 21.85 376 LEU A O 1
ATOM 2819 N N . VAL A 1 377 ? 27.656 20.620 9.461 1.00 22.91 377 VAL A N 1
ATOM 2820 C CA . VAL A 1 377 ? 28.561 19.895 8.578 1.00 24.82 377 VAL A CA 1
ATOM 2821 C C . VAL A 1 377 ? 28.359 20.526 7.207 1.00 23.18 377 VAL A C 1
ATOM 2822 O O . VAL A 1 377 ? 27.255 20.491 6.656 1.00 24.40 377 VAL A O 1
ATOM 2826 N N . TRP A 1 378 ? 29.422 21.112 6.662 1.00 24.11 378 TRP A N 1
ATOM 2827 C CA . TRP A 1 378 ? 29.338 21.786 5.371 1.00 23.43 378 TRP A CA 1
ATOM 2828 C C . TRP A 1 378 ? 29.907 20.990 4.215 1.00 25.22 378 TRP A C 1
ATOM 2829 O O . TRP A 1 378 ? 30.642 20.024 4.415 1.00 26.18 378 TRP A O 1
ATOM 2840 N N . ASN A 1 379 ? 29.578 21.403 2.996 1.00 25.90 379 ASN A N 1
ATOM 2841 C CA . ASN A 1 379 ? 30.115 20.731 1.830 1.00 26.42 379 ASN A CA 1
ATOM 2842 C C . ASN A 1 379 ? 31.253 21.571 1.248 1.00 27.49 379 ASN A C 1
ATOM 2843 O O . ASN A 1 379 ? 31.839 21.204 0.232 1.00 28.26 379 ASN A O 1
ATOM 2848 N N . CYS A 1 380 ? 31.567 22.694 1.893 1.00 27.04 380 CYS A N 1
ATOM 2849 C CA . CYS A 1 380 ? 32.670 23.519 1.414 1.00 28.76 380 CYS A CA 1
ATOM 2850 C C . CYS A 1 380 ? 33.939 23.148 2.183 1.00 29.95 380 CYS A C 1
ATOM 2851 O O . CYS A 1 380 ? 33.882 22.663 3.314 1.00 30.44 380 CYS A O 1
ATOM 2854 N N . GLY A 1 381 ? 35.086 23.374 1.557 1.00 30.11 381 GLY A N 1
ATOM 2855 C CA . GLY A 1 381 ? 36.345 22.987 2.166 1.00 30.88 381 GLY A CA 1
ATOM 2856 C C . GLY A 1 381 ? 36.951 23.752 3.324 1.00 30.96 381 GLY A C 1
ATOM 2857 O O . GLY A 1 381 ? 37.523 23.145 4.228 1.00 32.39 381 GLY A O 1
ATOM 2858 N N . HIS A 1 382 ? 36.818 25.071 3.319 1.00 29.79 382 HIS A N 1
ATOM 2859 C CA . HIS A 1 382 ? 37.432 25.876 4.362 1.00 27.96 382 HIS A CA 1
ATOM 2860 C C . HIS A 1 382 ? 36.430 26.877 4.954 1.00 27.53 382 HIS A C 1
ATOM 2861 O O . HIS A 1 382 ? 35.581 27.412 4.243 1.00 24.43 382 HIS A O 1
ATOM 2868 N N . PRO A 1 383 ? 36.513 27.137 6.273 1.00 25.87 383 PRO A N 1
ATOM 2869 C CA . PRO A 1 383 ? 35.593 28.076 6.918 1.00 25.39 383 PRO A CA 1
ATOM 2870 C C . PRO A 1 383 ? 35.637 29.512 6.384 1.00 24.38 383 PRO A C 1
ATOM 2871 O O . PRO A 1 383 ? 34.657 30.253 6.505 1.00 24.29 383 PRO A O 1
ATOM 2875 N N . ALA A 1 384 ? 36.768 29.906 5.808 1.00 22.97 384 ALA A N 1
ATOM 2876 C CA . ALA A 1 384 ? 36.890 31.251 5.252 1.00 22.84 384 ALA A CA 1
ATOM 2877 C C . ALA A 1 384 ? 35.797 31.470 4.204 1.00 23.10 384 ALA A C 1
ATOM 2878 O O . ALA A 1 384 ? 35.339 32.596 3.981 1.00 21.59 384 ALA A O 1
ATOM 2880 N N . GLU A 1 385 ? 35.375 30.386 3.561 1.00 23.00 385 GLU A N 1
ATOM 2881 C CA . GLU A 1 385 ? 34.353 30.486 2.530 1.00 24.13 385 GLU A CA 1
ATOM 2882 C C . GLU A 1 385 ? 32.974 30.917 3.050 1.00 23.88 385 GLU A C 1
ATOM 2883 O O . GLU A 1 385 ? 32.149 31.424 2.286 1.00 23.53 385 GLU A O 1
ATOM 2889 N N . LEU A 1 386 ? 32.723 30.740 4.344 1.00 22.66 386 LEU A N 1
ATOM 2890 C CA . LEU A 1 386 ? 31.420 31.108 4.896 1.00 22.01 386 LEU A CA 1
ATOM 2891 C C . LEU A 1 386 ? 31.145 32.611 4.830 1.00 22.32 386 LEU A C 1
ATOM 2892 O O . LEU A 1 386 ? 29.994 33.024 4.706 1.00 21.25 386 LEU A O 1
ATOM 2897 N N . SER A 1 387 ? 32.200 33.418 4.914 1.00 22.26 387 SER A N 1
ATOM 2898 C CA . SER A 1 387 ? 32.083 34.876 4.824 1.00 22.37 387 SER A CA 1
ATOM 2899 C C . SER A 1 387 ? 32.215 35.323 3.365 1.00 22.22 387 SER A C 1
ATOM 2900 O O . SER A 1 387 ? 31.892 36.464 3.026 1.00 23.10 387 SER A O 1
ATOM 2903 N N . TYR A 1 388 ? 32.700 34.423 2.514 1.00 22.41 388 TYR A N 1
ATOM 2904 C CA . TYR A 1 388 ? 32.963 34.739 1.115 1.00 21.98 388 TYR A CA 1
ATOM 2905 C C . TYR A 1 388 ? 31.826 34.505 0.119 1.00 22.45 388 TYR A C 1
ATOM 2906 O O . TYR A 1 388 ? 31.274 35.467 -0.427 1.00 23.68 388 TYR A O 1
ATOM 2915 N N . LEU A 1 389 ? 31.502 33.237 -0.135 1.00 21.98 389 LEU A N 1
ATOM 2916 C CA . LEU A 1 389 ? 30.454 32.875 -1.087 1.00 24.16 389 LEU A CA 1
ATOM 2917 C C . LEU A 1 389 ? 29.100 32.904 -0.393 1.00 22.83 389 LEU A C 1
ATOM 2918 O O . LEU A 1 389 ? 28.833 32.091 0.498 1.00 23.11 389 LEU A O 1
ATOM 2923 N N . ILE A 1 390 ? 28.242 33.816 -0.839 1.00 21.32 390 ILE A N 1
ATOM 2924 C CA . ILE A 1 390 ? 26.928 34.006 -0.232 1.00 21.01 390 ILE A CA 1
ATOM 2925 C C . ILE A 1 390 ? 25.739 33.580 -1.084 1.00 21.13 390 ILE A C 1
ATOM 2926 O O . ILE A 1 390 ? 25.810 33.607 -2.306 1.00 21.70 390 ILE A O 1
ATOM 2931 N N . GLY A 1 391 ? 24.657 33.170 -0.420 1.00 22.36 391 GLY A N 1
ATOM 2932 C CA . GLY A 1 391 ? 23.436 32.799 -1.114 1.00 21.78 391 GLY A CA 1
ATOM 2933 C C . GLY A 1 391 ? 23.230 31.361 -1.555 1.00 22.72 391 GLY A C 1
ATOM 2934 O O . GLY A 1 391 ? 22.181 31.043 -2.107 1.00 21.86 391 GLY A O 1
ATOM 2935 N N . VAL A 1 392 ? 24.213 30.496 -1.321 1.00 21.10 392 VAL A N 1
ATOM 2936 C CA . VAL A 1 392 ? 24.118 29.094 -1.724 1.00 21.99 392 VAL A CA 1
ATOM 2937 C C . VAL A 1 392 ? 23.947 28.146 -0.536 1.00 23.07 392 VAL A C 1
ATOM 2938 O O . VAL A 1 392 ? 24.670 28.248 0.459 1.00 23.96 392 VAL A O 1
ATOM 2942 N N . ASP A 1 393 ? 22.993 27.222 -0.641 1.00 22.22 393 ASP A N 1
ATOM 2943 C CA . ASP A 1 393 ? 22.765 26.249 0.423 1.00 23.18 393 ASP A CA 1
ATOM 2944 C C . ASP A 1 393 ? 23.957 25.297 0.409 1.00 22.99 393 ASP A C 1
ATOM 2945 O O . ASP A 1 393 ? 24.236 24.655 -0.602 1.00 21.79 393 ASP A O 1
ATOM 2950 N N . GLN A 1 394 ? 24.658 25.202 1.533 1.00 23.39 394 GLN A N 1
ATOM 2951 C CA . GLN A 1 394 ? 25.848 24.361 1.614 1.00 22.56 394 GLN A CA 1
ATOM 2952 C C . GLN A 1 394 ? 25.869 23.416 2.812 1.00 23.40 394 GLN A C 1
ATOM 2953 O O . GLN A 1 394 ? 26.886 22.769 3.083 1.00 21.45 394 GLN A O 1
ATOM 2959 N N . LEU A 1 395 ? 24.754 23.332 3.528 1.00 23.15 395 LEU A N 1
ATOM 2960 C CA . LEU A 1 395 ? 24.687 22.455 4.689 1.00 24.49 395 LEU A CA 1
ATOM 2961 C C . LEU A 1 395 ? 24.442 21.004 4.306 1.00 25.15 395 LEU A C 1
ATOM 2962 O O . LEU A 1 395 ? 23.578 20.706 3.487 1.00 24.08 395 LEU A O 1
ATOM 2967 N N . VAL A 1 396 ? 25.222 20.109 4.894 1.00 27.09 396 VAL A N 1
ATOM 2968 C CA . VAL A 1 396 ? 25.069 18.682 4.650 1.00 27.56 396 VAL A CA 1
ATOM 2969 C C . VAL A 1 396 ? 24.336 18.136 5.872 1.00 28.78 396 VAL A C 1
ATOM 2970 O O . VAL A 1 396 ? 23.579 17.164 5.790 1.00 29.05 396 VAL A O 1
ATOM 2974 N N . SER A 1 397 ? 24.557 18.795 7.004 1.00 27.66 397 SER A N 1
ATOM 2975 C CA . SER A 1 397 ? 23.932 18.395 8.256 1.00 27.02 397 SER A CA 1
ATOM 2976 C C . SER A 1 397 ? 23.846 19.604 9.180 1.00 26.62 397 SER A C 1
ATOM 2977 O O . SER A 1 397 ? 24.799 20.380 9.291 1.00 26.67 397 SER A O 1
ATOM 2980 N N . ARG A 1 398 ? 22.699 19.772 9.829 1.00 25.35 398 ARG A N 1
ATOM 2981 C CA . ARG A 1 398 ? 22.490 20.888 10.748 1.00 24.33 398 ARG A CA 1
ATOM 2982 C C . ARG A 1 398 ? 21.972 20.297 12.047 1.00 24.76 398 ARG A C 1
ATOM 2983 O O . ARG A 1 398 ? 20.815 19.890 12.139 1.00 24.74 398 ARG A O 1
ATOM 2991 N N . VAL A 1 399 ? 22.841 20.253 13.051 1.00 25.09 399 VAL A N 1
ATOM 2992 C CA . VAL A 1 399 ? 22.506 19.670 14.338 1.00 24.15 399 VAL A CA 1
ATOM 2993 C C . VAL A 1 399 ? 22.254 20.696 15.430 1.00 24.74 399 VAL A C 1
ATOM 2994 O O . VAL A 1 399 ? 23.073 21.588 15.664 1.00 22.91 399 VAL A O 1
ATOM 2998 N N . VAL A 1 400 ? 21.108 20.557 16.096 1.00 23.80 400 VAL A N 1
ATOM 2999 C CA . VAL A 1 400 ? 20.731 21.447 17.183 1.00 25.37 400 VAL A CA 1
ATOM 3000 C C . VAL A 1 400 ? 20.353 20.573 18.378 1.00 27.79 400 VAL A C 1
ATOM 3001 O O . VAL A 1 400 ? 19.498 19.692 18.269 1.00 28.46 400 VAL A O 1
ATOM 3005 N N . ASN A 1 401 ? 21.005 20.817 19.507 1.00 28.80 401 ASN A N 1
ATOM 3006 C CA . ASN A 1 401 ? 20.786 20.056 20.730 1.00 31.09 401 ASN A CA 1
ATOM 3007 C C . ASN A 1 401 ? 21.015 18.567 20.490 1.00 32.15 401 ASN A C 1
ATOM 3008 O O . ASN A 1 401 ? 20.329 17.717 21.058 1.00 32.74 401 ASN A O 1
ATOM 3013 N N . GLY A 1 402 ? 21.978 18.264 19.627 1.00 32.70 402 GLY A N 1
ATOM 3014 C CA . GLY A 1 402 ? 22.303 16.882 19.329 1.00 33.32 402 GLY A CA 1
ATOM 3015 C C . GLY A 1 402 ? 21.416 16.170 18.329 1.00 33.95 402 GLY A C 1
ATOM 3016 O O . GLY A 1 402 ? 21.617 14.986 18.068 1.00 34.33 402 GLY A O 1
ATOM 3017 N N . GLU A 1 403 ? 20.430 16.858 17.757 1.00 34.40 403 GLU A N 1
ATOM 3018 C CA . GLU A 1 403 ? 19.552 16.200 16.795 1.00 34.85 403 GLU A CA 1
ATOM 3019 C C . GLU A 1 403 ? 19.600 16.803 15.399 1.00 33.64 403 GLU A C 1
ATOM 3020 O O . GLU A 1 403 ? 19.638 18.022 15.239 1.00 32.73 403 GLU A O 1
ATOM 3026 N N . GLU A 1 404 ? 19.596 15.929 14.393 1.00 32.90 404 GLU A N 1
ATOM 3027 C CA . GLU A 1 404 ? 19.623 16.355 12.998 1.00 33.12 404 GLU A CA 1
ATOM 3028 C C . GLU A 1 404 ? 18.354 17.144 12.699 1.00 33.35 404 GLU A C 1
ATOM 3029 O O . GLU A 1 404 ? 17.269 16.778 13.148 1.00 33.48 404 GLU A O 1
ATOM 3035 N N . THR A 1 405 ? 18.482 18.227 11.931 1.00 31.40 405 THR A N 1
ATOM 3036 C CA . THR A 1 405 ? 17.326 19.061 11.610 1.00 31.04 405 THR A CA 1
ATOM 3037 C C . THR A 1 405 ? 16.999 19.237 10.128 1.00 32.58 405 THR A C 1
ATOM 3038 O O . THR A 1 405 ? 15.978 19.840 9.797 1.00 31.79 405 THR A O 1
ATOM 3042 N N . LEU A 1 406 ? 17.838 18.742 9.225 1.00 35.49 406 LEU A N 1
ATOM 3043 C CA . LEU A 1 406 ? 17.498 18.910 7.815 1.00 41.48 406 LEU A CA 1
ATOM 3044 C C . LEU A 1 406 ? 16.351 17.988 7.443 1.00 45.16 406 LEU A C 1
ATOM 3045 O O . LEU A 1 406 ? 15.540 18.329 6.594 1.00 47.69 406 LEU A O 1
ATOM 3050 N N . HIS A 1 407 ? 16.283 16.825 8.084 1.00 49.03 407 HIS A N 1
ATOM 3051 C CA . HIS A 1 407 ? 15.206 15.868 7.840 1.00 52.79 407 HIS A CA 1
ATOM 3052 C C . HIS A 1 407 ? 15.120 14.792 8.917 1.00 53.88 407 HIS A C 1
ATOM 3053 O O . HIS A 1 407 ? 15.799 14.939 9.953 1.00 54.34 407 HIS A O 1
#

Foldseek 3Di:
DADEKEFFEFEQFLDPPDPQSVTDGTWMWGDHQQFTADTGHVPDDPPPRYHYPNFYKFFFFEFQAAALQWFDFCVVVVVCVVVPNDVVVCVVVPHDLRVRLVRLLPAQLVRSLVSRQVLVVVAVLLRHAEYEHEFQSPLDLVSQLNLVSQVVNVVVARHHYAYEYESQNAHHPVCVPPSVVSLCCCLVPNLVVCLVVVSHQAYEHEDDPRGNDLVSVLSNLVSCVVSVHAYEYECQPHCRPNLLSCLVSLHLEYERQLPPDLVSLLSCLVSLHAYEHAVQLCVQVVPDRAHPPVSNVVSVHAAAHQHCDNHRRVDSYGLSLCCVPVVDQLSSNLRRAQRSCSSSVNNVPTRGSDGDRPFMFGFPDDDSSCSNPDDDDRTTPFTDGSRDTRVD

InterPro domains:
  IPR005920 Imidazolonepropionase [MF_00372] (9-408)
  IPR005920 Imidazolonepropionase [PTHR42752] (19-404)
  IPR005920 Imidazolonepropionase [TIGR01224] (31-406)
  IPR006680 Amidohydrolase-related [PF01979] (66-386)
  IPR011059 Metal-dependent hydrolase, composite domain superfamily [G3DSA:2.30.40.10] (14-405)
  IPR011059 Metal-dependent hydrolase, composite domain superfamily [SSF51338] (8-408)
  IPR032466 Metal-dependent hydrolase [SSF51556] (69-368)

Radius of gyration: 21.15 Å; Cα contacts (8 Å, |Δi|>4): 891; chains: 1; bounding box: 47×65×46 Å

Sequence (392 aa):
NCERVWLNVTPATLRSDLADYGLLEPHALGVHEGRIHALVPQDLKYPAHWQDKGKLVTPGLIDCHTHLIFAGSRAEEFELRQKGVPYAEIARKGGGIISTVRATRAASEDQLFELALPRVKSLIREGVTTVEIKSGYGLTLEDELKLRVARRLGEALPIRVKTTLLAAHAVPPEYRDDPDSWVETICQEIIPAAAEAGLADAVDVFCEHIGFSLAQTEQVYLAADQYGLAVKGHDQLSNLGGSTLAANFGALSVDHLEYLDPEGIQALAHRGVVATLLPTAFYFLKETKLPPVVALRKAGVPAVSSDINPGTAPIVSLRANACTLFGLTPVEAAGVTRHAARALGEQEQLGQLRVGLADFLVWNCGHPAELSYLIGVDQLVSRVVNGEETLH

Secondary structure (DSSP, 8-state):
--SEEEEEEEEB---TTSSTT-B-SSEEEEEETTEEEEEE-------TTSB----EEEEPEEEEEE-----S--HHHHHHHHTT--HHHHHHTT-THHHHHHHHHHS-HHHHHHHHHHHHHHHHHHTEEEEEEE--S--SHHHHH--HHHHHHHHHSSSEEEEEEEEETS--GGGTT-HHHHHHHIIIIIHHHHHHTT--SEEEE-BSTTSB-HHHHHHHHHHHHHTT-EEEE---S---SHHHHHHHTT-SEEE--TT--HHHHHHHHHHTPEEEB-HHHHHHTT------HHHHHHTT---B----BTTTB---------HHHH---TTT--TTTHHHHHHTT-TTTSSS-------EEEESSS-TTHHHHS-S---EEEEEETTEE---